Protein 2XEM (pdb70)

Organism: NCBI:txid47854

Radius of gyration: 23.27 Å; Cα contacts (8 Å, |Δi|>4): 1339; chains: 4; bounding box: 58×62×73 Å

B-factor: mean 34.6, std 17.69, range [13.62, 135.03]

Nearest PDB structures (foldseek):
  2xfl-assembly1_D  TM=9.957E-01  e=1.207E-22  Micromonospora chersina
  5vpj-assembly2_F  TM=9.793E-01  e=1.258E-16  Actinomadura verrucosospora
  5vpj-assembly1_A  TM=9.754E-01  e=2.676E-16  Actinomadura verrucosospora
  5vpj-assembly2_G  TM=9.801E-01  e=4.588E-16  Actinomadura verrucosospora
  5vpj-assembly2_E  TM=9.675E-01  e=4.347E-16  Actinomadura verrucosospora

Sequence (566 aa):
HHHMPDSYVHRHVVTFDETNLVGNVYFAHYLHWQGHCREHFLADHAPGVMAALADGLALVTVDCHADFYAEGSAFDEVEVRMMMLDRLDGHRIAMSFDYVRVAPGPPTLLAQGRQTVACMRRAGHGLEPVEEVPAELRRALSRYAVVDSYVHRHVVTFDETNLVGNVYFAHYLHWQGHCREHFLADHAPGVMAALADGLALVTVDCHADFYAEGSAFDEVEVRMMLDRLDGHRIAMSFDYVRVAPGPPTLLAQGRQTVACMRRAGHGLEPVEVPAELRRALSRDSYVHRHVVTFDETNLVGNVYFAHYLHWQGHCREHFLADHAPGVMAALADGLALVTVDCHADFYAEGSAFDEVEVRMMLDRLDGHHRIAMSFDYVRVAPGPPTLLAQGRQTVACMRRAGHGLEPVEVPAELRRALSRYAVHHHMPDSYVHRHVVTFDETNLVGNVYFAHYLHWQGHCREHFLADHAPGVMAALADGLALVTVDCHADFYAEEGSAFDEVEVRMMLDRLDGHRIAMSFDYVRVAPGPPTLLAQGRQTVACMRRAGHGLEPVEVPAELRRALSRYAVVA

InterPro domains:
  IPR029069 HotDog domain superfamily [SSF54637] (5-139)

Secondary structure (DSSP, 8-state):
--SS-SSEEEEEEPPGGGB-TTSSB-TTHHHHHHHHHHHHHHHHH-HHHHHHTTTTEEEEEEEEEEEE-S---TT-EEEEEEEEEEEETTEEEEEEEEEEEESSS-EEEEEEEEEEEEEEEETTEEEE-PPPHHHHHHHHHHS--/--EEEEEE--GGGB-TTSSB-TTHHHHHHHHHHHHHHHHH-HHHHHHHHHTEEEEEEEEEEEE-S---TT-EEEEEEEEEEEETTEEEEEEEEEEEESSS-EEEEEEEEEEEEEE--SSS-EE-PPPHHHHHHHH-/--EEEEEEPPGGGB-TTSSB-TTHHHHHHHHHHHHHHHHH-HHHHHHTTTTEEEEEEEEEEEE-S---TT-EEEEEEEEEEE-SSEEEEEEEEEEEESSS-EEEEEEEEEEEEEEE-SSSEEE-PPPHHHHHHHHHH--/--SSPP-EEEEEE--GGGB-TTSSB-TTHHHHHHHHHHHHHHHHH-HHHHHHTTTTEEEEEEEEEEEE-S---TT-EEEEEEEEEEEETTEEEEEEEEEEEESSS-EEEEEEEEEEEEEEE-SSSEEE-PPPHHHHHHHHTTB---

Structure (mmCIF, N/CA/C/O backbone):
data_2XEM
#
_entry.id   2XEM
#
_cell.length_a   58.471
_cell.length_b   65.387
_cell.length_c   94.411
_cell.angle_alpha   90.00
_cell.angle_beta   99.85
_cell.angle_gamma   90.00
#
_symmetry.space_group_name_H-M   'P 1 21 1'
#
loop_
_entity.id
_entity.type
_entity.pdbx_description
1 polymer DYNE7
2 non-polymer (3E,5E,7E,9E,11E,13E)-pentadeca-3,5,7,9,11,13-hexaen-2-one
3 water water
#
loop_
_atom_site.group_PDB
_atom_site.id
_atom_site.type_symbol
_atom_site.label_atom_id
_atom_site.label_alt_id
_atom_site.label_comp_id
_atom_site.label_asym_id
_atom_site.label_entity_id
_atom_site.label_seq_id
_atom_site.pdbx_PDB_ins_code
_atom_site.Cartn_x
_atom_site.Cartn_y
_atom_site.Cartn_z
_atom_site.occupancy
_atom_site.B_iso_or_equiv
_atom_site.auth_seq_id
_atom_site.auth_comp_id
_atom_site.auth_asym_id
_atom_site.auth_atom_id
_atom_site.pdbx_PDB_model_num
ATOM 1 N N . HIS A 1 4 ? 14.428 11.201 -0.037 1.00 61.73 4 HIS A N 1
ATOM 2 C CA . HIS A 1 4 ? 14.894 11.682 -1.346 1.00 63.47 4 HIS A CA 1
ATOM 3 C C . HIS A 1 4 ? 13.742 12.266 -2.167 1.00 65.26 4 HIS A C 1
ATOM 4 O O . HIS A 1 4 ? 13.669 13.487 -2.326 1.00 66.46 4 HIS A O 1
ATOM 11 N N . HIS A 1 5 ? 12.858 11.398 -2.697 1.00 58.62 5 HIS A N 1
ATOM 12 C CA . HIS A 1 5 ? 11.687 11.816 -3.462 1.00 58.41 5 HIS A CA 1
ATOM 13 C C . HIS A 1 5 ? 10.432 11.894 -2.613 1.00 59.98 5 HIS A C 1
ATOM 14 O O . HIS A 1 5 ? 10.207 11.040 -1.750 1.00 57.08 5 HIS A O 1
ATOM 21 N N . HIS A 1 6 ? 9.626 12.947 -2.861 1.00 56.92 6 HIS A N 1
ATOM 22 C CA . HIS A 1 6 ? 8.275 13.161 -2.328 1.00 55.75 6 HIS A CA 1
ATOM 23 C C . HIS A 1 6 ? 7.447 11.917 -2.649 1.00 54.40 6 HIS A C 1
ATOM 24 O O . HIS A 1 6 ? 6.921 11.275 -1.736 1.00 51.84 6 HIS A O 1
ATOM 31 N N . MET A 1 7 ? 7.424 11.546 -3.951 1.00 49.06 7 MET A N 1
ATOM 32 C CA . MET A 1 7 ? 6.683 10.425 -4.519 1.00 48.05 7 MET A CA 1
ATOM 33 C C . MET A 1 7 ? 7.374 9.068 -4.223 1.00 50.41 7 MET A C 1
ATOM 34 O O . MET A 1 7 ? 8.516 8.855 -4.613 1.00 51.80 7 MET A O 1
ATOM 39 N N . PRO A 1 8 ? 6.724 8.155 -3.497 1.00 43.51 8 PRO A N 1
ATOM 40 C CA . PRO A 1 8 ? 7.288 6.798 -3.351 1.00 42.17 8 PRO A CA 1
ATOM 41 C C . PRO A 1 8 ? 7.073 5.906 -4.589 1.00 47.25 8 PRO A C 1
ATOM 42 O O . PRO A 1 8 ? 6.214 6.201 -5.408 1.00 47.51 8 PRO A O 1
ATOM 46 N N . ASP A 1 9 ? 7.826 4.800 -4.716 1.00 43.98 9 ASP A N 1
ATOM 47 C CA . ASP A 1 9 ? 7.649 3.836 -5.815 1.00 43.85 9 ASP A CA 1
ATOM 48 C C . ASP A 1 9 ? 7.199 2.412 -5.355 1.00 43.02 9 ASP A C 1
ATOM 49 O O . ASP A 1 9 ? 7.000 1.515 -6.177 1.00 46.45 9 ASP A O 1
ATOM 54 N N . SER A 1 10 ? 6.914 2.302 -4.062 1.00 32.17 10 SER A N 1
ATOM 55 C CA . SER A 1 10 ? 6.831 1.196 -3.087 1.00 31.05 10 SER A CA 1
ATOM 56 C C . SER A 1 10 ? 5.432 1.366 -2.440 1.00 31.05 10 SER A C 1
ATOM 57 O O . SER A 1 10 ? 4.776 2.378 -2.683 1.00 28.70 10 SER A O 1
ATOM 60 N N . TYR A 1 11 ? 5.005 0.415 -1.606 1.00 27.02 11 TYR A N 1
ATOM 61 C CA . TYR A 1 11 ? 3.806 0.548 -0.787 1.00 25.06 11 TYR A CA 1
ATOM 62 C C . TYR A 1 11 ? 4.097 1.548 0.351 1.00 27.56 11 TYR A C 1
ATOM 63 O O . TYR A 1 11 ? 5.142 1.470 1.009 1.00 25.61 11 TYR A O 1
ATOM 72 N N . VAL A 1 12 ? 3.180 2.486 0.564 1.00 23.73 12 VAL A N 1
ATOM 73 C CA . VAL A 1 12 ? 3.351 3.543 1.567 1.00 23.07 12 VAL A CA 1
ATOM 74 C C . VAL A 1 12 ? 2.387 3.350 2.717 1.00 25.36 12 VAL A C 1
ATOM 75 O O . VAL A 1 12 ? 1.176 3.301 2.489 1.00 25.03 12 VAL A O 1
ATOM 79 N N . HIS A 1 13 ? 2.924 3.177 3.945 1.00 19.87 13 HIS A N 1
ATOM 80 C CA . HIS A 1 13 ? 2.123 3.304 5.166 1.00 19.07 13 HIS A CA 1
ATOM 81 C C . HIS A 1 13 ? 2.436 4.667 5.840 1.00 22.43 13 HIS A C 1
ATOM 82 O O . HIS A 1 13 ? 3.581 4.913 6.221 1.00 19.49 13 HIS A O 1
ATOM 8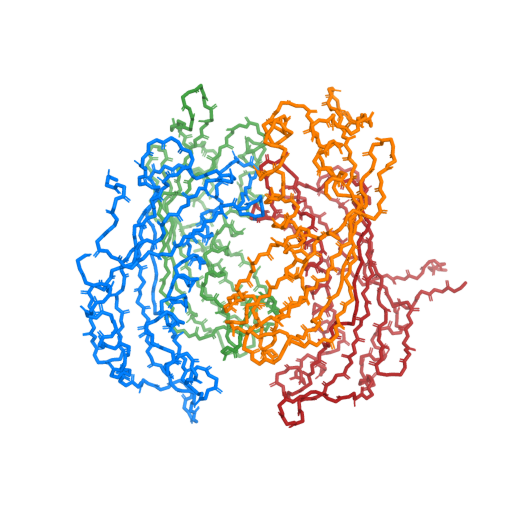9 N N . ARG A 1 14 ? 1.413 5.529 6.003 1.00 20.08 14 ARG A N 1
ATOM 90 C CA . ARG A 1 14 ? 1.599 6.875 6.576 1.00 21.27 14 ARG A CA 1
ATOM 91 C C . ARG A 1 14 ? 1.435 6.819 8.064 1.00 22.26 14 ARG A C 1
ATOM 92 O O . ARG A 1 14 ? 0.506 6.190 8.541 1.00 20.45 14 ARG A O 1
ATOM 100 N N . HIS A 1 15 ? 2.356 7.429 8.803 1.00 19.93 15 HIS A N 1
ATOM 101 C CA . HIS A 1 15 ? 2.276 7.417 10.268 1.00 19.80 15 HIS A CA 1
ATOM 102 C C . HIS A 1 15 ? 2.613 8.796 10.819 1.00 22.82 15 HIS A C 1
ATOM 103 O O . HIS A 1 15 ? 3.668 9.330 10.510 1.00 22.52 15 HIS A O 1
ATOM 110 N N . VAL A 1 16 ? 1.731 9.369 11.631 1.00 18.77 16 VAL A N 1
ATOM 111 C CA . VAL A 1 16 ? 2.010 10.594 12.362 1.00 18.93 16 VAL A CA 1
ATOM 112 C C . VAL A 1 16 ? 2.565 10.237 13.749 1.00 24.23 16 VAL A C 1
ATOM 113 O O . VAL A 1 16 ? 1.917 9.503 14.502 1.00 22.64 16 VAL A O 1
ATOM 117 N N . VAL A 1 17 ? 3.777 10.740 14.069 1.00 21.12 17 VAL A N 1
ATOM 118 C CA . VAL A 1 17 ? 4.457 10.426 15.333 1.00 19.10 17 VAL A CA 1
ATOM 119 C C . VAL A 1 17 ? 3.665 11.020 16.497 1.00 20.64 17 VAL A C 1
ATOM 120 O O . VAL A 1 17 ? 3.372 12.208 16.491 1.00 18.88 17 VAL A O 1
ATOM 124 N N . THR A 1 18 ? 3.310 10.183 17.492 1.00 16.15 18 THR A N 1
ATOM 125 C CA . THR A 1 18 ? 2.615 10.692 18.676 1.00 14.82 18 THR A CA 1
ATOM 126 C C . THR A 1 18 ? 3.584 10.869 19.841 1.00 15.31 18 THR A C 1
ATOM 127 O O . THR A 1 18 ? 4.686 10.322 19.830 1.00 14.52 18 THR A O 1
ATOM 131 N N . PHE A 1 19 ? 3.172 11.636 20.864 1.00 15.10 19 PHE A N 1
ATOM 132 C CA . PHE A 1 19 ? 4.016 11.897 22.033 1.00 16.11 19 PHE A CA 1
ATOM 133 C C . PHE A 1 19 ? 4.458 10.609 22.759 1.00 19.29 19 PHE A C 1
ATOM 134 O O . PHE A 1 19 ? 5.581 10.545 23.238 1.00 18.23 19 PHE A O 1
ATOM 142 N N . ASP A 1 20 ? 3.588 9.587 22.804 1.00 14.81 20 ASP A N 1
ATOM 143 C CA . ASP A 1 20 ? 3.934 8.296 23.452 1.00 13.62 20 ASP A CA 1
ATOM 144 C C . ASP A 1 20 ? 5.006 7.511 22.718 1.00 15.87 20 ASP A C 1
ATOM 145 O O . ASP A 1 20 ? 5.506 6.520 23.246 1.00 15.41 20 ASP A O 1
ATOM 150 N N . GLU A 1 21 ? 5.377 7.956 21.497 1.00 15.31 21 GLU A N 1
ATOM 151 C CA . GLU A 1 21 ? 6.477 7.316 20.757 1.00 15.14 21 GLU A CA 1
ATOM 152 C C . GLU A 1 21 ? 7.792 8.054 20.948 1.00 18.26 21 GLU A C 1
ATOM 153 O O . GLU A 1 21 ? 8.847 7.607 20.479 1.00 16.94 21 GLU A O 1
ATOM 159 N N . THR A 1 22 ? 7.728 9.190 21.624 1.00 16.86 22 THR A N 1
ATOM 160 C CA . THR A 1 22 ? 8.944 9.941 21.911 1.00 18.51 22 THR A CA 1
ATOM 161 C C . THR A 1 22 ? 9.516 9.452 23.247 1.00 24.38 22 THR A C 1
ATOM 162 O O . THR A 1 22 ? 9.010 8.480 23.830 1.00 23.43 22 THR A O 1
ATOM 166 N N . ASN A 1 23 ? 10.603 10.082 23.697 1.00 22.20 23 ASN A N 1
ATOM 167 C CA . ASN A 1 23 ? 11.212 9.799 24.994 1.00 20.60 23 ASN A CA 1
ATOM 168 C C . ASN A 1 23 ? 11.886 11.063 25.465 1.00 23.68 23 ASN A C 1
ATOM 169 O O . ASN A 1 23 ? 11.886 12.057 24.732 1.00 24.15 23 ASN A O 1
ATOM 174 N N . LEU A 1 24 ? 12.441 11.057 26.680 1.00 23.26 24 LEU A N 1
ATOM 175 C CA . LEU A 1 24 ? 13.028 12.271 27.266 1.00 26.21 24 LEU A CA 1
ATOM 176 C C . LEU A 1 24 ? 14.144 12.924 26.436 1.00 30.35 24 LEU A C 1
ATOM 177 O O . LEU A 1 24 ? 14.340 14.129 26.538 1.00 29.96 24 LEU A O 1
ATOM 182 N N . VAL A 1 25 ? 14.874 12.134 25.616 1.00 28.04 25 VAL A N 1
ATOM 183 C CA . VAL A 1 25 ? 15.888 12.675 24.681 1.00 28.21 25 VAL A CA 1
ATOM 184 C C . VAL A 1 25 ? 15.238 13.667 23.665 1.00 31.12 25 VAL A C 1
ATOM 185 O O . VAL A 1 25 ? 15.888 14.615 23.228 1.00 31.11 25 VAL A O 1
ATOM 189 N N . GLY A 1 26 ? 13.943 13.471 23.391 1.00 26.46 26 GLY A N 1
ATOM 190 C CA . GLY A 1 26 ? 13.138 14.349 22.549 1.00 26.61 26 GLY A CA 1
ATOM 191 C C . GLY A 1 26 ? 12.870 13.793 21.167 1.00 29.91 26 GLY A C 1
ATOM 192 O O . GLY A 1 26 ? 12.120 14.399 20.403 1.00 31.76 26 GLY A O 1
ATOM 193 N N . ASN A 1 27 ? 13.477 12.647 20.839 1.00 22.67 27 ASN A N 1
ATOM 194 C CA . ASN A 1 27 ? 13.282 11.930 19.578 1.00 21.25 27 ASN A CA 1
ATOM 195 C C . ASN A 1 27 ? 12.346 10.723 19.707 1.00 23.17 27 ASN A C 1
ATOM 196 O O . ASN A 1 27 ? 11.901 10.400 20.806 1.00 22.64 27 ASN A O 1
ATOM 201 N N . VAL A 1 28 ? 12.037 10.072 18.574 1.00 18.82 28 VAL A N 1
ATOM 202 C CA . VAL A 1 28 ? 11.291 8.818 18.568 1.00 18.27 28 VAL A CA 1
ATOM 203 C C . VAL A 1 28 ? 12.186 7.724 19.169 1.00 21.81 28 VAL A C 1
ATOM 204 O O . VAL A 1 28 ? 13.296 7.530 18.699 1.00 20.83 28 VAL A O 1
ATOM 208 N N . TYR A 1 29 ? 11.715 7.052 20.234 1.00 17.56 29 TYR A N 1
ATOM 209 C CA . TYR A 1 29 ? 12.414 5.920 20.810 1.00 16.69 29 TYR A CA 1
ATOM 210 C C . TYR A 1 29 ? 12.625 4.817 19.761 1.00 19.50 29 TYR A C 1
ATOM 211 O O . TYR A 1 29 ? 11.685 4.473 19.042 1.00 18.08 29 TYR A O 1
ATOM 220 N N . PHE A 1 30 ? 13.859 4.265 19.679 1.00 15.44 30 PHE A N 1
ATOM 221 C CA . PHE A 1 30 ? 14.264 3.436 18.516 1.00 15.88 30 PHE A CA 1
ATOM 222 C C . PHE A 1 30 ? 13.320 2.265 18.214 1.00 18.90 30 PHE A C 1
ATOM 223 O O . PHE A 1 30 ? 13.084 1.966 17.056 1.00 19.36 30 PHE A O 1
ATOM 231 N N . ALA A 1 31 ? 12.813 1.584 19.264 1.00 16.35 31 ALA A N 1
ATOM 232 C CA . ALA A 1 31 ? 11.993 0.385 19.124 1.00 15.85 31 ALA A CA 1
ATOM 233 C C . ALA A 1 31 ? 10.672 0.616 18.390 1.00 21.12 31 ALA A C 1
ATOM 234 O O . ALA A 1 31 ? 10.160 -0.335 17.793 1.00 22.57 31 ALA A O 1
ATOM 236 N N . HIS A 1 32 ? 10.118 1.848 18.418 1.00 16.46 32 HIS A N 1
ATOM 237 C CA . HIS A 1 32 ? 8.898 2.198 17.653 1.00 15.69 32 HIS A CA 1
ATOM 238 C C . HIS A 1 32 ? 8.996 1.986 16.156 1.00 19.94 32 HIS A C 1
ATOM 239 O O . HIS A 1 32 ? 8.012 1.598 15.543 1.00 18.15 32 HIS A O 1
ATOM 246 N N . TYR A 1 33 ? 10.182 2.198 15.579 1.00 17.71 33 TYR A N 1
ATOM 247 C CA . TYR A 1 33 ? 10.449 1.958 14.165 1.00 17.63 33 TYR A CA 1
ATOM 248 C C . TYR A 1 33 ? 10.185 0.499 13.773 1.00 20.56 33 TYR A C 1
ATOM 249 O O . TYR A 1 33 ? 9.773 0.230 12.643 1.00 19.64 33 TYR A O 1
ATOM 258 N N . LEU A 1 34 ? 10.431 -0.442 14.692 1.00 18.08 34 LEU A N 1
ATOM 259 C CA . LEU A 1 34 ? 10.125 -1.862 14.467 1.00 16.88 34 LEU A CA 1
ATOM 260 C C . LEU A 1 34 ? 8.655 -2.127 14.540 1.00 19.76 34 LEU A C 1
ATOM 261 O O . LEU A 1 34 ? 8.183 -2.894 13.731 1.00 21.63 34 LEU A O 1
ATOM 266 N N . HIS A 1 35 ? 7.912 -1.497 15.487 1.00 15.53 35 HIS A N 1
ATOM 267 C CA . HIS A 1 35 ? 6.450 -1.601 15.515 1.00 16.24 35 HIS A CA 1
ATOM 268 C C . HIS A 1 35 ? 5.865 -1.161 14.192 1.00 19.36 35 HIS A C 1
ATOM 269 O O . HIS A 1 35 ? 4.962 -1.821 13.678 1.00 20.10 35 HIS A O 1
ATOM 276 N N . TRP A 1 36 ? 6.396 -0.069 13.623 1.00 15.75 36 TRP A N 1
ATOM 277 C CA . TRP A 1 36 ? 5.884 0.511 12.377 1.00 15.68 36 TRP A CA 1
ATOM 278 C C . TRP A 1 36 ? 6.008 -0.431 11.181 1.00 18.61 36 TRP A C 1
ATOM 279 O O . TRP A 1 36 ? 5.202 -0.323 10.256 1.00 19.05 36 TRP A O 1
ATOM 290 N N . GLN A 1 37 ? 7.004 -1.346 11.196 1.00 14.74 37 GLN A N 1
ATOM 291 C CA . GLN A 1 37 ? 7.151 -2.421 10.187 1.00 15.12 37 GLN A CA 1
ATOM 292 C C . GLN A 1 37 ? 5.926 -3.334 10.217 1.00 20.18 37 GLN A C 1
ATOM 293 O O . GLN A 1 37 ? 5.384 -3.666 9.167 1.00 19.14 37 GLN A O 1
ATOM 299 N N . GLY A 1 38 ? 5.510 -3.697 11.433 1.00 19.75 38 GLY A N 1
ATOM 300 C CA . GLY A 1 38 ? 4.310 -4.483 11.682 1.00 20.00 38 GLY A CA 1
ATOM 301 C C . GLY A 1 38 ? 3.065 -3.749 11.237 1.00 21.52 38 GLY A C 1
ATOM 302 O O . GLY A 1 38 ? 2.240 -4.319 10.534 1.00 20.38 38 GLY A O 1
ATOM 303 N N . HIS A 1 39 ? 2.914 -2.479 11.641 1.00 18.07 39 HIS A N 1
ATOM 304 C CA . HIS A 1 39 ? 1.752 -1.646 11.217 1.00 18.02 39 HIS A CA 1
ATOM 305 C C . HIS A 1 39 ? 1.674 -1.564 9.709 1.00 21.27 39 HIS A C 1
ATOM 306 O O . HIS A 1 39 ? 0.590 -1.673 9.138 1.00 21.61 39 HIS A O 1
ATOM 313 N N . CYS A 1 40 ? 2.834 -1.333 9.074 1.00 16.37 40 CYS A N 1
ATOM 314 C CA . CYS A 1 40 ? 2.937 -1.260 7.631 1.00 17.34 40 CYS A CA 1
ATOM 315 C C . CYS A 1 40 ? 2.506 -2.560 6.957 1.00 19.33 40 CYS A C 1
ATOM 316 O O . CYS A 1 40 ? 1.661 -2.512 6.064 1.00 18.16 40 CYS A O 1
ATOM 319 N N . ARG A 1 41 ? 3.052 -3.711 7.381 1.00 18.90 41 ARG A N 1
ATOM 320 C CA . ARG A 1 41 ? 2.682 -5.006 6.755 1.00 20.40 41 ARG A CA 1
ATOM 321 C C . ARG A 1 41 ? 1.209 -5.386 6.946 1.00 22.33 41 ARG A C 1
ATOM 322 O O . ARG A 1 41 ? 0.623 -5.968 6.034 1.00 23.49 41 ARG A O 1
ATOM 330 N N . GLU A 1 42 ? 0.612 -5.016 8.094 1.00 16.35 42 GLU A N 1
ATOM 331 C CA . GLU A 1 42 ? -0.831 -5.222 8.344 1.00 17.42 42 GLU A CA 1
ATOM 332 C C . GLU A 1 42 ? -1.704 -4.319 7.471 1.00 21.28 42 GLU A C 1
ATOM 333 O O . GLU A 1 42 ? -2.720 -4.779 6.966 1.00 21.49 42 GLU A O 1
ATOM 339 N N . HIS A 1 43 ? -1.337 -3.023 7.344 1.00 20.20 43 HIS A N 1
ATOM 340 C CA . HIS A 1 43 ? -2.013 -2.070 6.471 1.00 21.83 43 HIS A CA 1
ATOM 341 C C . HIS A 1 43 ? -1.956 -2.579 5.003 1.00 24.04 43 HIS A C 1
ATOM 342 O O . HIS A 1 43 ? -2.963 -2.519 4.297 1.00 22.85 43 HIS A O 1
ATOM 349 N N . PHE A 1 44 ? -0.792 -3.122 4.581 1.00 19.41 44 PHE A N 1
ATOM 350 C CA . PHE A 1 44 ? -0.612 -3.722 3.266 1.00 17.37 44 PHE A CA 1
ATOM 351 C C . PHE A 1 44 ? -1.620 -4.836 3.012 1.00 22.69 44 PHE A C 1
ATOM 352 O O . PHE A 1 44 ? -2.256 -4.833 1.968 1.00 22.46 44 PHE A O 1
ATOM 360 N N . LEU A 1 45 ? -1.763 -5.785 3.953 1.00 20.93 45 LEU A N 1
ATOM 361 C CA . LEU A 1 45 ? -2.781 -6.843 3.918 1.00 22.90 45 LEU A CA 1
ATOM 362 C C . LEU A 1 45 ? -4.206 -6.320 3.799 1.00 25.81 45 LEU A C 1
ATOM 363 O O . LEU A 1 45 ? -4.965 -6.819 2.976 1.00 25.78 45 LEU A O 1
ATOM 368 N N . ALA A 1 46 ? -4.575 -5.312 4.593 1.00 23.08 46 ALA A N 1
ATOM 369 C CA . ALA A 1 46 ? -5.931 -4.733 4.526 1.00 22.96 46 ALA A CA 1
ATOM 370 C C . ALA A 1 46 ? -6.194 -4.048 3.174 1.00 26.58 46 ALA A C 1
ATOM 371 O O . ALA A 1 46 ? -7.291 -4.182 2.639 1.00 25.29 46 ALA A O 1
ATOM 373 N N . ASP A 1 47 ? -5.162 -3.362 2.599 1.00 24.33 47 ASP A N 1
ATOM 374 C CA . ASP A 1 47 ? -5.257 -2.692 1.307 1.00 24.24 47 ASP A CA 1
ATOM 375 C C . ASP A 1 47 ? -5.236 -3.645 0.109 1.00 29.27 47 ASP A C 1
ATOM 376 O O . ASP A 1 47 ? -5.967 -3.403 -0.844 1.00 29.34 47 ASP A O 1
ATOM 381 N N . HIS A 1 48 ? -4.396 -4.698 0.145 1.00 24.18 48 HIS A N 1
ATOM 382 C CA . HIS A 1 48 ? -4.017 -5.411 -1.085 1.00 24.69 48 HIS A CA 1
ATOM 383 C C . HIS A 1 48 ? -4.162 -6.920 -1.005 1.00 30.86 48 HIS A C 1
ATOM 384 O O . HIS A 1 48 ? -4.102 -7.596 -2.037 1.00 31.44 48 HIS A O 1
ATOM 391 N N . ALA A 1 49 ? -4.306 -7.475 0.223 1.00 27.03 49 ALA A N 1
ATOM 392 C CA . ALA A 1 49 ? -4.508 -8.915 0.373 1.00 26.45 49 ALA A CA 1
ATOM 393 C C . ALA A 1 49 ? -5.600 -9.192 1.427 1.00 32.29 49 ALA A C 1
ATOM 394 O O . ALA A 1 49 ? -5.334 -9.891 2.403 1.00 30.83 49 ALA A O 1
ATOM 396 N N . PRO A 1 50 ? -6.845 -8.665 1.251 1.00 31.05 50 PRO A N 1
ATOM 397 C CA . PRO A 1 50 ? -7.864 -8.821 2.312 1.00 31.00 50 PRO A CA 1
ATOM 398 C C . PRO A 1 50 ? -8.277 -10.264 2.627 1.00 35.00 50 PRO A C 1
ATOM 399 O O . PRO A 1 50 ? -8.689 -10.524 3.746 1.00 35.64 50 PRO A O 1
ATOM 403 N N . GLY A 1 51 ? -8.169 -11.173 1.656 1.00 32.10 51 GLY A N 1
ATOM 404 C CA . GLY A 1 51 ? -8.400 -12.604 1.862 1.00 32.35 51 GLY A CA 1
ATOM 405 C C . GLY A 1 51 ? -7.393 -13.224 2.820 1.00 35.87 51 GLY A C 1
ATOM 406 O O . GLY A 1 51 ? -7.768 -14.075 3.624 1.00 35.93 51 GLY A O 1
ATOM 407 N N . VAL A 1 52 ? -6.113 -12.782 2.769 1.00 30.53 52 VAL A N 1
ATOM 408 C CA . VAL A 1 52 ? -5.068 -13.171 3.719 1.00 30.89 52 VAL A CA 1
ATOM 409 C C . VAL A 1 52 ? -5.390 -12.620 5.122 1.00 36.25 52 VAL A C 1
ATOM 410 O O . VAL A 1 52 ? -5.241 -13.331 6.112 1.00 34.64 52 VAL A O 1
ATOM 414 N N . MET A 1 53 ? -5.808 -11.353 5.192 1.00 36.66 53 MET A N 1
ATOM 415 C CA . MET A 1 53 ? -6.252 -10.689 6.425 1.00 37.92 53 MET A CA 1
ATOM 416 C C . MET A 1 53 ? -7.301 -11.554 7.173 1.00 43.94 53 MET A C 1
ATOM 417 O O . MET A 1 53 ? -7.167 -11.785 8.379 1.00 44.85 53 MET A O 1
ATOM 422 N N . ALA A 1 54 ? -8.275 -12.096 6.434 1.00 41.70 54 ALA A N 1
ATOM 423 C CA . ALA A 1 54 ? -9.294 -13.007 6.965 1.00 41.61 54 ALA A CA 1
ATOM 424 C C . ALA A 1 54 ? -8.720 -14.375 7.427 1.00 44.60 54 ALA A C 1
ATOM 425 O O . ALA A 1 54 ? -9.162 -14.899 8.456 1.00 45.11 54 ALA A O 1
ATOM 427 N N . ALA A 1 55 ? -7.734 -14.942 6.682 1.00 37.26 55 ALA A N 1
ATOM 428 C CA . ALA A 1 55 ? -7.041 -16.188 7.037 1.00 36.08 55 ALA A CA 1
ATOM 429 C C . ALA A 1 55 ? -6.263 -16.082 8.351 1.00 39.17 55 ALA A C 1
ATOM 430 O O . ALA A 1 55 ? -6.084 -17.095 9.026 1.00 40.28 55 ALA A O 1
ATOM 432 N N . LEU A 1 56 ? -5.842 -14.861 8.733 1.00 35.18 56 LEU A N 1
ATOM 433 C CA . LEU A 1 56 ? -5.193 -14.570 10.022 1.00 36.08 56 LEU A CA 1
ATOM 434 C C . LEU A 1 56 ? -6.116 -14.714 11.256 1.00 45.58 56 LEU A C 1
ATOM 435 O O . LEU A 1 56 ? -5.635 -14.620 12.393 1.00 45.42 56 LEU A O 1
ATOM 440 N N . ALA A 1 57 ? -7.438 -14.894 11.028 1.00 45.38 57 ALA A N 1
ATOM 441 C CA . ALA A 1 57 ? -8.439 -15.204 12.060 1.00 46.71 57 ALA A CA 1
ATOM 442 C C . ALA A 1 57 ? -8.838 -16.690 11.937 1.00 52.90 57 ALA A C 1
ATOM 443 O O . ALA A 1 57 ? -9.624 -17.190 12.734 1.00 55.38 57 ALA A O 1
ATOM 445 N N . ASP A 1 58 ? -8.255 -17.394 10.951 1.00 48.30 58 ASP A N 1
ATOM 446 C CA . ASP A 1 58 ? -8.590 -18.757 10.574 1.00 48.60 58 ASP A CA 1
ATOM 447 C C . ASP A 1 58 ? -7.351 -19.683 10.566 1.00 50.71 58 ASP A C 1
ATOM 448 O O . ASP A 1 58 ? -7.307 -20.667 9.823 1.00 51.40 58 ASP A O 1
ATOM 453 N N . GLY A 1 59 ? -6.363 -19.378 11.397 1.00 44.56 59 GLY A N 1
ATOM 454 C CA . GLY A 1 59 ? -5.234 -20.281 11.606 1.00 43.62 59 GLY A CA 1
ATOM 455 C C . GLY A 1 59 ? -3.907 -19.853 11.018 1.00 43.11 59 GLY A C 1
ATOM 456 O O . GLY A 1 59 ? -2.865 -20.321 11.471 1.00 45.07 59 GLY A O 1
ATOM 457 N N . LEU A 1 60 ? -3.924 -18.999 9.991 1.00 33.94 60 LEU A N 1
ATOM 458 C CA . LEU A 1 60 ? -2.694 -18.449 9.419 1.00 29.78 60 LEU A CA 1
ATOM 459 C C . LEU A 1 60 ? -2.052 -17.451 10.386 1.00 32.58 60 LEU A C 1
ATOM 460 O O . LEU A 1 60 ? -2.753 -16.637 11.014 1.00 29.95 60 LEU A O 1
ATOM 465 N N . ALA A 1 61 ? -0.717 -17.548 10.528 1.00 29.37 61 ALA A N 1
ATOM 466 C CA . ALA A 1 61 ? 0.081 -16.599 11.321 1.00 29.24 61 ALA A CA 1
ATOM 467 C C . ALA A 1 61 ? 1.305 -16.143 10.554 1.00 31.84 61 ALA A C 1
ATOM 468 O O . ALA A 1 61 ? 1.951 -16.953 9.862 1.00 31.00 61 ALA A O 1
ATOM 470 N N . LEU A 1 62 ? 1.621 -14.849 10.670 1.00 26.86 62 LEU A N 1
ATOM 471 C CA . LEU A 1 62 ? 2.857 -14.309 10.120 1.00 27.45 62 LEU A CA 1
ATOM 472 C C . LEU A 1 62 ? 3.852 -14.220 11.272 1.00 31.15 62 LEU A C 1
ATOM 473 O O . LEU A 1 62 ? 3.666 -13.445 12.234 1.00 28.05 62 LEU A O 1
ATOM 478 N N . VAL A 1 63 ? 4.896 -15.043 11.191 1.00 28.64 63 VAL A N 1
ATOM 479 C CA . VAL A 1 63 ? 5.856 -15.159 12.286 1.00 26.87 63 VAL A CA 1
ATOM 480 C C . VAL A 1 63 ? 7.148 -14.444 11.877 1.00 29.44 63 VAL A C 1
ATOM 481 O O . VAL A 1 63 ? 7.719 -14.778 10.849 1.00 28.78 63 VAL A O 1
ATOM 485 N N . THR A 1 64 ? 7.602 -13.460 12.670 1.00 24.71 64 THR A N 1
ATOM 486 C CA . THR A 1 64 ? 8.859 -12.764 12.377 1.00 23.68 64 THR A CA 1
ATOM 487 C C . THR A 1 64 ? 10.061 -13.674 12.661 1.00 25.31 64 THR A C 1
ATOM 488 O O . THR A 1 64 ? 10.186 -14.208 13.764 1.00 24.92 64 THR A O 1
ATOM 492 N N . VAL A 1 65 ? 10.913 -13.862 11.652 1.00 21.64 65 VAL A N 1
ATOM 493 C CA . VAL A 1 65 ? 12.149 -14.679 11.707 1.00 22.20 65 VAL A CA 1
ATOM 494 C C . VAL A 1 65 ? 13.316 -13.783 12.158 1.00 23.44 65 VAL A C 1
ATOM 495 O O . VAL A 1 65 ? 14.148 -14.197 12.976 1.00 25.21 65 VAL A O 1
ATOM 499 N N . ASP A 1 66 ? 13.395 -12.589 11.592 1.00 17.09 66 ASP A N 1
ATOM 500 C CA . ASP A 1 66 ? 14.415 -11.594 11.926 1.00 17.99 66 ASP A CA 1
ATOM 501 C C . ASP A 1 66 ? 13.961 -10.199 11.541 1.00 22.19 66 ASP A C 1
ATOM 502 O O . ASP A 1 66 ? 13.024 -10.046 10.761 1.00 22.20 66 ASP A O 1
ATOM 507 N N . CYS A 1 67 ? 14.592 -9.190 12.116 1.00 19.15 67 CYS A N 1
ATOM 508 C CA . CYS A 1 67 ? 14.325 -7.803 11.756 1.00 19.20 67 CYS A CA 1
ATOM 509 C C . CYS A 1 67 ? 15.573 -6.965 12.027 1.00 21.93 67 CYS A C 1
ATOM 510 O O . CYS A 1 67 ? 16.449 -7.363 12.799 1.00 20.62 67 CYS A O 1
ATOM 513 N N . HIS A 1 68 ? 15.616 -5.792 11.428 1.00 20.68 68 HIS A N 1
ATOM 514 C CA . HIS A 1 68 ? 16.796 -4.926 11.404 1.00 21.59 68 HIS A CA 1
ATOM 515 C C . HIS A 1 68 ? 16.347 -3.482 11.175 1.00 22.13 68 HIS A C 1
ATOM 516 O O . HIS A 1 68 ? 15.361 -3.258 10.491 1.00 18.36 68 HIS A O 1
ATOM 523 N N . ALA A 1 69 ? 17.046 -2.519 11.793 1.00 18.45 69 ALA A N 1
ATOM 524 C CA . ALA A 1 69 ? 16.863 -1.107 11.502 1.00 17.41 69 ALA A CA 1
ATOM 525 C C . ALA A 1 69 ? 18.204 -0.390 11.565 1.00 20.06 69 ALA A C 1
ATOM 526 O O . ALA A 1 69 ? 19.040 -0.737 12.394 1.00 17.52 69 ALA A O 1
ATOM 528 N N . ASP A 1 70 ? 18.424 0.567 10.645 1.00 17.34 70 ASP A N 1
ATOM 529 C CA . ASP A 1 70 ? 19.545 1.502 10.661 1.00 17.54 70 ASP A CA 1
ATOM 530 C C . ASP A 1 70 ? 18.958 2.895 10.818 1.00 23.64 70 ASP A C 1
ATOM 531 O O . ASP A 1 70 ? 18.043 3.243 10.077 1.00 24.88 70 ASP A O 1
ATOM 536 N N . PHE A 1 71 ? 19.474 3.685 11.754 1.00 19.51 71 PHE A N 1
ATOM 537 C CA . PHE A 1 71 ? 18.909 4.998 12.094 1.00 20.09 71 PHE A CA 1
ATOM 538 C C . PHE A 1 71 ? 19.844 6.107 11.623 1.00 26.20 71 PHE A C 1
ATOM 539 O O . PHE A 1 71 ? 21.040 6.058 11.909 1.00 26.18 71 PHE A O 1
ATOM 547 N N . TYR A 1 72 ? 19.304 7.109 10.890 1.00 23.36 72 TYR A N 1
ATOM 548 C CA . TYR A 1 72 ? 20.140 8.123 10.234 1.00 23.57 72 TYR A CA 1
ATOM 549 C C . TYR A 1 72 ? 19.899 9.544 10.740 1.00 27.14 72 TYR A C 1
ATOM 550 O O . TYR A 1 72 ? 20.841 10.331 10.813 1.00 25.69 72 TYR A O 1
ATOM 559 N N . ALA A 1 73 ? 18.639 9.884 11.028 1.00 21.38 73 ALA A N 1
ATOM 560 C CA . ALA A 1 73 ? 18.268 11.212 11.481 1.00 20.46 73 ALA A CA 1
ATOM 561 C C . ALA A 1 73 ? 17.100 11.058 12.455 1.00 24.96 73 ALA A C 1
ATOM 562 O O . ALA A 1 73 ? 16.293 10.129 12.334 1.00 23.66 73 ALA A O 1
ATOM 564 N N . GLU A 1 74 ? 17.030 11.936 13.450 1.00 22.65 74 GLU A N 1
ATOM 565 C CA . GLU A 1 74 ? 15.972 11.802 14.449 1.00 22.95 74 GLU A CA 1
ATOM 566 C C . GLU A 1 74 ? 14.591 12.172 13.962 1.00 26.48 74 GLU A C 1
ATOM 567 O O . GLU A 1 74 ? 14.435 13.096 13.148 1.00 25.60 74 GLU A O 1
ATOM 573 N N . GLY A 1 75 ? 13.616 11.392 14.420 1.00 23.91 75 GLY A N 1
ATOM 574 C CA . GLY A 1 75 ? 12.204 11.697 14.249 1.00 23.04 75 GLY A CA 1
ATOM 575 C C . GLY A 1 75 ? 11.726 12.464 15.466 1.00 24.87 75 GLY A C 1
ATOM 576 O O . GLY A 1 75 ? 12.287 12.308 16.550 1.00 25.20 75 GLY A O 1
ATOM 577 N N . SER A 1 76 ? 10.672 13.256 15.313 1.00 19.40 76 SER A N 1
ATOM 578 C CA . SER A 1 76 ? 10.109 14.069 16.403 1.00 18.85 76 SER A CA 1
ATOM 579 C C . SER A 1 76 ? 8.589 13.890 16.426 1.00 22.40 76 SER A C 1
ATOM 580 O O . SER A 1 76 ? 8.013 13.452 15.418 1.00 23.16 76 SER A O 1
ATOM 583 N N . ALA A 1 77 ? 7.950 14.239 17.552 1.00 18.93 77 ALA A N 1
ATOM 584 C CA . ALA A 1 77 ? 6.477 14.279 17.695 1.00 17.67 77 ALA A CA 1
ATOM 585 C C . ALA A 1 77 ? 5.885 15.126 16.581 1.00 22.05 77 ALA A C 1
ATOM 586 O O . ALA A 1 77 ? 6.400 16.205 16.235 1.00 19.16 77 ALA A O 1
ATOM 588 N N . PHE A 1 78 ? 4.825 14.571 15.994 1.00 20.69 78 PHE A N 1
ATOM 589 C CA . PHE A 1 78 ? 4.001 15.159 14.933 1.00 21.92 78 PHE A CA 1
ATOM 590 C C . PHE A 1 78 ? 4.665 15.249 13.559 1.00 24.97 78 PHE A C 1
ATOM 591 O O . PHE A 1 78 ? 4.104 15.840 12.655 1.00 26.96 78 PHE A O 1
ATOM 599 N N . ASP A 1 79 ? 5.844 14.613 13.401 1.00 19.56 79 ASP A N 1
ATOM 600 C CA . ASP A 1 79 ? 6.384 14.266 12.088 1.00 20.51 79 ASP A CA 1
ATOM 601 C C . ASP A 1 79 ? 5.420 13.354 11.371 1.00 23.41 79 ASP A C 1
ATOM 602 O O . ASP A 1 79 ? 4.846 12.442 11.984 1.00 22.00 79 ASP A O 1
ATOM 607 N N . GLU A 1 80 ? 5.192 13.643 10.090 1.00 20.70 80 GLU A N 1
ATOM 608 C CA . GLU A 1 80 ? 4.509 12.698 9.233 1.00 20.88 80 GLU A CA 1
ATOM 609 C C . GLU A 1 80 ? 5.563 11.820 8.553 1.00 23.42 80 GLU A C 1
ATOM 610 O O . GLU A 1 80 ? 6.382 12.327 7.792 1.00 24.17 80 GLU A O 1
ATOM 616 N N . VAL A 1 81 ? 5.561 10.514 8.865 1.00 18.70 81 VAL A N 1
ATOM 617 C CA . VAL A 1 81 ? 6.515 9.555 8.353 1.00 18.71 81 VAL A CA 1
ATOM 618 C C . VAL A 1 81 ? 5.842 8.617 7.350 1.00 25.40 81 VAL A C 1
ATOM 619 O O . VAL A 1 81 ? 4.805 8.023 7.656 1.00 24.66 81 VAL A O 1
ATOM 623 N N . GLU A 1 82 ? 6.443 8.471 6.169 1.00 22.14 82 GLU A N 1
ATOM 624 C CA . GLU A 1 82 ? 6.064 7.404 5.245 1.00 22.21 82 GLU A CA 1
ATOM 625 C C . GLU A 1 82 ? 6.922 6.193 5.467 1.00 25.16 82 GLU A C 1
ATOM 626 O O . GLU A 1 82 ? 8.148 6.273 5.369 1.00 26.63 82 GLU A O 1
ATOM 632 N N . VAL A 1 83 ? 6.283 5.079 5.825 1.00 20.42 83 VAL A N 1
ATOM 633 C CA . VAL A 1 83 ? 6.948 3.794 5.989 1.00 19.62 83 VAL A CA 1
ATOM 634 C C . VAL A 1 83 ? 6.777 3.097 4.653 1.00 24.27 83 VAL A C 1
ATOM 635 O O . VAL A 1 83 ? 5.700 2.615 4.331 1.00 23.47 83 VAL A O 1
ATOM 639 N N . ARG A 1 84 ? 7.836 3.136 3.831 1.00 21.61 84 ARG A N 1
ATOM 640 C CA . ARG A 1 84 ? 7.791 2.665 2.455 1.00 22.28 84 ARG A CA 1
ATOM 641 C C . ARG A 1 84 ? 8.321 1.253 2.413 1.00 25.13 84 ARG A C 1
ATOM 642 O O . ARG A 1 84 ? 9.467 1.035 2.778 1.00 23.56 84 ARG A O 1
ATOM 650 N N . MET A 1 85 ? 7.460 0.303 1.999 1.00 23.44 85 MET A N 1
ATOM 651 C CA A MET A 1 85 ? 7.747 -1.127 2.027 0.50 23.95 85 MET A CA 1
ATOM 652 C CA B MET A 1 85 ? 7.754 -1.126 2.026 0.50 23.84 85 MET A CA 1
ATOM 653 C C . MET A 1 85 ? 8.023 -1.656 0.641 1.00 27.44 85 MET A C 1
ATOM 654 O O . MET A 1 85 ? 7.288 -1.345 -0.296 1.00 28.30 85 MET A O 1
ATOM 663 N N . MET A 1 86 ? 9.081 -2.469 0.524 1.00 25.67 86 MET A N 1
ATOM 664 C CA . MET A 1 86 ? 9.462 -3.128 -0.717 1.00 28.25 86 MET A CA 1
ATOM 665 C C . MET A 1 86 ? 9.721 -4.597 -0.465 1.00 29.82 86 MET A C 1
ATOM 666 O O . MET A 1 86 ? 10.284 -4.969 0.575 1.00 27.51 86 MET A O 1
ATOM 671 N N . LEU A 1 87 ? 9.315 -5.440 -1.417 1.00 25.52 87 LEU A N 1
ATOM 672 C CA . LEU A 1 87 ? 9.652 -6.861 -1.407 1.00 25.81 87 LEU A CA 1
ATOM 673 C C . LEU A 1 87 ? 11.118 -7.047 -1.806 1.00 29.42 87 LEU A C 1
ATOM 674 O O . LEU A 1 87 ? 11.524 -6.568 -2.857 1.00 28.98 87 LEU A O 1
ATOM 679 N N . ASP A 1 88 ? 11.918 -7.697 -0.947 1.00 27.37 88 ASP A N 1
ATOM 680 C CA . ASP A 1 88 ? 13.294 -8.079 -1.303 1.00 28.56 88 ASP A CA 1
ATOM 681 C C . ASP A 1 88 ? 13.330 -9.463 -1.940 1.00 34.63 88 ASP A C 1
ATOM 682 O O . ASP A 1 88 ? 13.977 -9.638 -2.971 1.00 36.10 88 ASP A O 1
ATOM 687 N N . ARG A 1 89 ? 12.650 -10.442 -1.316 1.00 31.13 89 ARG A N 1
ATOM 688 C CA . ARG A 1 89 ? 12.771 -11.861 -1.645 1.00 34.01 89 ARG A CA 1
ATOM 689 C C . ARG A 1 89 ? 11.573 -12.667 -1.146 1.00 36.34 89 ARG A C 1
ATOM 690 O O . ARG A 1 89 ? 11.124 -12.473 -0.021 1.00 33.34 89 ARG A O 1
ATOM 698 N N . LEU A 1 90 ? 11.076 -13.590 -1.988 1.00 34.88 90 LEU A N 1
ATOM 699 C CA . LEU A 1 90 ? 10.036 -14.535 -1.603 1.00 36.49 90 LEU A CA 1
ATOM 700 C C . LEU A 1 90 ? 10.550 -15.964 -1.778 1.00 44.65 90 LEU A C 1
ATOM 701 O O . LEU A 1 90 ? 11.006 -16.325 -2.865 1.00 47.63 90 LEU A O 1
ATOM 706 N N . ASP A 1 91 ? 10.490 -16.781 -0.720 1.00 41.07 91 ASP A N 1
ATOM 707 C CA . ASP A 1 91 ? 11.181 -18.072 -0.746 1.00 42.33 91 ASP A CA 1
ATOM 708 C C . ASP A 1 91 ? 10.369 -19.109 -0.021 1.00 44.14 91 ASP A C 1
ATOM 709 O O . ASP A 1 91 ? 10.467 -19.210 1.204 1.00 43.18 91 ASP A O 1
ATOM 714 N N . GLY A 1 92 ? 9.570 -19.856 -0.789 1.00 40.56 92 GLY A N 1
ATOM 715 C CA . GLY A 1 92 ? 8.670 -20.889 -0.296 1.00 40.47 92 GLY A CA 1
ATOM 716 C C . GLY A 1 92 ? 7.676 -20.342 0.703 1.00 42.71 92 GLY A C 1
ATOM 717 O O . GLY A 1 92 ? 6.586 -19.903 0.333 1.00 42.09 92 GLY A O 1
ATOM 718 N N . HIS A 1 93 ? 8.082 -20.311 1.972 1.00 38.30 93 HIS A N 1
ATOM 719 C CA . HIS A 1 93 ? 7.230 -19.802 3.031 1.00 36.40 93 HIS A CA 1
ATOM 720 C C . HIS A 1 93 ? 7.716 -18.482 3.630 1.00 35.51 93 HIS A C 1
ATOM 721 O O . HIS A 1 93 ? 7.007 -17.894 4.445 1.00 32.90 93 HIS A O 1
ATOM 728 N N . ARG A 1 94 ? 8.897 -18.015 3.236 1.00 31.46 94 ARG A N 1
ATOM 729 C CA . ARG A 1 94 ? 9.481 -16.776 3.765 1.00 28.98 94 ARG A CA 1
ATOM 730 C C . ARG A 1 94 ? 9.344 -15.575 2.856 1.00 30.55 94 ARG A C 1
ATOM 731 O O . ARG A 1 94 ? 9.386 -15.701 1.642 1.00 31.76 94 ARG A O 1
ATOM 739 N N . ILE A 1 95 ? 9.134 -14.408 3.462 1.00 25.44 95 ILE A N 1
ATOM 740 C CA . ILE A 1 95 ? 9.060 -13.117 2.796 1.00 24.35 95 ILE A CA 1
ATOM 741 C C . ILE A 1 95 ? 10.072 -12.201 3.451 1.00 28.91 95 ILE A C 1
ATOM 742 O O . ILE A 1 95 ? 9.990 -11.975 4.652 1.00 29.77 95 ILE A O 1
ATOM 747 N N . ALA A 1 96 ? 11.013 -11.682 2.671 1.00 25.84 96 ALA A N 1
ATOM 748 C CA . ALA A 1 96 ? 11.972 -10.676 3.106 1.00 26.07 96 ALA A CA 1
ATOM 749 C C . ALA A 1 96 ? 11.531 -9.332 2.505 1.00 28.98 96 ALA A C 1
ATOM 750 O O . ALA A 1 96 ? 11.324 -9.206 1.298 1.00 27.60 96 ALA A O 1
ATOM 752 N N . MET A 1 97 ? 11.320 -8.369 3.380 1.00 26.09 97 MET A N 1
ATOM 753 C CA . MET A 1 97 ? 10.828 -7.036 3.070 1.00 26.94 97 MET A CA 1
ATOM 754 C C . MET A 1 97 ? 11.820 -6.022 3.573 1.00 27.40 97 MET A C 1
ATOM 755 O O . MET A 1 97 ? 12.396 -6.217 4.650 1.00 26.18 97 MET A O 1
ATOM 760 N N . SER A 1 98 ? 11.969 -4.919 2.831 1.00 22.23 98 SER A N 1
ATOM 761 C CA . SER A 1 98 ? 12.762 -3.776 3.258 1.00 21.20 98 SER A CA 1
ATOM 762 C C . SER A 1 98 ? 11.883 -2.523 3.416 1.00 25.03 98 SER A C 1
ATOM 763 O O . SER A 1 98 ? 10.783 -2.445 2.849 1.00 23.74 98 SER A O 1
ATOM 766 N N . PHE A 1 99 ? 12.370 -1.555 4.229 1.00 19.94 99 PHE A N 1
ATOM 767 C CA . PHE A 1 99 ? 11.621 -0.372 4.607 1.00 18.77 99 PHE A CA 1
ATOM 768 C C . PHE A 1 99 ? 12.504 0.845 4.551 1.00 23.58 99 PHE A C 1
ATOM 769 O O . PHE A 1 99 ? 13.631 0.797 5.026 1.00 25.00 99 PHE A O 1
ATOM 777 N N . ASP A 1 100 ? 12.015 1.908 3.931 1.00 20.03 100 ASP A N 1
ATOM 778 C CA . ASP A 1 100 ? 12.560 3.269 4.058 1.00 20.53 100 ASP A CA 1
ATOM 779 C C . ASP A 1 100 ? 11.590 4.053 4.941 1.00 24.01 100 ASP A C 1
ATOM 780 O O . ASP A 1 100 ? 10.381 3.963 4.747 1.00 23.15 100 ASP A O 1
ATOM 785 N N . TYR A 1 101 ? 12.108 4.791 5.923 1.00 20.37 101 TYR A N 1
ATOM 786 C CA . TYR A 1 101 ? 11.261 5.630 6.783 1.00 18.52 101 TYR A CA 1
ATOM 787 C C . TYR A 1 101 ? 11.586 7.045 6.418 1.00 23.63 101 TYR A C 1
ATOM 788 O O . TYR A 1 101 ? 12.678 7.541 6.728 1.00 20.85 101 TYR A O 1
ATOM 797 N N . VAL A 1 102 ? 10.643 7.694 5.734 1.00 21.80 102 VAL A N 1
ATOM 798 C CA . VAL A 1 102 ? 10.878 9.013 5.153 1.00 20.67 102 VAL A CA 1
ATOM 799 C C . VAL A 1 102 ? 9.949 10.017 5.851 1.00 22.97 102 VAL A C 1
ATOM 800 O O . VAL A 1 102 ? 8.716 9.887 5.769 1.00 20.69 102 VAL A O 1
ATOM 804 N N . ARG A 1 103 ? 10.533 10.994 6.552 1.00 18.83 103 ARG A N 1
ATOM 805 C CA . ARG A 1 103 ? 9.750 12.146 6.999 1.00 18.42 103 ARG A CA 1
ATOM 806 C C . ARG A 1 103 ? 9.369 13.001 5.777 1.00 22.85 103 ARG A C 1
ATOM 807 O O . ARG A 1 103 ? 10.241 13.444 5.037 1.00 23.55 103 ARG A O 1
ATOM 815 N N . VAL A 1 104 ? 8.067 13.196 5.565 1.00 18.79 104 VAL A N 1
ATOM 816 C CA . VAL A 1 104 ? 7.534 14.013 4.457 1.00 19.73 104 VAL A CA 1
ATOM 817 C C . VAL A 1 104 ? 7.004 15.375 4.942 1.00 22.83 104 VAL A C 1
ATOM 818 O O . VAL A 1 104 ? 6.747 16.251 4.134 1.00 23.61 104 VAL A O 1
ATOM 822 N N . ALA A 1 105 ? 6.802 15.533 6.248 1.00 20.27 105 ALA A N 1
ATOM 823 C CA . ALA A 1 105 ? 6.426 16.831 6.850 1.00 22.03 105 ALA A CA 1
ATOM 824 C C . ALA A 1 105 ? 6.745 16.820 8.345 1.00 26.02 105 ALA A C 1
ATOM 825 O O . ALA A 1 105 ? 6.694 15.744 8.955 1.00 25.11 105 ALA A O 1
ATOM 827 N N . PRO A 1 106 ? 7.184 17.947 8.950 1.00 24.18 106 PRO A N 1
ATOM 828 C CA . PRO A 1 106 ? 7.532 19.245 8.328 1.00 26.19 106 PRO A CA 1
ATOM 829 C C . PRO A 1 106 ? 8.874 19.163 7.603 1.00 31.46 106 PRO A C 1
ATOM 830 O O . PRO A 1 106 ? 9.561 18.142 7.702 1.00 31.15 106 PRO A O 1
ATOM 834 N N . GLY A 1 107 ? 9.222 20.223 6.876 1.00 29.64 107 GLY A N 1
ATOM 835 C CA . GLY A 1 107 ? 10.537 20.385 6.262 1.00 29.93 107 GLY A CA 1
ATOM 836 C C . GLY A 1 107 ? 10.717 19.500 5.048 1.00 33.49 107 GLY A C 1
ATOM 837 O O . GLY A 1 107 ? 9.745 18.879 4.588 1.00 32.09 107 GLY A O 1
ATOM 838 N N . PRO A 1 108 ? 11.963 19.413 4.512 1.00 30.10 108 PRO A N 1
ATOM 839 C CA . PRO A 1 108 ? 12.177 18.632 3.271 1.00 29.91 108 PRO A CA 1
ATOM 840 C C . PRO A 1 108 ? 12.085 17.125 3.479 1.00 33.32 108 PRO A C 1
ATOM 841 O O . PRO A 1 108 ? 12.360 16.659 4.584 1.00 29.98 108 PRO A O 1
ATOM 845 N N . PRO A 1 109 ? 11.750 16.330 2.431 1.00 32.21 109 PRO A N 1
ATOM 846 C CA . PRO A 1 109 ? 11.726 14.860 2.615 1.00 29.81 109 PRO A CA 1
ATOM 847 C C . PRO A 1 109 ? 13.076 14.352 3.152 1.00 31.41 109 PRO A C 1
ATOM 848 O O . PRO A 1 109 ? 14.119 14.682 2.591 1.00 30.16 109 PRO A O 1
ATOM 852 N N . THR A 1 110 ? 13.049 13.607 4.269 1.00 24.33 110 THR A N 1
ATOM 853 C CA . THR A 1 110 ? 14.269 13.190 4.976 1.00 23.10 110 THR A CA 1
ATOM 854 C C . THR A 1 110 ? 14.188 11.723 5.296 1.00 25.11 110 THR A C 1
ATOM 855 O O . THR A 1 110 ? 13.221 11.275 5.929 1.00 22.88 110 THR A O 1
ATOM 859 N N . LEU A 1 111 ? 15.200 10.966 4.850 1.00 21.93 111 LEU A N 1
ATOM 860 C CA . LEU A 1 111 ? 15.331 9.562 5.243 1.00 21.13 111 LEU A CA 1
ATOM 861 C C . LEU A 1 111 ? 15.763 9.468 6.727 1.00 24.01 111 LEU A C 1
ATOM 862 O O . LEU A 1 111 ? 16.896 9.768 7.075 1.00 23.22 111 LEU A O 1
ATOM 867 N N . LEU A 1 112 ? 14.848 9.059 7.588 1.00 21.51 112 LEU A N 1
ATOM 868 C CA . LEU A 1 112 ? 15.109 8.926 9.017 1.00 20.62 112 LEU A CA 1
ATOM 869 C C . LEU A 1 112 ? 15.865 7.667 9.322 1.00 24.79 112 LEU A C 1
ATOM 870 O O . LEU A 1 112 ? 16.708 7.652 10.215 1.00 23.62 112 LEU A O 1
ATOM 875 N N . ALA A 1 113 ? 15.538 6.597 8.588 1.00 21.12 113 ALA A N 1
ATOM 876 C CA . ALA A 1 113 ? 15.917 5.245 8.944 1.00 20.92 113 ALA A CA 1
ATOM 877 C C . ALA A 1 113 ? 15.632 4.331 7.768 1.00 24.59 113 ALA A C 1
ATOM 878 O O . ALA A 1 113 ? 14.879 4.695 6.857 1.00 22.31 113 ALA A O 1
ATOM 880 N N . GLN A 1 114 ? 16.259 3.149 7.783 1.00 20.49 114 GLN A N 1
ATOM 881 C CA . GLN A 1 114 ? 15.876 2.047 6.913 1.00 20.23 114 GLN A CA 1
ATOM 882 C C . GLN A 1 114 ? 15.765 0.809 7.751 1.00 22.71 114 GLN A C 1
ATOM 883 O O . GLN A 1 114 ? 16.292 0.771 8.868 1.00 22.41 114 GLN A O 1
ATOM 889 N N . GLY A 1 115 ? 15.058 -0.175 7.233 1.00 17.99 115 GLY A N 1
ATOM 890 C CA . GLY A 1 115 ? 14.852 -1.410 7.968 1.00 18.31 115 GLY A CA 1
ATOM 891 C C . GLY A 1 115 ? 14.634 -2.596 7.072 1.00 22.47 115 GLY A C 1
ATOM 892 O O . GLY A 1 115 ? 14.491 -2.449 5.856 1.00 20.27 115 GLY A O 1
ATOM 893 N N . ARG A 1 116 ? 14.649 -3.788 7.683 1.00 22.06 116 ARG A N 1
ATOM 894 C CA . ARG A 1 116 ? 14.412 -5.061 6.971 1.00 23.09 116 ARG A CA 1
ATOM 895 C C . ARG A 1 116 ? 13.745 -5.996 7.938 1.00 25.40 116 ARG A C 1
ATOM 896 O O . ARG A 1 116 ? 13.954 -5.894 9.148 1.00 24.94 116 ARG A O 1
ATOM 904 N N . GLN A 1 117 ? 13.018 -6.958 7.409 1.00 21.03 117 GLN A N 1
ATOM 905 C CA . GLN A 1 117 ? 12.356 -7.972 8.210 1.00 21.49 117 GLN A CA 1
ATOM 906 C C . GLN A 1 117 ? 12.139 -9.209 7.349 1.00 24.08 117 GLN A C 1
ATOM 907 O O . GLN A 1 117 ? 11.796 -9.079 6.178 1.00 24.65 117 GLN A O 1
ATOM 913 N N . THR A 1 118 ? 12.338 -10.394 7.929 1.00 20.35 118 THR A N 1
ATOM 914 C CA . THR A 1 118 ? 11.893 -11.638 7.301 1.00 21.12 118 THR A CA 1
ATOM 915 C C . THR A 1 118 ? 10.730 -12.196 8.102 1.00 25.34 118 THR A C 1
ATOM 916 O O . THR A 1 118 ? 10.805 -12.276 9.328 1.00 22.01 118 THR A O 1
ATOM 920 N N . VAL A 1 119 ? 9.667 -12.582 7.403 1.00 25.54 119 VAL A N 1
ATOM 921 C CA . VAL A 1 119 ? 8.501 -13.186 8.024 1.00 27.50 119 VAL A CA 1
ATOM 922 C C . VAL A 1 119 ? 8.237 -14.568 7.431 1.00 30.85 119 VAL A C 1
ATOM 923 O O . VAL A 1 119 ? 8.500 -14.793 6.250 1.00 31.35 119 VAL A O 1
ATOM 927 N N . ALA A 1 120 ? 7.776 -15.499 8.248 1.00 26.21 120 ALA A N 1
ATOM 928 C CA . ALA A 1 120 ? 7.395 -16.822 7.754 1.00 27.64 120 ALA A CA 1
ATOM 929 C C . ALA A 1 120 ? 5.886 -16.972 7.862 1.00 29.79 120 ALA A C 1
ATOM 930 O O . ALA A 1 120 ? 5.303 -16.532 8.857 1.00 29.19 120 ALA A O 1
ATOM 932 N N . CYS A 1 121 ? 5.245 -17.526 6.819 1.00 27.47 121 CYS A N 1
ATOM 933 C CA . CYS A 1 121 ? 3.827 -17.894 6.867 1.00 28.76 121 CYS A CA 1
ATOM 934 C C . CYS A 1 121 ? 3.721 -19.243 7.546 1.00 34.63 121 CYS A C 1
ATOM 935 O O . CYS A 1 121 ? 4.362 -20.217 7.129 1.00 32.20 121 CYS A O 1
ATOM 938 N N . MET A 1 122 ? 2.962 -19.280 8.637 1.00 35.06 122 MET A N 1
ATOM 939 C CA . MET A 1 122 ? 2.838 -20.480 9.440 1.00 39.04 122 MET A CA 1
ATOM 940 C C . MET A 1 122 ? 1.384 -20.728 9.808 1.00 45.44 122 MET A C 1
ATOM 941 O O . MET A 1 122 ? 0.560 -19.816 9.734 1.00 42.91 122 MET A O 1
ATOM 946 N N . ARG A 1 123 ? 1.067 -21.977 10.159 1.00 45.33 123 ARG A N 1
ATOM 947 C CA . ARG A 1 123 ? -0.249 -22.403 10.628 1.00 46.41 123 ARG A CA 1
ATOM 948 C C . ARG A 1 123 ? -0.034 -23.089 11.967 1.00 52.43 123 ARG A C 1
ATOM 949 O O . ARG A 1 123 ? 0.905 -23.877 12.096 1.00 51.11 123 ARG A O 1
ATOM 957 N N . ARG A 1 124 ? -0.867 -22.769 12.977 1.00 52.83 124 ARG A N 1
ATOM 958 C CA . ARG A 1 124 ? -0.762 -23.429 14.286 1.00 55.28 124 ARG A CA 1
ATOM 959 C C . ARG A 1 124 ? -1.258 -24.873 14.166 1.00 63.70 124 ARG A C 1
ATOM 960 O O . ARG A 1 124 ? -2.387 -25.098 13.723 1.00 63.26 124 ARG A O 1
ATOM 968 N N . ALA A 1 125 ? -0.392 -25.839 14.514 1.00 64.63 125 ALA A N 1
ATOM 969 C CA . ALA A 1 125 ? -0.660 -27.272 14.363 1.00 68.50 125 ALA A CA 1
ATOM 970 C C . ALA A 1 125 ? -0.299 -28.073 15.630 1.00 77.43 125 ALA A C 1
ATOM 971 O O . ALA A 1 125 ? 0.152 -27.489 16.622 1.00 76.73 125 ALA A O 1
ATOM 973 N N . GLY A 1 126 ? -0.506 -29.396 15.578 1.00 78.23 126 GLY A N 1
ATOM 974 C CA . GLY A 1 126 ? -0.147 -30.335 16.640 1.00 80.14 126 GLY A CA 1
ATOM 975 C C . GLY A 1 126 ? 1.323 -30.712 16.651 1.00 85.81 126 GLY A C 1
ATOM 976 O O . GLY A 1 126 ? 1.677 -31.830 17.032 1.00 87.26 126 GLY A O 1
ATOM 977 N N . HIS A 1 127 ? 2.185 -29.774 16.221 1.00 81.98 127 HIS A N 1
ATOM 978 C CA . HIS A 1 127 ? 3.650 -29.867 16.207 1.00 81.79 127 HIS A CA 1
ATOM 979 C C . HIS A 1 127 ? 4.259 -28.510 16.624 1.00 78.97 127 HIS A C 1
ATOM 980 O O . HIS A 1 127 ? 5.482 -28.340 16.596 1.00 78.23 127 HIS A O 1
ATOM 987 N N . GLY A 1 128 ? 3.392 -27.589 17.052 1.00 70.29 128 GLY A N 1
ATOM 988 C CA . GLY A 1 128 ? 3.711 -26.176 17.216 1.00 65.60 128 GLY A CA 1
ATOM 989 C C . GLY A 1 128 ? 3.315 -25.415 15.969 1.00 62.12 128 GLY A C 1
ATOM 990 O O . GLY A 1 128 ? 2.154 -25.471 15.550 1.00 62.95 128 GLY A O 1
ATOM 991 N N . LEU A 1 129 ? 4.281 -24.722 15.351 1.00 51.47 129 LEU A N 1
ATOM 992 C CA . LEU A 1 129 ? 4.049 -23.940 14.128 1.00 46.71 129 LEU A CA 1
ATOM 993 C C . LEU A 1 129 ? 4.532 -24.732 12.937 1.00 46.89 129 LEU A C 1
ATOM 994 O O . LEU A 1 129 ? 5.596 -25.332 13.005 1.00 47.21 129 LEU A O 1
ATOM 999 N N . GLU A 1 130 ? 3.754 -24.786 11.864 1.00 42.28 130 GLU A N 1
ATOM 1000 C CA . GLU A 1 130 ? 4.270 -25.440 10.672 1.00 42.19 130 GLU A CA 1
ATOM 1001 C C . GLU A 1 130 ? 4.318 -24.516 9.465 1.00 44.45 130 GLU A C 1
ATOM 1002 O O . GLU A 1 130 ? 3.380 -23.731 9.279 1.00 43.31 130 GLU A O 1
ATOM 1008 N N . PRO A 1 131 ? 5.396 -24.577 8.634 1.00 42.15 131 PRO A N 1
ATOM 1009 C CA . PRO A 1 131 ? 5.478 -23.688 7.463 1.00 40.90 131 PRO A CA 1
ATOM 1010 C C . PRO A 1 131 ? 4.368 -23.961 6.461 1.00 43.67 131 PRO A C 1
ATOM 1011 O O . PRO A 1 131 ? 4.029 -25.121 6.202 1.00 45.85 131 PRO A O 1
ATOM 1015 N N . VAL A 1 132 ? 3.790 -22.886 5.925 1.00 37.21 132 VAL A N 1
ATOM 1016 C CA . VAL A 1 132 ? 2.812 -22.953 4.837 1.00 37.41 132 VAL A CA 1
ATOM 1017 C C . VAL A 1 132 ? 3.318 -22.060 3.712 1.00 37.97 132 VAL A C 1
ATOM 1018 O O . VAL A 1 132 ? 3.957 -21.042 3.997 1.00 35.99 132 VAL A O 1
ATOM 1022 N N . GLU A 1 133 ? 3.091 -22.455 2.442 1.00 33.37 133 GLU A N 1
ATOM 1023 C CA A GLU A 1 133 ? 3.520 -21.631 1.306 0.50 32.41 133 GLU A CA 1
ATOM 1024 C CA B GLU A 1 133 ? 3.508 -21.648 1.293 0.50 32.18 133 GLU A CA 1
ATOM 1025 C C . GLU A 1 133 ? 2.829 -20.273 1.387 1.00 34.43 133 GLU A C 1
ATOM 1026 O O . GLU A 1 133 ? 1.685 -20.192 1.850 1.00 34.10 133 GLU A O 1
ATOM 1037 N N . VAL A 1 134 ? 3.542 -19.205 0.980 1.00 27.58 134 VAL A N 1
ATOM 1038 C CA . VAL A 1 134 ? 2.978 -17.857 0.941 1.00 26.18 134 VAL A CA 1
ATOM 1039 C C . VAL A 1 134 ? 1.652 -17.903 0.132 1.00 31.01 134 VAL A C 1
ATOM 1040 O O . VAL A 1 134 ? 1.636 -18.451 -0.986 1.00 28.47 134 VAL A O 1
ATOM 1044 N N . PRO A 1 135 ? 0.515 -17.440 0.707 1.00 27.68 135 PRO A N 1
ATOM 1045 C CA . PRO A 1 135 ? -0.749 -17.458 -0.069 1.00 27.49 135 PRO A CA 1
ATOM 1046 C C . PRO A 1 135 ? -0.607 -16.720 -1.390 1.00 30.33 135 PRO A C 1
ATOM 1047 O O . PRO A 1 135 ? 0.094 -15.716 -1.430 1.00 29.55 135 PRO A O 1
ATOM 1051 N N . ALA A 1 136 ? -1.212 -17.251 -2.470 1.00 27.25 136 ALA A N 1
ATOM 1052 C CA . ALA A 1 136 ? -1.132 -16.697 -3.833 1.00 26.76 136 ALA A CA 1
ATOM 1053 C C . ALA A 1 136 ? -1.520 -15.223 -3.863 1.00 30.55 136 ALA A C 1
ATOM 1054 O O . ALA A 1 136 ? -0.833 -14.431 -4.508 1.00 32.28 136 ALA A O 1
ATOM 1056 N N . GLU A 1 137 ? -2.577 -14.852 -3.125 1.00 24.26 137 GLU A N 1
ATOM 1057 C CA . GLU A 1 137 ? -3.058 -13.481 -3.029 1.00 23.44 137 GLU A CA 1
ATOM 1058 C C . GLU A 1 137 ? -1.972 -12.524 -2.505 1.00 26.80 137 GLU A C 1
ATOM 1059 O O . GLU A 1 137 ? -1.818 -11.422 -3.041 1.00 24.60 137 GLU A O 1
ATOM 1065 N N . LEU A 1 138 ? -1.233 -12.952 -1.469 1.00 21.38 138 LEU A N 1
ATOM 1066 C CA . LEU A 1 138 ? -0.150 -12.168 -0.889 1.00 21.43 138 LEU A CA 1
ATOM 1067 C C . LEU A 1 138 ? 1.054 -12.103 -1.834 1.00 26.96 138 LEU A C 1
ATOM 1068 O O . LEU A 1 138 ? 1.622 -11.033 -2.044 1.00 26.49 138 LEU A O 1
ATOM 1073 N N . ARG A 1 139 ? 1.409 -13.230 -2.434 1.00 24.88 139 ARG A N 1
ATOM 1074 C CA . ARG A 1 139 ? 2.501 -13.256 -3.401 1.00 26.05 139 ARG A CA 1
ATOM 1075 C C . ARG A 1 139 ? 2.205 -12.287 -4.580 1.00 30.55 139 ARG A C 1
ATOM 1076 O O . ARG A 1 139 ? 3.053 -11.481 -4.959 1.00 30.66 139 ARG A O 1
ATOM 1084 N N . ARG A 1 140 ? 0.987 -12.314 -5.081 1.00 27.31 140 ARG A N 1
ATOM 1085 C CA . ARG A 1 140 ? 0.562 -11.453 -6.183 1.00 29.06 140 ARG A CA 1
ATOM 1086 C C . ARG A 1 140 ? 0.509 -9.970 -5.776 1.00 32.08 140 ARG A C 1
ATOM 1087 O O . ARG A 1 140 ? 0.986 -9.113 -6.526 1.00 32.21 140 ARG A O 1
ATOM 1095 N N . ALA A 1 141 ? -0.009 -9.690 -4.574 1.00 27.08 141 ALA A N 1
ATOM 1096 C CA . ALA A 1 141 ? -0.077 -8.336 -4.014 1.00 26.55 141 ALA A CA 1
ATOM 1097 C C . ALA A 1 141 ? 1.304 -7.705 -3.842 1.00 29.52 141 ALA A C 1
ATOM 1098 O O . ALA A 1 141 ? 1.495 -6.567 -4.256 1.00 30.36 141 ALA A O 1
ATOM 1100 N N . LEU A 1 142 ? 2.267 -8.456 -3.326 1.00 25.54 142 LEU A N 1
ATOM 1101 C CA . LEU A 1 142 ? 3.639 -7.996 -3.112 1.00 25.95 142 LEU A CA 1
ATOM 1102 C C . LEU A 1 142 ? 4.391 -7.724 -4.398 1.00 34.79 142 LEU A C 1
ATOM 1103 O O . LEU A 1 142 ? 5.173 -6.766 -4.461 1.00 34.40 142 LEU A O 1
ATOM 1108 N N . SER A 1 143 ? 4.172 -8.563 -5.427 1.00 32.96 143 SER A N 1
ATOM 1109 C CA . SER A 1 143 ? 4.793 -8.387 -6.746 1.00 34.38 143 SER A CA 1
ATOM 1110 C C . SER A 1 143 ? 4.261 -7.148 -7.485 1.00 38.16 143 SER A C 1
ATOM 1111 O O . SER A 1 143 ? 5.004 -6.505 -8.224 1.00 38.13 143 SER A O 1
ATOM 1114 N N . ARG A 1 144 ? 2.974 -6.817 -7.265 1.00 34.78 144 ARG A N 1
ATOM 1115 C CA . ARG A 1 144 ? 2.260 -5.722 -7.907 1.00 35.34 144 ARG A CA 1
ATOM 1116 C C . ARG A 1 144 ? 2.398 -4.404 -7.142 1.00 38.34 144 ARG A C 1
ATOM 1117 O O . ARG A 1 144 ? 2.511 -3.369 -7.771 1.00 38.16 144 ARG A O 1
ATOM 1125 N N . TYR A 1 145 ? 2.435 -4.437 -5.803 1.00 34.93 145 TYR A N 1
ATOM 1126 C CA . TYR A 1 145 ? 2.381 -3.215 -4.988 1.00 33.54 145 TYR A CA 1
ATOM 1127 C C . TYR A 1 145 ? 3.622 -2.856 -4.193 1.00 36.96 145 TYR A C 1
ATOM 1128 O O . TYR A 1 145 ? 3.772 -1.696 -3.771 1.00 34.72 145 TYR A O 1
ATOM 1137 N N . ALA A 1 146 ? 4.520 -3.827 -4.011 1.00 33.94 146 ALA A N 1
ATOM 1138 C CA . ALA A 1 146 ? 5.733 -3.627 -3.218 1.00 33.95 146 ALA A CA 1
ATOM 1139 C C . ALA A 1 146 ? 7.017 -3.870 -4.016 1.00 38.03 146 ALA A C 1
ATOM 1140 O O . ALA A 1 146 ? 8.103 -3.938 -3.446 1.00 36.54 146 ALA A O 1
ATOM 1142 N N . VAL A 1 147 ? 6.904 -3.999 -5.324 1.00 36.93 147 VAL A N 1
ATOM 1143 C CA . VAL A 1 147 ? 8.104 -4.092 -6.158 1.00 39.68 147 VAL A CA 1
ATOM 1144 C C . VAL A 1 147 ? 8.397 -2.698 -6.796 1.00 48.81 147 VAL A C 1
ATOM 1145 O O . VAL A 1 147 ? 7.462 -2.020 -7.241 1.00 49.17 147 VAL A O 1
ATOM 1149 N N . VAL A 1 148 ? 9.694 -2.278 -6.806 1.00 47.25 148 VAL A N 1
ATOM 1150 C CA . VAL A 1 148 ? 10.182 -0.939 -7.205 1.00 84.42 148 VAL A CA 1
ATOM 1151 C C . VAL A 1 148 ? 9.917 0.057 -6.078 1.00 106.35 148 VAL A C 1
ATOM 1152 O O . VAL A 1 148 ? 10.307 -0.201 -4.940 1.00 62.93 148 VAL A O 1
ATOM 1156 N N . ASP B 1 9 ? -21.435 17.938 18.168 1.00 56.69 9 ASP B N 1
ATOM 1157 C CA . ASP B 1 9 ? -20.247 18.268 17.372 1.00 55.55 9 ASP B CA 1
ATOM 1158 C C . ASP B 1 9 ? -19.009 17.542 17.945 1.00 53.18 9 ASP B C 1
ATOM 1159 O O . ASP B 1 9 ? -18.498 17.955 18.992 1.00 53.33 9 ASP B O 1
ATOM 1164 N N . SER B 1 10 ? -18.562 16.437 17.308 1.00 44.13 10 SER B N 1
ATOM 1165 C CA . SER B 1 10 ? -17.360 15.802 17.813 1.00 40.41 10 SER B CA 1
ATOM 1166 C C . SER B 1 10 ? -16.175 15.833 16.898 1.00 39.39 10 SER B C 1
ATOM 1167 O O . SER B 1 10 ? -16.309 15.829 15.672 1.00 37.88 10 SER B O 1
ATOM 1170 N N . TYR B 1 11 ? -15.004 15.943 17.518 1.00 32.12 11 TYR B N 1
ATOM 1171 C CA . TYR B 1 11 ? -13.738 15.747 16.834 1.00 29.62 11 TYR B CA 1
ATOM 1172 C C . TYR B 1 11 ? -13.480 14.250 16.676 1.00 28.89 11 TYR B C 1
ATOM 1173 O O . TYR B 1 11 ? -13.568 13.513 17.642 1.00 29.56 11 TYR B O 1
ATOM 1182 N N . VAL B 1 12 ? -13.161 13.811 15.465 1.00 24.38 12 VAL B N 1
ATOM 1183 C CA . VAL B 1 12 ? -12.996 12.386 15.180 1.00 22.57 12 VAL B CA 1
ATOM 1184 C C . VAL B 1 12 ? -11.513 12.113 14.931 1.00 24.54 12 VAL B C 1
ATOM 1185 O O . VAL B 1 12 ? -10.924 12.731 14.052 1.00 23.51 12 VAL B O 1
ATOM 1189 N N . HIS B 1 13 ? -10.919 11.225 15.748 1.00 19.62 13 HIS B N 1
ATOM 1190 C CA . HIS B 1 13 ? -9.615 10.636 15.464 1.00 18.26 13 HIS B CA 1
ATOM 1191 C C . HIS B 1 13 ? -9.821 9.182 15.013 1.00 21.99 13 HIS B C 1
ATOM 1192 O O . HIS B 1 13 ? -10.333 8.369 15.767 1.00 21.28 13 HIS B O 1
ATOM 1199 N N . ARG B 1 14 ? -9.406 8.856 13.804 1.00 21.40 14 ARG B N 1
ATOM 1200 C CA . ARG B 1 14 ? -9.542 7.519 13.244 1.00 22.65 14 ARG B CA 1
ATOM 1201 C C . ARG B 1 14 ? -8.319 6.676 13.594 1.00 26.00 14 ARG B C 1
ATOM 1202 O O . ARG B 1 14 ? -7.189 7.124 13.424 1.00 27.84 14 ARG B O 1
ATOM 1210 N N . HIS B 1 15 ? -8.549 5.476 14.139 1.00 20.35 15 HIS B N 1
ATOM 1211 C CA . HIS B 1 15 ? -7.455 4.564 14.530 1.00 19.40 15 HIS B CA 1
ATOM 1212 C C . HIS B 1 15 ? -7.715 3.146 14.022 1.00 20.92 15 HIS B C 1
ATOM 1213 O O . HIS B 1 15 ? -8.763 2.580 14.305 1.00 22.60 15 HIS B O 1
ATOM 1220 N N . VAL B 1 16 ? -6.773 2.574 13.298 1.00 15.74 16 VAL B N 1
ATOM 1221 C CA . VAL B 1 16 ? -6.863 1.177 12.878 1.00 14.06 16 VAL B CA 1
ATOM 1222 C C . VAL B 1 16 ? -6.080 0.320 13.913 1.00 18.25 16 VAL B C 1
ATOM 1223 O O . VAL B 1 16 ? -4.896 0.567 14.148 1.00 17.87 16 VAL B O 1
ATOM 1227 N N . VAL B 1 17 ? -6.764 -0.651 14.544 1.00 15.02 17 VAL B N 1
ATOM 1228 C CA . VAL B 1 17 ? -6.150 -1.542 15.531 1.00 15.28 17 VAL B CA 1
ATOM 1229 C C . VAL B 1 17 ? -5.043 -2.395 14.884 1.00 19.14 17 VAL B C 1
ATOM 1230 O O . VAL B 1 17 ? -5.278 -3.049 13.875 1.00 18.93 17 VAL B O 1
ATOM 1234 N N . THR B 1 18 ? -3.855 -2.409 15.504 1.00 17.82 18 THR B N 1
ATOM 1235 C CA . THR B 1 18 ? -2.744 -3.235 15.022 1.00 17.22 18 THR B CA 1
ATOM 1236 C C . THR B 1 18 ? -2.546 -4.443 15.921 1.00 19.06 18 THR B C 1
ATOM 1237 O O . THR B 1 18 ? -3.005 -4.432 17.063 1.00 17.96 18 THR B O 1
ATOM 1241 N N . PHE B 1 19 ? -1.855 -5.470 15.434 1.00 16.59 19 PHE B N 1
ATOM 1242 C CA . PHE B 1 19 ? -1.572 -6.675 16.200 1.00 17.48 19 PHE B CA 1
ATOM 1243 C C . PHE B 1 19 ? -0.900 -6.424 17.533 1.00 20.29 19 PHE B C 1
ATOM 1244 O O . PHE B 1 19 ? -1.220 -7.119 18.498 1.00 18.95 19 PHE B O 1
ATOM 1252 N N . ASP B 1 20 ? 0.016 -5.443 17.597 1.00 15.96 20 ASP B N 1
ATOM 1253 C CA . ASP B 1 20 ? 0.746 -5.140 18.825 1.00 16.49 20 ASP B CA 1
ATOM 1254 C C . ASP B 1 20 ? -0.159 -4.532 19.906 1.00 21.01 20 ASP B C 1
ATOM 1255 O O . ASP B 1 20 ? 0.279 -4.399 21.044 1.00 21.89 20 ASP B O 1
ATOM 1260 N N . GLU B 1 21 ? -1.417 -4.178 19.553 1.00 16.76 21 GLU B N 1
ATOM 1261 C CA . GLU B 1 21 ? -2.378 -3.677 20.522 1.00 15.40 21 GLU B CA 1
ATOM 1262 C C . GLU B 1 21 ? -3.295 -4.780 21.019 1.00 18.42 21 GLU B C 1
ATOM 1263 O O . GLU B 1 21 ? -4.094 -4.561 21.927 1.00 18.62 21 GLU B O 1
ATOM 1269 N N . THR B 1 22 ? -3.186 -5.961 20.422 1.00 16.33 22 THR B N 1
ATOM 1270 C CA . THR B 1 22 ? -3.969 -7.105 20.872 1.00 17.10 22 THR B CA 1
ATOM 1271 C C . THR B 1 22 ? -3.189 -7.840 21.976 1.00 24.62 22 THR B C 1
ATOM 1272 O O . THR B 1 22 ? -2.118 -7.392 22.388 1.00 26.44 22 THR B O 1
ATOM 1276 N N . ASN B 1 23 ? -3.746 -8.919 22.489 1.00 22.33 23 ASN B N 1
ATOM 1277 C CA . ASN B 1 23 ? -3.099 -9.759 23.477 1.00 22.32 23 ASN B CA 1
ATOM 1278 C C . ASN B 1 23 ? -3.587 -11.180 23.262 1.00 28.97 23 ASN B C 1
ATOM 1279 O O . ASN B 1 23 ? -4.436 -11.413 22.379 1.00 27.96 23 ASN B O 1
ATOM 1284 N N . LEU B 1 24 ? -3.046 -12.136 24.035 1.00 27.54 24 LEU B N 1
ATOM 1285 C CA . LEU B 1 24 ? -3.361 -13.552 23.830 1.00 29.17 24 LEU B CA 1
ATOM 1286 C C . LEU B 1 24 ? -4.843 -13.904 23.944 1.00 30.83 24 LEU B C 1
ATOM 1287 O O . LEU B 1 24 ? -5.264 -14.847 23.297 1.00 29.91 24 LEU B O 1
ATOM 1292 N N . VAL B 1 25 ? -5.633 -13.129 24.729 1.00 28.87 25 VAL B N 1
ATOM 1293 C CA . VAL B 1 25 ? -7.100 -13.263 24.804 1.00 28.57 25 VAL B CA 1
ATOM 1294 C C . VAL B 1 25 ? -7.757 -13.065 23.421 1.00 34.30 25 VAL B C 1
ATOM 1295 O O . VAL B 1 25 ? -8.797 -13.669 23.152 1.00 37.41 25 VAL B O 1
ATOM 1299 N N . GLY B 1 26 ? -7.123 -12.274 22.555 1.00 27.62 26 GLY B N 1
ATOM 1300 C CA . GLY B 1 26 ? -7.578 -12.050 21.186 1.00 27.15 26 GLY B CA 1
ATOM 1301 C C . GLY B 1 26 ? -8.170 -10.673 20.946 1.00 30.62 26 GLY B C 1
ATOM 1302 O O . GLY B 1 26 ? -8.449 -10.313 19.799 1.00 33.12 26 GLY B O 1
ATOM 1303 N N . ASN B 1 27 ? -8.378 -9.895 22.023 1.00 22.30 27 ASN B N 1
ATOM 1304 C CA . ASN B 1 27 ? -8.951 -8.544 21.954 1.00 19.65 27 ASN B CA 1
ATOM 1305 C C . ASN B 1 27 ? -7.876 -7.463 22.130 1.00 21.17 27 ASN B C 1
ATOM 1306 O O . ASN B 1 27 ? -6.701 -7.788 22.333 1.00 17.06 27 ASN B O 1
ATOM 1311 N N . VAL B 1 28 ? -8.281 -6.177 22.022 1.00 17.68 28 VAL B N 1
ATOM 1312 C CA . VAL B 1 28 ? -7.395 -5.046 22.293 1.00 16.33 28 VAL B CA 1
ATOM 1313 C C . VAL B 1 28 ? -7.129 -4.994 23.804 1.00 19.83 28 VAL B C 1
ATOM 1314 O O . VAL B 1 28 ? -8.074 -4.937 24.595 1.00 19.23 28 VAL B O 1
ATOM 1318 N N . TYR B 1 29 ? -5.850 -5.049 24.194 1.00 14.93 29 TYR B N 1
ATOM 1319 C CA . TYR B 1 29 ? -5.466 -4.895 25.597 1.00 13.89 29 TYR B CA 1
ATOM 1320 C C . TYR B 1 29 ? -5.951 -3.525 26.142 1.00 18.12 29 TYR B C 1
ATOM 1321 O O . TYR B 1 29 ? -5.778 -2.511 25.474 1.00 16.52 29 TYR B O 1
ATOM 1330 N N . PHE B 1 30 ? -6.556 -3.510 27.351 1.00 17.11 30 PHE B N 1
ATOM 1331 C CA . PHE B 1 30 ? -7.314 -2.350 27.854 1.00 16.61 30 PHE B CA 1
ATOM 1332 C C . PHE B 1 30 ? -6.528 -1.046 27.850 1.00 19.14 30 PHE B C 1
ATOM 1333 O O . PHE B 1 30 ? -7.100 -0.002 27.547 1.00 18.48 30 PHE B O 1
ATOM 1341 N N . ALA B 1 31 ? -5.219 -1.092 28.196 1.00 16.52 31 ALA B N 1
ATOM 1342 C CA . ALA B 1 31 ? -4.407 0.129 28.359 1.00 14.86 31 ALA B CA 1
ATOM 1343 C C . ALA B 1 31 ? -4.238 0.926 27.048 1.00 19.32 31 ALA B C 1
ATOM 1344 O O . ALA B 1 31 ? -4.043 2.131 27.103 1.00 19.87 31 ALA B O 1
ATOM 1346 N N . HIS B 1 32 ? -4.344 0.256 25.870 1.00 15.59 32 HIS B N 1
ATOM 1347 C CA . HIS B 1 32 ? -4.271 0.943 24.563 1.00 15.37 32 HIS B CA 1
ATOM 1348 C C . HIS B 1 32 ? -5.342 1.987 24.338 1.00 20.68 32 HIS B C 1
ATOM 1349 O O . HIS B 1 32 ? -5.067 2.985 23.688 1.00 21.39 32 HIS B O 1
ATOM 1356 N N . TYR B 1 33 ? -6.548 1.783 24.900 1.00 18.94 33 TYR B N 1
ATOM 1357 C CA . TYR B 1 33 ? -7.636 2.763 24.835 1.00 17.54 33 TYR B CA 1
ATOM 1358 C C . TYR B 1 33 ? -7.236 4.110 25.439 1.00 19.13 33 TYR B C 1
ATOM 1359 O O . TYR B 1 33 ? -7.681 5.153 24.970 1.00 18.39 33 TYR B O 1
ATOM 1368 N N . LEU B 1 34 ? -6.405 4.081 26.482 1.00 17.21 34 LEU B N 1
ATOM 1369 C CA . LEU B 1 34 ? -5.859 5.299 27.093 1.00 18.23 34 LEU B CA 1
ATOM 1370 C C . LEU B 1 34 ? -4.848 5.973 26.231 1.00 20.91 34 LEU B C 1
ATOM 1371 O O . LEU B 1 34 ? -4.898 7.190 26.156 1.00 22.00 34 LEU B O 1
ATOM 1376 N N . HIS B 1 35 ? -3.955 5.207 25.538 1.00 17.13 35 HIS B N 1
ATOM 1377 C CA . HIS B 1 35 ? -3.021 5.801 24.564 1.00 15.68 35 HIS B CA 1
ATOM 1378 C C . HIS B 1 35 ? -3.812 6.540 23.498 1.00 19.03 35 HIS B C 1
ATOM 1379 O O . HIS B 1 35 ? -3.430 7.629 23.113 1.00 22.46 35 HIS B O 1
ATOM 1386 N N . TRP B 1 36 ? -4.914 5.959 23.024 1.00 14.84 36 TRP B N 1
ATOM 1387 C CA . TRP B 1 36 ? -5.734 6.540 21.944 1.00 15.95 36 TRP B CA 1
ATOM 1388 C C . TRP B 1 36 ? -6.354 7.892 22.309 1.00 20.98 36 TRP B C 1
ATOM 1389 O O . TRP B 1 36 ? -6.565 8.736 21.425 1.00 20.51 36 TRP B O 1
ATOM 1400 N N . GLN B 1 37 ? -6.707 8.063 23.612 1.00 17.85 37 GLN B N 1
ATOM 1401 C CA . GLN B 1 37 ? -7.095 9.365 24.186 1.00 19.51 37 GLN B CA 1
ATOM 1402 C C . GLN B 1 37 ? -6.032 10.410 23.932 1.00 22.99 37 GLN B C 1
ATOM 1403 O O . GLN B 1 37 ? -6.360 11.510 23.521 1.00 22.43 37 GLN B O 1
ATOM 1409 N N . GLY B 1 38 ? -4.783 10.047 24.230 1.00 19.98 38 GLY B N 1
ATOM 1410 C CA . GLY B 1 38 ? -3.590 10.826 23.956 1.00 18.87 38 GLY B CA 1
ATOM 1411 C C . GLY B 1 38 ? -3.427 11.143 22.486 1.00 22.30 38 GLY B C 1
ATOM 1412 O O . GLY B 1 38 ? -3.293 12.302 22.143 1.00 23.87 38 GLY B O 1
ATOM 1413 N N . HIS B 1 39 ? -3.454 10.131 21.604 1.00 18.48 39 HIS B N 1
ATOM 1414 C CA . HIS B 1 39 ? -3.328 10.336 20.151 1.00 17.86 39 HIS B CA 1
ATOM 1415 C C . HIS B 1 39 ? -4.392 11.326 19.672 1.00 21.25 39 HIS B C 1
ATOM 1416 O O . HIS B 1 39 ? -4.077 12.250 18.949 1.00 20.45 39 HIS B O 1
ATOM 1423 N N . CYS B 1 40 ? -5.618 11.175 20.170 1.00 18.68 40 CYS B N 1
ATOM 1424 C CA . CYS B 1 40 ? -6.728 12.034 19.847 1.00 17.51 40 CYS B CA 1
ATOM 1425 C C . CYS B 1 40 ? -6.521 13.456 20.310 1.00 21.65 40 CYS B C 1
ATOM 1426 O O . CYS B 1 40 ? -6.653 14.349 19.487 1.00 20.50 40 CYS B O 1
ATOM 1429 N N . ARG B 1 41 ? -6.158 13.687 21.597 1.00 21.79 41 ARG B N 1
ATOM 1430 C CA . ARG B 1 41 ? -5.974 15.078 22.087 1.00 23.66 41 ARG B CA 1
ATOM 1431 C C . ARG B 1 41 ? -4.801 15.783 21.380 1.00 26.04 41 ARG B C 1
ATOM 1432 O O . ARG B 1 41 ? -4.862 16.980 21.103 1.00 24.64 41 ARG B O 1
ATOM 1440 N N . GLU B 1 42 ? -3.763 15.009 21.030 1.00 23.31 42 GLU B N 1
ATOM 1441 C CA . GLU B 1 42 ? -2.541 15.523 20.392 1.00 24.36 42 GLU B CA 1
ATOM 1442 C C . GLU B 1 42 ? -2.781 15.869 18.948 1.00 25.80 42 GLU B C 1
ATOM 1443 O O . GLU B 1 42 ? -2.404 16.962 18.526 1.00 22.88 42 GLU B O 1
ATOM 1449 N N . HIS B 1 43 ? -3.467 14.966 18.195 1.00 23.62 43 HIS B N 1
ATOM 1450 C CA . HIS B 1 43 ? -3.986 15.264 16.853 1.00 23.93 43 HIS B CA 1
ATOM 1451 C C . HIS B 1 43 ? -4.930 16.480 16.801 1.00 28.01 43 HIS B C 1
ATOM 1452 O O . HIS B 1 43 ? -4.866 17.254 15.847 1.00 28.40 43 HIS B O 1
ATOM 1459 N N . PHE B 1 44 ? -5.790 16.653 17.817 1.00 22.53 44 PHE B N 1
ATOM 1460 C CA . PHE B 1 44 ? -6.603 17.860 17.937 1.00 22.42 44 PHE B CA 1
ATOM 1461 C C . PHE B 1 44 ? -5.726 19.123 18.045 1.00 27.57 44 PHE B C 1
ATOM 1462 O O . PHE B 1 44 ? -6.047 20.125 17.405 1.00 24.88 44 PHE B O 1
ATOM 1470 N N . LEU B 1 45 ? -4.673 19.085 18.897 1.00 27.74 45 LEU B N 1
ATOM 1471 C CA . LEU B 1 45 ? -3.773 20.213 19.097 1.00 31.55 45 LEU B CA 1
ATOM 1472 C C . LEU B 1 45 ? -3.110 20.572 17.793 1.00 36.77 45 LEU B C 1
ATOM 1473 O O . LEU B 1 45 ? -3.110 21.733 17.418 1.00 36.83 45 LEU B O 1
ATOM 1478 N N . ALA B 1 46 ? -2.600 19.572 17.066 1.00 34.48 46 ALA B N 1
ATOM 1479 C CA . ALA B 1 46 ? -1.944 19.765 15.772 1.00 34.23 46 ALA B CA 1
ATOM 1480 C C . ALA B 1 46 ? -2.901 20.308 14.704 1.00 39.74 46 ALA B C 1
ATOM 1481 O O . ALA B 1 46 ? -2.495 21.153 13.902 1.00 42.49 46 ALA B O 1
ATOM 1483 N N . ASP B 1 47 ? -4.163 19.837 14.700 1.00 33.94 47 ASP B N 1
ATOM 1484 C CA . ASP B 1 47 ? -5.186 20.241 13.724 1.00 33.50 47 ASP B CA 1
ATOM 1485 C C . ASP B 1 47 ? -5.815 21.593 13.978 1.00 38.10 47 ASP B C 1
ATOM 1486 O O . ASP B 1 47 ? -6.219 22.246 13.017 1.00 38.16 47 ASP B O 1
ATOM 1491 N N . HIS B 1 48 ? -5.964 22.000 15.256 1.00 33.77 48 HIS B N 1
ATOM 1492 C CA . HIS B 1 48 ? -6.767 23.181 15.551 1.00 33.65 48 HIS B CA 1
ATOM 1493 C C . HIS B 1 48 ? -6.133 24.149 16.559 1.00 37.76 48 HIS B C 1
ATOM 1494 O O . HIS B 1 48 ? -6.698 25.208 16.805 1.00 39.03 48 HIS B O 1
ATOM 1501 N N . ALA B 1 49 ? -4.987 23.803 17.151 1.00 33.06 49 ALA B N 1
ATOM 1502 C CA . ALA B 1 49 ? -4.251 24.747 18.001 1.00 34.58 49 ALA B CA 1
ATOM 1503 C C . ALA B 1 49 ? -2.705 24.550 17.882 1.00 38.12 49 ALA B C 1
ATOM 1504 O O . ALA B 1 49 ? -2.020 24.331 18.896 1.00 35.00 49 ALA B O 1
ATOM 1506 N N . PRO B 1 50 ? -2.141 24.601 16.636 1.00 38.53 50 PRO B N 1
ATOM 1507 C CA . PRO B 1 50 ? -0.677 24.420 16.467 1.00 39.64 50 PRO B CA 1
ATOM 1508 C C . PRO B 1 50 ? 0.233 25.322 17.305 1.00 47.54 50 PRO B C 1
ATOM 1509 O O . PRO B 1 50 ? 1.325 24.882 17.675 1.00 48.25 50 PRO B O 1
ATOM 1513 N N . GLY B 1 51 ? -0.200 26.561 17.560 1.00 45.50 51 GLY B N 1
ATOM 1514 C CA . GLY B 1 51 ? 0.524 27.514 18.399 1.00 47.04 51 GLY B CA 1
ATOM 1515 C C . GLY B 1 51 ? 0.705 27.039 19.834 1.00 50.44 51 GLY B C 1
ATOM 1516 O O . GLY B 1 51 ? 1.730 27.322 20.453 1.00 51.22 51 GLY B O 1
ATOM 1517 N N . VAL B 1 52 ? -0.289 26.307 20.365 1.00 45.12 52 VAL B N 1
ATOM 1518 C CA . VAL B 1 52 ? -0.261 25.707 21.703 1.00 44.63 52 VAL B CA 1
ATOM 1519 C C . VAL B 1 52 ? 0.713 24.506 21.660 1.00 49.08 52 VAL B C 1
ATOM 1520 O O . VAL B 1 52 ? 1.497 24.317 22.593 1.00 47.09 52 VAL B O 1
ATOM 1524 N N . MET B 1 53 ? 0.658 23.715 20.562 1.00 47.22 53 MET B N 1
ATOM 1525 C CA . MET B 1 53 ? 1.569 22.611 20.270 1.00 47.58 53 MET B CA 1
ATOM 1526 C C . MET B 1 53 ? 3.037 23.067 20.335 1.00 50.94 53 MET B C 1
ATOM 1527 O O . MET B 1 53 ? 3.844 22.428 21.017 1.00 50.15 53 MET B O 1
ATOM 1532 N N . ALA B 1 54 ? 3.361 24.170 19.622 1.00 47.55 54 ALA B N 1
ATOM 1533 C CA . ALA B 1 54 ? 4.669 24.835 19.590 1.00 48.93 54 ALA B CA 1
ATOM 1534 C C . ALA B 1 54 ? 5.064 25.354 20.981 1.00 55.14 54 ALA B C 1
ATOM 1535 O O . ALA B 1 54 ? 6.202 25.131 21.410 1.00 56.20 54 ALA B O 1
ATOM 1537 N N . ALA B 1 55 ? 4.111 26.017 21.695 1.00 51.18 55 ALA B N 1
ATOM 1538 C CA . ALA B 1 55 ? 4.287 26.535 23.061 1.00 51.81 55 ALA B CA 1
ATOM 1539 C C . ALA B 1 55 ? 4.703 25.454 24.075 1.00 56.40 55 ALA B C 1
ATOM 1540 O O . ALA B 1 55 ? 5.220 25.798 25.137 1.00 57.14 55 ALA B O 1
ATOM 1542 N N . LEU B 1 56 ? 4.491 24.157 23.752 1.00 52.80 56 LEU B N 1
ATOM 1543 C CA . LEU B 1 56 ? 4.859 23.050 24.646 1.00 53.24 56 LEU B CA 1
ATOM 1544 C C . LEU B 1 56 ? 6.372 22.930 24.822 1.00 62.92 56 LEU B C 1
ATOM 1545 O O . LEU B 1 56 ? 6.831 22.487 25.875 1.00 62.69 56 LEU B O 1
ATOM 1550 N N . ALA B 1 57 ? 7.138 23.338 23.785 1.00 63.53 57 ALA B N 1
ATOM 1551 C CA . ALA B 1 57 ? 8.597 23.454 23.822 1.00 66.20 57 ALA B CA 1
ATOM 1552 C C . ALA B 1 57 ? 9.031 24.596 24.726 1.00 73.93 57 ALA B C 1
ATOM 1553 O O . ALA B 1 57 ? 10.057 24.472 25.397 1.00 75.74 57 ALA B O 1
ATOM 1555 N N . ASP B 1 58 ? 8.261 25.702 24.740 1.00 71.14 58 ASP B N 1
ATOM 1556 C CA . ASP B 1 58 ? 8.644 26.931 25.423 1.00 73.66 58 ASP B CA 1
ATOM 1557 C C . ASP B 1 58 ? 8.556 26.859 26.955 1.00 76.63 58 ASP B C 1
ATOM 1558 O O . ASP B 1 58 ? 9.595 26.783 27.619 1.00 79.75 58 ASP B O 1
ATOM 1563 N N . GLY B 1 59 ? 7.340 26.893 27.491 1.00 67.51 59 GLY B N 1
ATOM 1564 C CA . GLY B 1 59 ? 7.108 26.914 28.929 1.00 66.11 59 GLY B CA 1
ATOM 1565 C C . GLY B 1 59 ? 5.689 26.570 29.329 1.00 64.32 59 GLY B C 1
ATOM 1566 O O . GLY B 1 59 ? 5.324 26.697 30.502 1.00 64.22 59 GLY B O 1
ATOM 1567 N N . LEU B 1 60 ? 4.873 26.162 28.351 1.00 56.13 60 LEU B N 1
ATOM 1568 C CA . LEU B 1 60 ? 3.550 25.625 28.607 1.00 52.57 60 LEU B CA 1
ATOM 1569 C C . LEU B 1 60 ? 3.608 24.115 28.802 1.00 52.38 60 LEU B C 1
ATOM 1570 O O . LEU B 1 60 ? 4.206 23.389 27.995 1.00 50.49 60 LEU B O 1
ATOM 1575 N N . ALA B 1 61 ? 2.975 23.659 29.882 1.00 46.60 61 ALA B N 1
ATOM 1576 C CA . ALA B 1 61 ? 2.731 22.251 30.145 1.00 43.78 61 ALA B CA 1
ATOM 1577 C C . ALA B 1 61 ? 1.216 21.989 30.070 1.00 44.03 61 ALA B C 1
ATOM 1578 O O . ALA B 1 61 ? 0.437 22.775 30.630 1.00 44.48 61 ALA B O 1
ATOM 1580 N N . LEU B 1 62 ? 0.802 20.972 29.283 1.00 36.78 62 LEU B N 1
ATOM 1581 C CA . LEU B 1 62 ? -0.541 20.378 29.382 1.00 35.82 62 LEU B CA 1
ATOM 1582 C C . LEU B 1 62 ? -0.429 19.035 30.101 1.00 34.35 62 LEU B C 1
ATOM 1583 O O . LEU B 1 62 ? 0.022 18.051 29.550 1.00 35.04 62 LEU B O 1
ATOM 1588 N N . VAL B 1 63 ? -0.783 19.033 31.362 1.00 26.47 63 VAL B N 1
ATOM 1589 C CA . VAL B 1 63 ? -0.492 17.944 32.291 1.00 24.42 63 VAL B CA 1
ATOM 1590 C C . VAL B 1 63 ? -1.789 17.130 32.447 1.00 23.43 63 VAL B C 1
ATOM 1591 O O . VAL B 1 63 ? -2.830 17.727 32.690 1.00 22.43 63 VAL B O 1
ATOM 1595 N N . THR B 1 64 ? -1.741 15.797 32.314 1.00 17.53 64 THR B N 1
ATOM 1596 C CA . THR B 1 64 ? -2.940 14.983 32.591 1.00 17.91 64 THR B CA 1
ATOM 1597 C C . THR B 1 64 ? -3.195 14.916 34.096 1.00 23.40 64 THR B C 1
ATOM 1598 O O . THR B 1 64 ? -2.314 14.503 34.852 1.00 24.15 64 THR B O 1
ATOM 1602 N N . VAL B 1 65 ? -4.392 15.344 34.524 1.00 21.02 65 VAL B N 1
ATOM 1603 C CA . VAL B 1 65 ? -4.840 15.341 35.933 1.00 20.59 65 VAL B CA 1
ATOM 1604 C C . VAL B 1 65 ? -5.483 14.002 36.267 1.00 21.41 65 VAL B C 1
ATOM 1605 O O . VAL B 1 65 ? -5.253 13.444 37.352 1.00 22.51 65 VAL B O 1
ATOM 1609 N N . ASP B 1 66 ? -6.312 13.497 35.350 1.00 18.04 66 ASP B N 1
ATOM 1610 C CA . ASP B 1 66 ? -6.956 12.194 35.506 1.00 18.34 66 ASP B CA 1
ATOM 1611 C C . ASP B 1 66 ? -7.378 11.639 34.164 1.00 22.73 66 ASP B C 1
ATOM 1612 O O . ASP B 1 66 ? -7.447 12.383 33.175 1.00 21.62 66 ASP B O 1
ATOM 1617 N N . CYS B 1 67 ? -7.665 10.320 34.132 1.00 17.64 67 CYS B N 1
ATOM 1618 C CA . CYS B 1 67 ? -8.292 9.695 32.976 1.00 17.55 67 CYS B CA 1
ATOM 1619 C C . CYS B 1 67 ? -9.149 8.520 33.437 1.00 22.00 67 CYS B C 1
ATOM 1620 O O . CYS B 1 67 ? -8.953 7.976 34.533 1.00 20.97 67 CYS B O 1
ATOM 1623 N N . HIS B 1 68 ? -10.097 8.125 32.591 1.00 19.31 68 HIS B N 1
ATOM 1624 C CA . HIS B 1 68 ? -11.073 7.086 32.889 1.00 19.34 68 HIS B CA 1
ATOM 1625 C C . HIS B 1 68 ? -11.449 6.387 31.583 1.00 19.97 68 HIS B C 1
ATOM 1626 O O . HIS B 1 68 ? -11.448 7.021 30.521 1.00 17.11 68 HIS B O 1
ATOM 1633 N N . ALA B 1 69 ? -11.731 5.087 31.649 1.00 16.20 69 ALA B N 1
ATOM 1634 C CA . ALA B 1 69 ? -12.317 4.346 30.523 1.00 16.10 69 ALA B CA 1
ATOM 1635 C C . ALA B 1 69 ? -13.347 3.327 31.050 1.00 19.76 69 ALA B C 1
ATOM 1636 O O . ALA B 1 69 ? -13.148 2.761 32.115 1.00 17.73 69 ALA B O 1
ATOM 1638 N N . ASP B 1 70 ? -14.458 3.160 30.328 1.00 17.55 70 ASP B N 1
ATOM 1639 C CA . ASP B 1 70 ? -15.451 2.087 30.526 1.00 19.23 70 ASP B CA 1
ATOM 1640 C C . ASP B 1 70 ? -15.401 1.212 29.276 1.00 23.19 70 ASP B C 1
ATOM 1641 O O . ASP B 1 70 ? -15.430 1.745 28.164 1.00 21.56 70 ASP B O 1
ATOM 1646 N N . PHE B 1 71 ? -15.289 -0.111 29.445 1.00 19.20 71 PHE B N 1
ATOM 1647 C CA . PHE B 1 71 ? -15.143 -1.044 28.316 1.00 18.19 71 PHE B CA 1
ATOM 1648 C C . PHE B 1 71 ? -16.406 -1.859 28.104 1.00 21.73 71 PHE B C 1
ATOM 1649 O O . PHE B 1 71 ? -16.859 -2.492 29.044 1.00 21.57 71 PHE B O 1
ATOM 1657 N N . TYR B 1 72 ? -16.950 -1.880 26.870 1.00 19.12 72 TYR B N 1
ATOM 1658 C CA . TYR B 1 72 ? -18.243 -2.491 26.596 1.00 20.45 72 TYR B CA 1
ATOM 1659 C C . TYR B 1 72 ? -18.200 -3.701 25.684 1.00 26.02 72 TYR B C 1
ATOM 1660 O O . TYR B 1 72 ? -18.961 -4.644 25.895 1.00 26.84 72 TYR B O 1
ATOM 1669 N N . ALA B 1 73 ? -17.380 -3.643 24.642 1.00 21.73 73 ALA B N 1
ATOM 1670 C CA . ALA B 1 73 ? -17.321 -4.709 23.644 1.00 22.31 73 ALA B CA 1
ATOM 1671 C C . ALA B 1 73 ? -15.890 -4.805 23.173 1.00 24.35 73 ALA B C 1
ATOM 1672 O O . ALA B 1 73 ? -15.153 -3.806 23.188 1.00 22.39 73 ALA B O 1
ATOM 1674 N N . GLU B 1 74 ? -15.487 -5.998 22.774 1.00 21.02 74 GLU B N 1
ATOM 1675 C CA . GLU B 1 74 ? -14.115 -6.204 22.406 1.00 21.64 74 GLU B CA 1
ATOM 1676 C C . GLU B 1 74 ? -13.760 -5.656 21.019 1.00 22.60 74 GLU B C 1
ATOM 1677 O O . GLU B 1 74 ? -14.581 -5.719 20.098 1.00 21.24 74 GLU B O 1
ATOM 1683 N N . GLY B 1 75 ? -12.610 -4.996 20.938 1.00 19.08 75 GLY B N 1
ATOM 1684 C CA . GLY B 1 75 ? -11.980 -4.613 19.684 1.00 19.33 75 GLY B CA 1
ATOM 1685 C C . GLY B 1 75 ? -11.088 -5.746 19.222 1.00 23.39 75 GLY B C 1
ATOM 1686 O O . GLY B 1 75 ? -10.627 -6.552 20.034 1.00 23.53 75 GLY B O 1
ATOM 1687 N N . SER B 1 76 ? -10.799 -5.795 17.938 1.00 19.70 76 SER B N 1
ATOM 1688 C CA . SER B 1 76 ? -9.948 -6.827 17.328 1.00 19.84 76 SER B CA 1
ATOM 1689 C C . SER B 1 76 ? -8.971 -6.163 16.355 1.00 22.31 76 SER B C 1
ATOM 1690 O O . SER B 1 76 ? -9.231 -5.043 15.892 1.00 20.91 76 SER B O 1
ATOM 1693 N N . ALA B 1 77 ? -7.877 -6.865 16.011 1.00 19.51 77 ALA B N 1
ATOM 1694 C CA . ALA B 1 77 ? -6.931 -6.434 14.985 1.00 20.90 77 ALA B CA 1
ATOM 1695 C C . ALA B 1 77 ? -7.631 -6.094 13.675 1.00 23.68 77 ALA B C 1
ATOM 1696 O O . ALA B 1 77 ? -8.534 -6.831 13.256 1.00 23.34 77 ALA B O 1
ATOM 1698 N N . PHE B 1 78 ? -7.231 -4.960 13.049 1.00 19.91 78 PHE B N 1
ATOM 1699 C CA . PHE B 1 78 ? -7.759 -4.427 11.772 1.00 19.22 78 PHE B CA 1
ATOM 1700 C C . PHE B 1 78 ? -9.073 -3.654 11.920 1.00 24.42 78 PHE B C 1
ATOM 1701 O O . PHE B 1 78 ? -9.530 -3.090 10.927 1.00 24.72 78 PHE B O 1
ATOM 1709 N N . ASP B 1 79 ? -9.705 -3.653 13.119 1.00 20.51 79 ASP B N 1
ATOM 1710 C CA . ASP B 1 79 ? -10.878 -2.794 13.361 1.00 20.55 79 ASP B CA 1
ATOM 1711 C C . ASP B 1 79 ? -10.545 -1.340 13.112 1.00 22.20 79 ASP B C 1
ATOM 1712 O O . ASP B 1 79 ? -9.476 -0.877 13.497 1.00 20.46 79 ASP B O 1
ATOM 1717 N N . GLU B 1 80 ? -11.424 -0.648 12.403 1.00 19.34 80 GLU B N 1
ATOM 1718 C CA . GLU B 1 80 ? -11.324 0.797 12.268 1.00 20.05 80 GLU B CA 1
ATOM 1719 C C . GLU B 1 80 ? -12.167 1.436 13.365 1.00 24.02 80 GLU B C 1
ATOM 1720 O O . GLU B 1 80 ? -13.384 1.250 13.418 1.00 22.45 80 GLU B O 1
ATOM 1726 N N . VAL B 1 81 ? -11.499 2.134 14.282 1.00 22.48 81 VAL B N 1
ATOM 1727 C CA . VAL B 1 81 ? -12.136 2.730 15.469 1.00 21.91 81 VAL B CA 1
ATOM 1728 C C . VAL B 1 81 ? -12.133 4.249 15.335 1.00 25.15 81 VAL B C 1
ATOM 1729 O O . VAL B 1 81 ? -11.084 4.842 15.082 1.00 24.70 81 VAL B O 1
ATOM 1733 N N . GLU B 1 82 ? -13.309 4.870 15.489 1.00 20.15 82 GLU B N 1
ATOM 1734 C CA . GLU B 1 82 ? -13.378 6.315 15.622 1.00 19.13 82 GLU B CA 1
ATOM 1735 C C . GLU B 1 82 ? -13.305 6.688 17.088 1.00 21.23 82 GLU B C 1
ATOM 1736 O O . GLU B 1 82 ? -14.150 6.265 17.872 1.00 18.98 82 GLU B O 1
ATOM 1742 N N . VAL B 1 83 ? -12.274 7.461 17.457 1.00 19.18 83 VAL B N 1
ATOM 1743 C CA . VAL B 1 83 ? -12.117 8.000 18.789 1.00 18.03 83 VAL B CA 1
ATOM 1744 C C . VAL B 1 83 ? -12.748 9.391 18.702 1.00 24.18 83 VAL B C 1
ATOM 1745 O O . VAL B 1 83 ? -12.148 10.315 18.168 1.00 23.91 83 VAL B O 1
ATOM 1749 N N . ARG B 1 84 ? -13.999 9.508 19.180 1.00 21.82 84 ARG B N 1
ATOM 1750 C CA . ARG B 1 84 ? -14.792 10.722 19.065 1.00 22.26 84 ARG B CA 1
ATOM 1751 C C . ARG B 1 84 ? -14.677 11.529 20.323 1.00 25.16 84 ARG B C 1
ATOM 1752 O O . ARG B 1 84 ? -15.104 11.068 21.375 1.00 24.06 84 ARG B O 1
ATOM 1760 N N . MET B 1 85 ? -14.083 12.720 20.225 1.00 22.51 85 MET B N 1
ATOM 1761 C CA . MET B 1 85 ? -13.779 13.555 21.383 1.00 21.77 85 MET B CA 1
ATOM 1762 C C . MET B 1 85 ? -14.717 14.734 21.481 1.00 25.72 85 MET B C 1
ATOM 1763 O O . MET B 1 85 ? -14.993 15.384 20.486 1.00 22.20 85 MET B O 1
ATOM 1768 N N . MET B 1 86 ? -15.177 15.022 22.697 1.00 26.13 86 MET B N 1
ATOM 1769 C CA . MET B 1 86 ? -16.025 16.182 22.976 1.00 28.16 86 MET B CA 1
ATOM 1770 C C . MET B 1 86 ? -15.483 16.923 24.173 1.00 27.34 86 MET B C 1
ATOM 1771 O O . MET B 1 86 ? -14.966 16.312 25.102 1.00 24.83 86 MET B O 1
ATOM 1776 N N . LEU B 1 87 ? -15.634 18.246 24.155 1.00 26.00 87 LEU B N 1
ATOM 1777 C CA . LEU B 1 87 ? -15.428 19.090 25.332 1.00 26.59 87 LEU B CA 1
ATOM 1778 C C . LEU B 1 87 ? -16.543 18.865 26.344 1.00 32.35 87 LEU B C 1
ATOM 1779 O O . LEU B 1 87 ? -17.713 19.072 26.052 1.00 31.22 87 LEU B O 1
ATOM 1784 N N . ASP B 1 88 ? -16.167 18.355 27.500 1.00 30.47 88 ASP B N 1
ATOM 1785 C CA . ASP B 1 88 ? -17.100 18.173 28.591 1.00 32.32 88 ASP B CA 1
ATOM 1786 C C . ASP B 1 88 ? -17.202 19.522 29.350 1.00 38.03 88 ASP B C 1
ATOM 1787 O O . ASP B 1 88 ? -18.317 20.022 29.551 1.00 40.12 88 ASP B O 1
ATOM 1792 N N . ARG B 1 89 ? -16.045 20.178 29.649 1.00 33.36 89 ARG B N 1
ATOM 1793 C CA . ARG B 1 89 ? -16.000 21.417 30.449 1.00 34.37 89 ARG B CA 1
ATOM 1794 C C . ARG B 1 89 ? -14.629 22.092 30.376 1.00 35.83 89 ARG B C 1
ATOM 1795 O O . ARG B 1 89 ? -13.600 21.423 30.422 1.00 34.18 89 ARG B O 1
ATOM 1803 N N . LEU B 1 90 ? -14.620 23.427 30.274 1.00 33.96 90 LEU B N 1
ATOM 1804 C CA . LEU B 1 90 ? -13.405 24.227 30.392 1.00 33.20 90 LEU B CA 1
ATOM 1805 C C . LEU B 1 90 ? -13.620 25.192 31.553 1.00 37.72 90 LEU B C 1
ATOM 1806 O O . LEU B 1 90 ? -14.653 25.868 31.622 1.00 36.48 90 LEU B O 1
ATOM 1811 N N . ASP B 1 91 ? -12.643 25.234 32.469 1.00 35.41 91 ASP B N 1
ATOM 1812 C CA . ASP B 1 91 ? -12.729 26.012 33.701 1.00 38.55 91 ASP B CA 1
ATOM 1813 C C . ASP B 1 91 ? -11.360 26.524 34.111 1.00 39.21 91 ASP B C 1
ATOM 1814 O O . ASP B 1 91 ? -10.531 25.738 34.563 1.00 37.14 91 ASP B O 1
ATOM 1819 N N . GLY B 1 92 ? -11.150 27.832 33.964 1.00 35.34 92 GLY B N 1
ATOM 1820 C CA . GLY B 1 92 ? -9.885 28.478 34.279 1.00 35.79 92 GLY B CA 1
ATOM 1821 C C . GLY B 1 92 ? -8.736 27.787 33.572 1.00 39.63 92 GLY B C 1
ATOM 1822 O O . GLY B 1 92 ? -8.455 28.094 32.407 1.00 40.06 92 GLY B O 1
ATOM 1823 N N . HIS B 1 93 ? -8.086 26.819 34.257 1.00 34.46 93 HIS B N 1
ATOM 1824 C CA . HIS B 1 93 ? -6.914 26.188 33.655 1.00 32.79 93 HIS B CA 1
ATOM 1825 C C . HIS B 1 93 ? -7.134 24.737 33.218 1.00 32.71 93 HIS B C 1
ATOM 1826 O O . HIS B 1 93 ? -6.244 24.139 32.595 1.00 31.28 93 HIS B O 1
ATOM 1833 N N . ARG B 1 94 ? -8.303 24.171 33.560 1.00 28.00 94 ARG B N 1
ATOM 1834 C CA . ARG B 1 94 ? -8.591 22.761 33.283 1.00 27.52 94 ARG B CA 1
ATOM 1835 C C . ARG B 1 94 ? -9.499 22.572 32.097 1.00 31.98 94 ARG B C 1
ATOM 1836 O O . ARG B 1 94 ? -10.395 23.392 31.861 1.00 31.72 94 ARG B O 1
ATOM 1844 N N . ILE B 1 95 ? -9.245 21.491 31.347 1.00 28.12 95 ILE B N 1
ATOM 1845 C CA . ILE B 1 95 ? -10.056 21.037 30.232 1.00 27.06 95 ILE B CA 1
ATOM 1846 C C . ILE B 1 95 ? -10.427 19.569 30.505 1.00 28.49 95 ILE B C 1
ATOM 1847 O O . ILE B 1 95 ? -9.536 18.727 30.626 1.00 27.81 95 ILE B O 1
ATOM 1852 N N . ALA B 1 96 ? -11.728 19.291 30.589 1.00 24.66 96 ALA B N 1
ATOM 1853 C CA . ALA B 1 96 ? -12.261 17.937 30.669 1.00 24.21 96 ALA B CA 1
ATOM 1854 C C . ALA B 1 96 ? -12.857 17.595 29.321 1.00 27.95 96 ALA B C 1
ATOM 1855 O O . ALA B 1 96 ? -13.680 18.340 28.781 1.00 28.49 96 ALA B O 1
ATOM 1857 N N . MET B 1 97 ? -12.382 16.497 28.761 1.00 24.27 97 MET B N 1
ATOM 1858 C CA . MET B 1 97 ? -12.806 15.924 27.487 1.00 25.62 97 MET B CA 1
ATOM 1859 C C . MET B 1 97 ? -13.454 14.571 27.732 1.00 25.70 97 MET B C 1
ATOM 1860 O O . MET B 1 97 ? -13.060 13.864 28.658 1.00 23.85 97 MET B O 1
ATOM 1865 N N . SER B 1 98 ? -14.439 14.212 26.889 1.00 20.30 98 SER B N 1
ATOM 1866 C CA . SER B 1 98 ? -15.003 12.858 26.873 1.00 19.19 98 SER B CA 1
ATOM 1867 C C . SER B 1 98 ? -14.790 12.195 25.511 1.00 22.25 98 SER B C 1
ATOM 1868 O O . SER B 1 98 ? -14.549 12.885 24.523 1.00 23.79 98 SER B O 1
ATOM 1871 N N . PHE B 1 99 ? -14.821 10.854 25.483 1.00 18.30 99 PHE B N 1
ATOM 1872 C CA . PHE B 1 99 ? -14.475 10.051 24.302 1.00 16.75 99 PHE B CA 1
ATOM 1873 C C . PHE B 1 99 ? -15.437 8.908 24.150 1.00 20.58 99 PHE B C 1
ATOM 1874 O O . PHE B 1 99 ? -15.692 8.198 25.124 1.00 20.88 99 PHE B O 1
ATOM 1882 N N . ASP B 1 100 ? -15.977 8.742 22.941 1.00 16.47 100 ASP B N 1
ATOM 1883 C CA . ASP B 1 100 ? -16.638 7.515 22.524 1.00 18.91 100 ASP B CA 1
ATOM 1884 C C . ASP B 1 100 ? -15.692 6.769 21.600 1.00 21.49 100 ASP B C 1
ATOM 1885 O O . ASP B 1 100 ? -15.096 7.400 20.728 1.00 21.69 100 ASP B O 1
ATOM 1890 N N . TYR B 1 101 ? -15.553 5.443 21.773 1.00 16.84 101 TYR B N 1
ATOM 1891 C CA . TYR B 1 101 ? -14.701 4.647 20.874 1.00 17.03 101 TYR B CA 1
ATOM 1892 C C . TYR B 1 101 ? -15.631 3.760 20.111 1.00 19.66 101 TYR B C 1
ATOM 1893 O O . TYR B 1 101 ? -16.175 2.800 20.663 1.00 18.53 101 TYR B O 1
ATOM 1902 N N . VAL B 1 102 ? -15.853 4.109 18.844 1.00 16.37 102 VAL B N 1
ATOM 1903 C CA . VAL B 1 102 ? -16.830 3.430 18.011 1.00 15.90 102 VAL B CA 1
ATOM 1904 C C . VAL B 1 102 ? -16.125 2.669 16.884 1.00 20.16 102 VAL B C 1
ATOM 1905 O O . VAL B 1 102 ? -15.445 3.293 16.060 1.00 19.53 102 VAL B O 1
ATOM 1909 N N . ARG B 1 103 ? -16.278 1.336 16.853 1.00 17.22 103 ARG B N 1
ATOM 1910 C CA . ARG B 1 103 ? -15.856 0.557 15.682 1.00 17.56 103 ARG B CA 1
ATOM 1911 C C . ARG B 1 103 ? -16.835 0.864 14.533 1.00 22.88 103 ARG B C 1
ATOM 1912 O O . ARG B 1 103 ? -18.042 0.645 14.671 1.00 22.14 103 ARG B O 1
ATOM 1920 N N . VAL B 1 104 ? -16.309 1.397 13.423 1.00 19.26 104 VAL B N 1
ATOM 1921 C CA . VAL B 1 104 ? -17.091 1.698 12.218 1.00 19.73 104 VAL B CA 1
ATOM 1922 C C . VAL B 1 104 ? -16.883 0.680 11.097 1.00 25.62 104 VAL B C 1
ATOM 1923 O O . VAL B 1 104 ? -17.616 0.691 10.115 1.00 26.23 104 VAL B O 1
ATOM 1927 N N . ALA B 1 105 ? -15.849 -0.172 11.214 1.00 23.68 105 ALA B N 1
ATOM 1928 C CA . ALA B 1 105 ? -15.615 -1.254 10.253 1.00 23.19 105 ALA B CA 1
ATOM 1929 C C . ALA B 1 105 ? -14.704 -2.315 10.899 1.00 26.06 105 ALA B C 1
ATOM 1930 O O . ALA B 1 105 ? -13.863 -1.963 11.718 1.00 24.06 105 ALA B O 1
ATOM 1932 N N . PRO B 1 106 ? -14.895 -3.622 10.618 1.00 24.74 106 PRO B N 1
ATOM 1933 C CA . PRO B 1 106 ? -15.991 -4.243 9.853 1.00 27.66 106 PRO B CA 1
ATOM 1934 C C . PRO B 1 106 ? -17.297 -4.252 10.642 1.00 32.48 106 PRO B C 1
ATOM 1935 O O . PRO B 1 106 ? -17.311 -3.885 11.807 1.00 32.81 106 PRO B O 1
ATOM 1939 N N . GLY B 1 107 ? -18.376 -4.670 10.003 1.00 31.05 107 GLY B N 1
ATOM 1940 C CA . GLY B 1 107 ? -19.665 -4.867 10.653 1.00 30.25 107 GLY B CA 1
ATOM 1941 C C . GLY B 1 107 ? -20.379 -3.571 10.973 1.00 32.47 107 GLY B C 1
ATOM 1942 O O . GLY B 1 107 ? -19.960 -2.490 10.516 1.00 28.61 107 GLY B O 1
ATOM 1943 N N . PRO B 1 108 ? -21.457 -3.658 11.790 1.00 30.58 108 PRO B N 1
ATOM 1944 C CA . PRO B 1 108 ? -22.222 -2.435 12.125 1.00 30.55 108 PRO B CA 1
ATOM 1945 C C . PRO B 1 108 ? -21.511 -1.546 13.152 1.00 31.17 108 PRO B C 1
ATOM 1946 O O . PRO B 1 108 ? -20.703 -2.048 13.929 1.00 28.54 108 PRO B O 1
ATOM 1950 N N . PRO B 1 109 ? -21.807 -0.223 13.194 1.00 29.25 109 PRO B N 1
ATOM 1951 C CA . PRO B 1 109 ? -21.184 0.636 14.214 1.00 26.90 109 PRO B CA 1
ATOM 1952 C C . PRO B 1 109 ? -21.383 0.080 15.630 1.00 29.49 109 PRO B C 1
ATOM 1953 O O . PRO B 1 109 ? -22.498 -0.236 16.026 1.00 27.39 109 PRO B O 1
ATOM 1957 N N . THR B 1 110 ? -20.279 -0.088 16.363 1.00 27.03 110 THR B N 1
ATOM 1958 C CA . THR B 1 110 ? -20.287 -0.708 17.696 1.00 26.64 110 THR B CA 1
ATOM 1959 C C . THR B 1 110 ? -19.501 0.126 18.679 1.00 24.74 110 THR B C 1
ATOM 1960 O O . THR B 1 110 ? -18.323 0.403 18.455 1.00 22.83 110 THR B O 1
ATOM 1964 N N . LEU B 1 111 ? -20.165 0.550 19.756 1.00 21.16 111 LEU B N 1
ATOM 1965 C CA . LEU B 1 111 ? -19.499 1.265 20.846 1.00 19.67 111 LEU B CA 1
ATOM 1966 C C . LEU B 1 111 ? -18.634 0.291 21.615 1.00 23.56 111 LEU B C 1
ATOM 1967 O O . LEU B 1 111 ? -19.153 -0.577 22.293 1.00 23.16 111 LEU B O 1
ATOM 1972 N N . LEU B 1 112 ? -17.307 0.404 21.470 1.00 21.99 112 LEU B N 1
ATOM 1973 C CA . LEU B 1 112 ? -16.363 -0.483 22.150 1.00 21.27 112 LEU B CA 1
ATOM 1974 C C . LEU B 1 112 ? -16.144 -0.064 23.595 1.00 22.08 112 LEU B C 1
ATOM 1975 O O . LEU B 1 112 ? -15.961 -0.910 24.473 1.00 19.37 112 LEU B O 1
ATOM 1980 N N . ALA B 1 113 ? -16.162 1.247 23.829 1.00 17.63 113 ALA B N 1
ATOM 1981 C CA . ALA B 1 113 ? -15.721 1.834 25.076 1.00 17.15 113 ALA B CA 1
ATOM 1982 C C . ALA B 1 113 ? -16.108 3.294 25.106 1.00 21.86 113 ALA B C 1
ATOM 1983 O O . ALA B 1 113 ? -16.418 3.875 24.068 1.00 18.81 113 ALA B O 1
ATOM 1985 N N . GLN B 1 114 ? -16.025 3.893 26.303 1.00 19.40 114 GLN B N 1
ATOM 1986 C CA . GLN B 1 114 ? -16.085 5.337 26.465 1.00 18.90 114 GLN B CA 1
ATOM 1987 C C . GLN B 1 114 ? -15.009 5.745 27.427 1.00 22.15 114 GLN B C 1
ATOM 1988 O O . GLN B 1 114 ? -14.519 4.902 28.169 1.00 21.34 114 GLN B O 1
ATOM 1994 N N . GLY B 1 115 ? -14.627 7.008 27.385 1.00 17.53 115 GLY B N 1
ATOM 1995 C CA . GLY B 1 115 ? -13.582 7.516 28.257 1.00 18.32 115 GLY B CA 1
ATOM 1996 C C . GLY B 1 115 ? -13.727 8.989 28.584 1.00 22.15 115 GLY B C 1
ATOM 1997 O O . GLY B 1 115 ? -14.586 9.683 28.012 1.00 18.89 115 GLY B O 1
ATOM 1998 N N . ARG B 1 116 ? -12.838 9.477 29.471 1.00 17.51 116 ARG B N 1
ATOM 1999 C CA . ARG B 1 116 ? -12.808 10.833 30.002 1.00 19.35 116 ARG B CA 1
ATOM 2000 C C . ARG B 1 116 ? -11.373 11.129 30.390 1.00 23.28 116 ARG B C 1
ATOM 2001 O O . ARG B 1 116 ? -10.646 10.246 30.874 1.00 22.04 116 ARG B O 1
ATOM 2009 N N . GLN B 1 117 ? -10.985 12.383 30.250 1.00 18.46 117 GLN B N 1
ATOM 2010 C CA . GLN B 1 117 ? -9.657 12.811 30.677 1.00 18.30 117 GLN B CA 1
ATOM 2011 C C . GLN B 1 117 ? -9.736 14.280 31.054 1.00 21.23 117 GLN B C 1
ATOM 2012 O O . GLN B 1 117 ? -10.441 15.047 30.389 1.00 20.21 117 GLN B O 1
ATOM 2018 N N . THR B 1 118 ? -9.006 14.668 32.107 1.00 16.74 118 THR B N 1
ATOM 2019 C CA . THR B 1 118 ? -8.831 16.081 32.452 1.00 17.93 118 THR B CA 1
ATOM 2020 C C . THR B 1 118 ? -7.393 16.436 32.258 1.00 22.77 118 THR B C 1
ATOM 2021 O O . THR B 1 118 ? -6.514 15.698 32.693 1.00 21.80 118 THR B O 1
ATOM 2025 N N . VAL B 1 119 ? -7.155 17.583 31.598 1.00 22.56 119 VAL B N 1
ATOM 2026 C CA . VAL B 1 119 ? -5.810 18.148 31.455 1.00 24.52 119 VAL B CA 1
ATOM 2027 C C . VAL B 1 119 ? -5.710 19.550 32.132 1.00 29.07 119 VAL B C 1
ATOM 2028 O O . VAL B 1 119 ? -6.684 20.299 32.118 1.00 29.55 119 VAL B O 1
ATOM 2032 N N . ALA B 1 120 ? -4.576 19.862 32.802 1.00 25.59 120 ALA B N 1
ATOM 2033 C CA . ALA B 1 120 ? -4.343 21.199 33.373 1.00 26.57 120 ALA B CA 1
ATOM 2034 C C . ALA B 1 120 ? -3.262 21.943 32.600 1.00 32.13 120 ALA B C 1
ATOM 2035 O O . ALA B 1 120 ? -2.224 21.349 32.273 1.00 32.40 120 ALA B O 1
ATOM 2037 N N . CYS B 1 121 ? -3.511 23.226 32.288 1.00 31.49 121 CYS B N 1
ATOM 2038 C CA . CYS B 1 121 ? -2.535 24.131 31.653 1.00 33.77 121 CYS B CA 1
ATOM 2039 C C . CYS B 1 121 ? -1.658 24.761 32.712 1.00 38.73 121 CYS B C 1
ATOM 2040 O O . CYS B 1 121 ? -2.177 25.454 33.583 1.00 39.01 121 CYS B O 1
ATOM 2043 N N . MET B 1 122 ? -0.339 24.536 32.637 1.00 38.22 122 MET B N 1
ATOM 2044 C CA . MET B 1 122 ? 0.642 25.011 33.640 1.00 41.37 122 MET B CA 1
ATOM 2045 C C . MET B 1 122 ? 1.806 25.786 32.993 1.00 52.03 122 MET B C 1
ATOM 2046 O O . MET B 1 122 ? 2.163 25.519 31.844 1.00 50.59 122 MET B O 1
ATOM 2051 N N . ARG B 1 123 ? 2.410 26.719 33.750 1.00 56.03 123 ARG B N 1
ATOM 2052 C CA . ARG B 1 123 ? 3.687 27.367 33.409 1.00 60.35 123 ARG B CA 1
ATOM 2053 C C . ARG B 1 123 ? 4.701 27.060 34.512 1.00 71.09 123 ARG B C 1
ATOM 2054 O O . ARG B 1 123 ? 4.330 27.054 35.684 1.00 69.68 123 ARG B O 1
ATOM 2062 N N . ARG B 1 124 ? 5.982 26.849 34.141 1.00 74.79 124 ARG B N 1
ATOM 2063 C CA . ARG B 1 124 ? 6.949 26.143 34.996 1.00 78.10 124 ARG B CA 1
ATOM 2064 C C . ARG B 1 124 ? 8.359 26.745 35.110 1.00 88.77 124 ARG B C 1
ATOM 2065 O O . ARG B 1 124 ? 9.345 26.071 34.787 1.00 88.93 124 ARG B O 1
ATOM 2073 N N . ALA B 1 125 ? 8.467 27.986 35.604 1.00 90.48 125 ALA B N 1
ATOM 2074 C CA . ALA B 1 125 ? 9.787 28.584 35.852 1.00 94.42 125 ALA B CA 1
ATOM 2075 C C . ALA B 1 125 ? 10.294 28.282 37.266 1.00 101.69 125 ALA B C 1
ATOM 2076 O O . ALA B 1 125 ? 9.532 28.392 38.230 1.00 101.36 125 ALA B O 1
ATOM 2078 N N . GLY B 1 126 ? 11.562 27.879 37.360 1.00 100.97 126 GLY B N 1
ATOM 2079 C CA . GLY B 1 126 ? 12.261 27.677 38.626 1.00 103.08 126 GLY B CA 1
ATOM 2080 C C . GLY B 1 126 ? 12.440 26.232 39.057 1.00 106.38 126 GLY B C 1
ATOM 2081 O O . GLY B 1 126 ? 13.468 25.614 38.759 1.00 106.87 126 GLY B O 1
ATOM 2082 N N . HIS B 1 127 ? 11.437 25.692 39.777 1.00 100.97 127 HIS B N 1
ATOM 2083 C CA . HIS B 1 127 ? 11.481 24.367 40.408 1.00 99.34 127 HIS B CA 1
ATOM 2084 C C . HIS B 1 127 ? 10.114 23.664 40.303 1.00 95.99 127 HIS B C 1
ATOM 2085 O O . HIS B 1 127 ? 10.054 22.484 39.946 1.00 94.11 127 HIS B O 1
ATOM 2092 N N . GLY B 1 128 ? 9.045 24.401 40.604 1.00 88.11 128 GLY B N 1
ATOM 2093 C CA . GLY B 1 128 ? 7.671 23.931 40.468 1.00 83.33 128 GLY B CA 1
ATOM 2094 C C . GLY B 1 128 ? 6.985 24.444 39.217 1.00 80.53 128 GLY B C 1
ATOM 2095 O O . GLY B 1 128 ? 7.625 25.059 38.352 1.00 81.24 128 GLY B O 1
ATOM 2096 N N . LEU B 1 129 ? 5.665 24.195 39.123 1.00 69.86 129 LEU B N 1
ATOM 2097 C CA . LEU B 1 129 ? 4.818 24.608 38.000 1.00 65.55 129 LEU B CA 1
ATOM 2098 C C . LEU B 1 129 ? 3.455 25.117 38.462 1.00 63.82 129 LEU B C 1
ATOM 2099 O O . LEU B 1 129 ? 2.867 24.557 39.386 1.00 64.14 129 LEU B O 1
ATOM 2104 N N . GLU B 1 130 ? 2.969 26.194 37.833 1.00 56.12 130 GLU B N 1
ATOM 2105 C CA . GLU B 1 130 ? 1.815 26.960 38.300 1.00 54.34 130 GLU B CA 1
ATOM 2106 C C . GLU B 1 130 ? 0.660 27.000 37.275 1.00 52.57 130 GLU B C 1
ATOM 2107 O O . GLU B 1 130 ? 0.923 27.081 36.073 1.00 49.81 130 GLU B O 1
ATOM 2113 N N . PRO B 1 131 ? -0.620 26.967 37.730 1.00 47.22 131 PRO B N 1
ATOM 2114 C CA . PRO B 1 131 ? -1.745 27.044 36.787 1.00 45.19 131 PRO B CA 1
ATOM 2115 C C . PRO B 1 131 ? -1.794 28.345 36.011 1.00 48.67 131 PRO B C 1
ATOM 2116 O O . PRO B 1 131 ? -1.601 29.420 36.577 1.00 49.06 131 PRO B O 1
ATOM 2120 N N . VAL B 1 132 ? -2.028 28.225 34.706 1.00 43.54 132 VAL B N 1
ATOM 2121 C CA . VAL B 1 132 ? -2.203 29.340 33.776 1.00 44.11 132 VAL B CA 1
ATOM 2122 C C . VAL B 1 132 ? -3.508 29.141 33.033 1.00 46.34 132 VAL B C 1
ATOM 2123 O O . VAL B 1 132 ? -3.931 28.006 32.838 1.00 42.87 132 VAL B O 1
ATOM 2127 N N . GLU B 1 133 ? -4.150 30.242 32.620 1.00 45.17 133 GLU B N 1
ATOM 2128 C CA . GLU B 1 133 ? -5.367 30.245 31.810 1.00 44.03 133 GLU B CA 1
ATOM 2129 C C . GLU B 1 133 ? -5.167 29.371 30.576 1.00 42.84 133 GLU B C 1
ATOM 2130 O O . GLU B 1 133 ? -4.067 29.368 29.996 1.00 43.04 133 GLU B O 1
ATOM 2136 N N . VAL B 1 134 ? -6.213 28.624 30.176 1.00 34.39 134 VAL B N 1
ATOM 2137 C CA . VAL B 1 134 ? -6.206 27.935 28.883 1.00 32.84 134 VAL B CA 1
ATOM 2138 C C . VAL B 1 134 ? -5.888 28.955 27.767 1.00 39.14 134 VAL B C 1
ATOM 2139 O O . VAL B 1 134 ? -6.561 29.982 27.695 1.00 37.53 134 VAL B O 1
ATOM 2143 N N . PRO B 1 135 ? -4.828 28.729 26.941 1.00 38.82 135 PRO B N 1
ATOM 2144 C CA . PRO B 1 135 ? -4.516 29.690 25.869 1.00 39.39 135 PRO B CA 1
ATOM 2145 C C . PRO B 1 135 ? -5.706 29.938 24.952 1.00 44.51 135 PRO B C 1
ATOM 2146 O O . PRO B 1 135 ? -6.474 29.008 24.676 1.00 42.62 135 PRO B O 1
ATOM 2150 N N . ALA B 1 136 ? -5.836 31.203 24.472 1.00 42.71 136 ALA B N 1
ATOM 2151 C CA . ALA B 1 136 ? -6.940 31.736 23.648 1.00 42.76 136 ALA B CA 1
ATOM 2152 C C . ALA B 1 136 ? -7.256 30.908 22.390 1.00 43.10 136 ALA B C 1
ATOM 2153 O O . ALA B 1 136 ? -8.411 30.493 22.201 1.00 41.04 136 ALA B O 1
ATOM 2155 N N . GLU B 1 137 ? -6.224 30.649 21.565 1.00 38.54 137 GLU B N 1
ATOM 2156 C CA . GLU B 1 137 ? -6.250 29.754 20.399 1.00 37.67 137 GLU B CA 1
ATOM 2157 C C . GLU B 1 137 ? -6.842 28.376 20.743 1.00 44.06 137 GLU B C 1
ATOM 2158 O O . GLU B 1 137 ? -7.652 27.847 19.970 1.00 44.90 137 GLU B O 1
ATOM 2164 N N . LEU B 1 138 ? -6.425 27.791 21.892 1.00 39.72 138 LEU B N 1
ATOM 2165 C CA . LEU B 1 138 ? -6.990 26.531 22.364 1.00 37.50 138 LEU B CA 1
ATOM 2166 C C . LEU B 1 138 ? -8.438 26.729 22.822 1.00 41.39 138 LEU B C 1
ATOM 2167 O O . LEU B 1 138 ? -9.323 25.999 22.371 1.00 37.98 138 LEU B O 1
ATOM 2172 N N . ARG B 1 139 ? -8.689 27.727 23.683 1.00 41.38 139 ARG B N 1
ATOM 2173 C CA . ARG B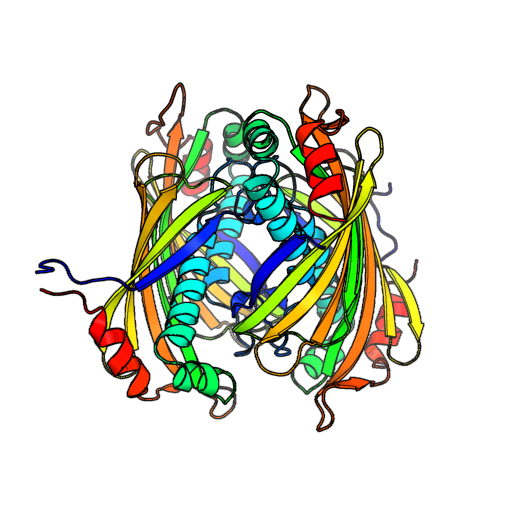 1 139 ? -10.060 28.046 24.088 1.00 43.00 139 ARG B CA 1
ATOM 2174 C C . ARG B 1 139 ? -10.986 28.227 22.830 1.00 50.90 139 ARG B C 1
ATOM 2175 O O . ARG B 1 139 ? -12.031 27.576 22.765 1.00 50.33 139 ARG B O 1
ATOM 2183 N N . ARG B 1 140 ? -10.540 29.010 21.807 1.00 49.82 140 ARG B N 1
ATOM 2184 C CA . ARG B 1 140 ? -11.260 29.185 20.530 1.00 51.40 140 ARG B CA 1
ATOM 2185 C C . ARG B 1 140 ? -11.537 27.871 19.788 1.00 57.54 140 ARG B C 1
ATOM 2186 O O . ARG B 1 140 ? -12.683 27.632 19.389 1.00 58.44 140 ARG B O 1
ATOM 2188 N N . ALA B 1 141 ? -10.500 27.016 19.613 1.00 52.98 141 ALA B N 1
ATOM 2189 C CA . ALA B 1 141 ? -10.626 25.737 18.911 1.00 51.30 141 ALA B CA 1
ATOM 2190 C C . ALA B 1 141 ? -11.624 24.823 19.614 1.00 55.75 141 ALA B C 1
ATOM 2191 O O . ALA B 1 141 ? -12.422 24.177 18.942 1.00 53.76 141 ALA B O 1
ATOM 2193 N N . LEU B 1 142 ? -11.593 24.809 20.967 1.00 55.72 142 LEU B N 1
ATOM 2194 C CA . LEU B 1 142 ? -12.406 23.972 21.853 1.00 56.71 142 LEU B CA 1
ATOM 2195 C C . LEU B 1 142 ? -13.911 24.196 21.689 1.00 62.18 142 LEU B C 1
ATOM 2196 O O . LEU B 1 142 ? -14.665 23.218 21.690 1.00 62.22 142 LEU B O 1
ATOM 2201 N N . SER B 1 143 ? -14.343 25.464 21.561 1.00 59.15 143 SER B N 1
ATOM 2202 C CA . SER B 1 143 ? -15.752 25.828 21.396 1.00 61.15 143 SER B CA 1
ATOM 2203 C C . SER B 1 143 ? -16.413 25.234 20.123 1.00 67.61 143 SER B C 1
ATOM 2204 O O . SER B 1 143 ? -17.550 24.755 20.213 1.00 68.20 143 SER B O 1
ATOM 2207 N N . ARG B 1 144 ? -15.706 25.277 18.956 1.00 63.90 144 ARG B N 1
ATOM 2208 C CA . ARG B 1 144 ? -16.112 24.664 17.678 1.00 78.28 144 ARG B CA 1
ATOM 2209 C C . ARG B 1 144 ? -16.387 23.164 17.824 1.00 106.80 144 ARG B C 1
ATOM 2210 O O . ARG B 1 144 ? -17.530 22.753 18.023 1.00 66.43 144 ARG B O 1
ATOM 2218 N N . ASP C 1 9 ? 30.842 -14.221 31.257 1.00 55.28 9 ASP C N 1
ATOM 2219 C CA . ASP C 1 9 ? 30.115 -13.495 32.300 1.00 53.75 9 ASP C CA 1
ATOM 2220 C C . ASP C 1 9 ? 29.326 -12.346 31.674 1.00 52.26 9 ASP C C 1
ATOM 2221 O O . ASP C 1 9 ? 29.729 -11.173 31.724 1.00 52.57 9 ASP C O 1
ATOM 2226 N N . SER C 1 10 ? 28.194 -12.690 31.058 1.00 42.19 10 SER C N 1
ATOM 2227 C CA . SER C 1 10 ? 27.346 -11.671 30.499 1.00 37.32 10 SER C CA 1
ATOM 2228 C C . SER C 1 10 ? 26.595 -10.951 31.590 1.00 34.85 10 SER C C 1
ATOM 2229 O O . SER C 1 10 ? 26.455 -11.455 32.704 1.00 34.55 10 SER C O 1
ATOM 2232 N N . TYR C 1 11 ? 26.186 -9.728 31.289 1.00 27.52 11 TYR C N 1
ATOM 2233 C CA . TYR C 1 11 ? 25.283 -8.962 32.133 1.00 25.26 11 TYR C CA 1
ATOM 2234 C C . TYR C 1 11 ? 23.858 -9.501 31.931 1.00 29.34 11 TYR C C 1
ATOM 2235 O O . TYR C 1 11 ? 23.405 -9.644 30.801 1.00 28.90 11 TYR C O 1
ATOM 2244 N N . VAL C 1 12 ? 23.161 -9.793 33.026 1.00 26.23 12 VAL C N 1
ATOM 2245 C CA . VAL C 1 12 ? 21.817 -10.382 32.955 1.00 25.23 12 VAL C CA 1
ATOM 2246 C C . VAL C 1 12 ? 20.775 -9.364 33.364 1.00 27.55 12 VAL C C 1
ATOM 2247 O O . VAL C 1 12 ? 20.846 -8.840 34.471 1.00 27.54 12 VAL C O 1
ATOM 2251 N N . HIS C 1 13 ? 19.837 -9.051 32.448 1.00 21.35 13 HIS C N 1
ATOM 2252 C CA . HIS C 1 13 ? 18.626 -8.315 32.766 1.00 19.32 13 HIS C CA 1
ATOM 2253 C C . HIS C 1 13 ? 17.437 -9.301 32.774 1.00 25.53 13 HIS C C 1
ATOM 2254 O O . HIS C 1 13 ? 17.128 -9.910 31.747 1.00 25.49 13 HIS C O 1
ATOM 2261 N N . ARG C 1 14 ? 16.790 -9.463 33.927 1.00 23.62 14 ARG C N 1
ATOM 2262 C CA . ARG C 1 14 ? 15.663 -10.391 34.063 1.00 23.65 14 ARG C CA 1
ATOM 2263 C C . ARG C 1 14 ? 14.355 -9.685 33.677 1.00 25.41 14 ARG C C 1
ATOM 2264 O O . ARG C 1 14 ? 14.102 -8.565 34.129 1.00 24.09 14 ARG C O 1
ATOM 2272 N N . HIS C 1 15 ? 13.546 -10.318 32.817 1.00 21.47 15 HIS C N 1
ATOM 2273 C CA . HIS C 1 15 ? 12.263 -9.736 32.385 1.00 20.01 15 HIS C CA 1
ATOM 2274 C C . HIS C 1 15 ? 11.163 -10.767 32.426 1.00 22.41 15 HIS C C 1
ATOM 2275 O O . HIS C 1 15 ? 11.292 -11.813 31.812 1.00 24.27 15 HIS C O 1
ATOM 2282 N N . VAL C 1 16 ? 10.057 -10.460 33.108 1.00 19.42 16 VAL C N 1
ATOM 2283 C CA . VAL C 1 16 ? 8.887 -11.324 33.109 1.00 18.38 16 VAL C CA 1
ATOM 2284 C C . VAL C 1 16 ? 7.932 -10.790 32.043 1.00 23.26 16 VAL C C 1
ATOM 2285 O O . VAL C 1 16 ? 7.544 -9.621 32.095 1.00 23.35 16 VAL C O 1
ATOM 2289 N N . VAL C 1 17 ? 7.559 -11.650 31.066 1.00 19.88 17 VAL C N 1
ATOM 2290 C CA . VAL C 1 17 ? 6.643 -11.292 29.982 1.00 16.66 17 VAL C CA 1
ATOM 2291 C C . VAL C 1 17 ? 5.251 -10.959 30.541 1.00 22.09 17 VAL C C 1
ATOM 2292 O O . VAL C 1 17 ? 4.681 -11.736 31.311 1.00 21.34 17 VAL C O 1
ATOM 2296 N N . THR C 1 18 ? 4.719 -9.789 30.157 1.00 18.50 18 THR C N 1
ATOM 2297 C CA . THR C 1 18 ? 3.384 -9.382 30.576 1.00 17.22 18 THR C CA 1
ATOM 2298 C C . THR C 1 18 ? 2.400 -9.564 29.443 1.00 18.17 18 THR C C 1
ATOM 2299 O O . THR C 1 18 ? 2.826 -9.649 28.291 1.00 15.18 18 THR C O 1
ATOM 2303 N N . PHE C 1 19 ? 1.090 -9.620 29.753 1.00 16.95 19 PHE C N 1
ATOM 2304 C CA . PHE C 1 19 ? 0.055 -9.781 28.728 1.00 19.07 19 PHE C CA 1
ATOM 2305 C C . PHE C 1 19 ? 0.082 -8.731 27.647 1.00 21.03 19 PHE C C 1
ATOM 2306 O O . PHE C 1 19 ? -0.188 -9.053 26.497 1.00 20.13 19 PHE C O 1
ATOM 2314 N N . ASP C 1 20 ? 0.425 -7.476 27.998 1.00 18.87 20 ASP C N 1
ATOM 2315 C CA . ASP C 1 20 ? 0.481 -6.383 27.020 1.00 17.60 20 ASP C CA 1
ATOM 2316 C C . ASP C 1 20 ? 1.626 -6.547 26.016 1.00 21.48 20 ASP C C 1
ATOM 2317 O O . ASP C 1 20 ? 1.672 -5.803 25.033 1.00 21.11 20 ASP C O 1
ATOM 2322 N N . GLU C 1 21 ? 2.526 -7.531 26.242 1.00 16.03 21 GLU C N 1
ATOM 2323 C CA . GLU C 1 21 ? 3.593 -7.831 25.293 1.00 15.37 21 GLU C CA 1
ATOM 2324 C C . GLU C 1 21 ? 3.223 -8.992 24.383 1.00 20.47 21 GLU C C 1
ATOM 2325 O O . GLU C 1 21 ? 3.963 -9.314 23.461 1.00 20.56 21 GLU C O 1
ATOM 2331 N N . THR C 1 22 ? 2.063 -9.617 24.645 1.00 17.66 22 THR C N 1
ATOM 2332 C CA . THR C 1 22 ? 1.606 -10.703 23.803 1.00 17.97 22 THR C CA 1
ATOM 2333 C C . THR C 1 22 ? 0.736 -10.124 22.684 1.00 23.32 22 THR C C 1
ATOM 2334 O O . THR C 1 22 ? 0.601 -8.901 22.576 1.00 21.87 22 THR C O 1
ATOM 2338 N N . ASN C 1 23 ? 0.191 -11.007 21.826 1.00 19.91 23 ASN C N 1
ATOM 2339 C CA . ASN C 1 23 ? -0.709 -10.615 20.765 1.00 19.73 23 ASN C CA 1
ATOM 2340 C C . ASN C 1 23 ? -1.628 -11.788 20.461 1.00 23.49 23 ASN C C 1
ATOM 2341 O O . ASN C 1 23 ? -1.496 -12.860 21.057 1.00 22.07 23 ASN C O 1
ATOM 2346 N N . LEU C 1 24 ? -2.582 -11.582 19.567 1.00 24.00 24 LEU C N 1
ATOM 2347 C CA . LEU C 1 24 ? -3.598 -12.596 19.253 1.00 26.82 24 LEU C CA 1
ATOM 2348 C C . LEU C 1 24 ? -3.026 -13.950 18.747 1.00 30.72 24 LEU C C 1
ATOM 2349 O O . LEU C 1 24 ? -3.675 -14.968 18.916 1.00 31.25 24 LEU C O 1
ATOM 2354 N N . VAL C 1 25 ? -1.836 -13.953 18.128 1.00 28.18 25 VAL C N 1
ATOM 2355 C CA . VAL C 1 25 ? -1.144 -15.190 17.739 1.00 29.55 25 VAL C CA 1
ATOM 2356 C C . VAL C 1 25 ? -0.836 -16.071 18.984 1.00 34.86 25 VAL C C 1
ATOM 2357 O O . VAL C 1 25 ? -0.821 -17.295 18.870 1.00 36.45 25 VAL C O 1
ATOM 2361 N N . GLY C 1 26 ? -0.669 -15.435 20.149 1.00 30.59 26 GLY C N 1
ATOM 2362 C CA . GLY C 1 26 ? -0.463 -16.107 21.428 1.00 30.37 26 GLY C CA 1
ATOM 2363 C C . GLY C 1 26 ? 0.950 -15.993 21.961 1.00 32.81 26 GLY C C 1
ATOM 2364 O O . GLY C 1 26 ? 1.220 -16.397 23.097 1.00 36.20 26 GLY C O 1
ATOM 2365 N N . ASN C 1 27 ? 1.852 -15.434 21.164 1.00 25.59 27 ASN C N 1
ATOM 2366 C CA . ASN C 1 27 ? 3.262 -15.269 21.520 1.00 24.51 27 ASN C CA 1
ATOM 2367 C C . ASN C 1 27 ? 3.596 -13.792 21.870 1.00 23.55 27 ASN C C 1
ATOM 2368 O O . ASN C 1 27 ? 2.734 -12.926 21.771 1.00 21.63 27 ASN C O 1
ATOM 2373 N N . VAL C 1 28 ? 4.849 -13.533 22.261 1.00 20.83 28 VAL C N 1
ATOM 2374 C CA . VAL C 1 28 ? 5.386 -12.181 22.452 1.00 20.33 28 VAL C CA 1
ATOM 2375 C C . VAL C 1 28 ? 5.500 -11.533 21.091 1.00 21.17 28 VAL C C 1
ATOM 2376 O O . VAL C 1 28 ? 6.175 -12.082 20.218 1.00 19.47 28 VAL C O 1
ATOM 2380 N N . TYR C 1 29 ? 4.826 -10.386 20.899 1.00 18.41 29 TYR C N 1
ATOM 2381 C CA . TYR C 1 29 ? 4.959 -9.618 19.653 1.00 17.66 29 TYR C CA 1
ATOM 2382 C C . TYR C 1 29 ? 6.454 -9.241 19.420 1.00 21.64 29 TYR C C 1
ATOM 2383 O O . TYR C 1 29 ? 7.128 -8.780 20.353 1.00 18.31 29 TYR C O 1
ATOM 2392 N N . PHE C 1 30 ? 6.953 -9.439 18.194 1.00 18.79 30 PHE C N 1
ATOM 2393 C CA . PHE C 1 30 ? 8.402 -9.398 17.911 1.00 19.19 30 PHE C CA 1
ATOM 2394 C C . PHE C 1 30 ? 9.092 -8.089 18.375 1.00 21.35 30 PHE C C 1
ATOM 2395 O O . PHE C 1 30 ? 10.228 -8.140 18.834 1.00 20.45 30 PHE C O 1
ATOM 2403 N N . ALA C 1 31 ? 8.412 -6.936 18.234 1.00 18.58 31 ALA C N 1
ATOM 2404 C CA . ALA C 1 31 ? 9.004 -5.620 18.505 1.00 16.35 31 ALA C CA 1
ATOM 2405 C C . ALA C 1 31 ? 9.387 -5.412 19.985 1.00 19.46 31 ALA C C 1
ATOM 2406 O O . ALA C 1 31 ? 10.279 -4.630 20.260 1.00 18.02 31 ALA C O 1
ATOM 2408 N N . HIS C 1 32 ? 8.714 -6.103 20.920 1.00 16.69 32 HIS C N 1
ATOM 2409 C CA . HIS C 1 32 ? 9.052 -6.079 22.349 1.00 16.84 32 HIS C CA 1
ATOM 2410 C C . HIS C 1 32 ? 10.452 -6.527 22.680 1.00 21.42 32 HIS C C 1
ATOM 2411 O O . HIS C 1 32 ? 11.051 -5.972 23.598 1.00 22.55 32 HIS C O 1
ATOM 2418 N N . TYR C 1 33 ? 11.003 -7.484 21.914 1.00 19.05 33 TYR C N 1
ATOM 2419 C CA . TYR C 1 33 ? 12.393 -7.933 22.058 1.00 18.98 33 TYR C CA 1
ATOM 2420 C C . TYR C 1 33 ? 13.384 -6.773 21.898 1.00 21.47 33 TYR C C 1
ATOM 2421 O O . TYR C 1 33 ? 14.434 -6.768 22.536 1.00 21.71 33 TYR C O 1
ATOM 2430 N N . LEU C 1 34 ? 13.056 -5.806 21.036 1.00 17.46 34 LEU C N 1
ATOM 2431 C CA . LEU C 1 34 ? 13.884 -4.600 20.860 1.00 17.06 34 LEU C CA 1
ATOM 2432 C C . LEU C 1 34 ? 13.774 -3.657 22.030 1.00 18.00 34 LEU C C 1
ATOM 2433 O O . LEU C 1 34 ? 14.785 -3.132 22.437 1.00 16.74 34 LEU C O 1
ATOM 2438 N N . HIS C 1 35 ? 12.561 -3.467 22.610 1.00 15.52 35 HIS C N 1
ATOM 2439 C CA . HIS C 1 35 ? 12.409 -2.665 23.831 1.00 14.66 35 HIS C CA 1
ATOM 2440 C C . HIS C 1 35 ? 13.269 -3.239 24.939 1.00 18.31 35 HIS C C 1
ATOM 2441 O O . HIS C 1 35 ? 13.896 -2.479 25.669 1.00 18.26 35 HIS C O 1
ATOM 2448 N N . TRP C 1 36 ? 13.332 -4.567 25.046 1.00 16.20 36 TRP C N 1
ATOM 2449 C CA . TRP C 1 36 ? 14.082 -5.254 26.116 1.00 17.23 36 TRP C CA 1
ATOM 2450 C C . TRP C 1 36 ? 15.588 -4.984 26.065 1.00 21.87 36 TRP C C 1
ATOM 2451 O O . TRP C 1 36 ? 16.244 -5.038 27.102 1.00 21.56 36 TRP C O 1
ATOM 2462 N N . GLN C 1 37 ? 16.129 -4.704 24.868 1.00 17.65 37 GLN C N 1
ATOM 2463 C CA . GLN C 1 37 ? 17.517 -4.270 24.680 1.00 16.88 37 GLN C CA 1
ATOM 2464 C C . GLN C 1 37 ? 17.750 -2.936 25.386 1.00 18.74 37 GLN C C 1
ATOM 2465 O O . GLN C 1 37 ? 18.763 -2.763 26.069 1.00 17.96 37 GLN C O 1
ATOM 2471 N N . GLY C 1 38 ? 16.803 -2.021 25.216 1.00 17.43 38 GLY C N 1
ATOM 2472 C CA . GLY C 1 38 ? 16.788 -0.740 25.889 1.00 16.92 38 GLY C CA 1
ATOM 2473 C C . GLY C 1 38 ? 16.688 -0.883 27.385 1.00 21.59 38 GLY C C 1
ATOM 2474 O O . GLY C 1 38 ? 17.474 -0.266 28.111 1.00 23.13 38 GLY C O 1
ATOM 2475 N N . HIS C 1 39 ? 15.729 -1.704 27.867 1.00 17.36 39 HIS C N 1
ATOM 2476 C CA . HIS C 1 39 ? 15.572 -1.946 29.310 1.00 17.76 39 HIS C CA 1
ATOM 2477 C C . HIS C 1 39 ? 16.863 -2.498 29.900 1.00 21.52 39 HIS C C 1
ATOM 2478 O O . HIS C 1 39 ? 17.301 -2.077 30.981 1.00 21.90 39 HIS C O 1
ATOM 2485 N N . CYS C 1 40 ? 17.449 -3.461 29.191 1.00 18.01 40 CYS C N 1
ATOM 2486 C CA . CYS C 1 40 ? 18.687 -4.105 29.601 1.00 18.28 40 CYS C CA 1
ATOM 2487 C C . CYS C 1 40 ? 19.856 -3.084 29.685 1.00 22.62 40 CYS C C 1
ATOM 2488 O O . CYS C 1 40 ? 20.530 -3.035 30.706 1.00 22.40 40 CYS C O 1
ATOM 2491 N N . ARG C 1 41 ? 20.079 -2.266 28.636 1.00 19.75 41 ARG C N 1
ATOM 2492 C CA . ARG C 1 41 ? 21.173 -1.279 28.685 1.00 20.42 41 ARG C CA 1
ATOM 2493 C C . ARG C 1 41 ? 21.002 -0.208 29.780 1.00 24.52 41 ARG C C 1
ATOM 2494 O O . ARG C 1 41 ? 21.995 0.205 30.384 1.00 24.91 41 ARG C O 1
ATOM 2502 N N . GLU C 1 42 ? 19.748 0.217 30.053 1.00 20.29 42 GLU C N 1
ATOM 2503 C CA . GLU C 1 42 ? 19.442 1.126 31.159 1.00 20.12 42 GLU C CA 1
ATOM 2504 C C . GLU C 1 42 ? 19.709 0.518 32.542 1.00 23.45 42 GLU C C 1
ATOM 2505 O O . GLU C 1 42 ? 20.271 1.192 33.409 1.00 24.36 42 GLU C O 1
ATOM 2511 N N . HIS C 1 43 ? 19.281 -0.745 32.751 1.00 22.30 43 HIS C N 1
ATOM 2512 C CA . HIS C 1 43 ? 19.533 -1.512 33.992 1.00 22.45 43 HIS C CA 1
ATOM 2513 C C . HIS C 1 43 ? 21.071 -1.641 34.187 1.00 25.37 43 HIS C C 1
ATOM 2514 O O . HIS C 1 43 ? 21.570 -1.424 35.294 1.00 25.45 43 HIS C O 1
ATOM 2521 N N . PHE C 1 44 ? 21.807 -1.916 33.093 1.00 21.85 44 PHE C N 1
ATOM 2522 C CA . PHE C 1 44 ? 23.273 -1.990 33.111 1.00 21.94 44 PHE C CA 1
ATOM 2523 C C . PHE C 1 44 ? 23.911 -0.713 33.654 1.00 24.00 44 PHE C C 1
ATOM 2524 O O . PHE C 1 44 ? 24.751 -0.798 34.537 1.00 24.03 44 PHE C O 1
ATOM 2532 N N . LEU C 1 45 ? 23.498 0.454 33.142 1.00 21.05 45 LEU C N 1
ATOM 2533 C CA . LEU C 1 45 ? 23.934 1.773 33.630 1.00 22.54 45 LEU C CA 1
ATOM 2534 C C . LEU C 1 45 ? 23.637 1.989 35.109 1.00 27.19 45 LEU C C 1
ATOM 2535 O O . LEU C 1 45 ? 24.514 2.453 35.829 1.00 27.74 45 LEU C O 1
ATOM 2540 N N . ALA C 1 46 ? 22.404 1.652 35.573 1.00 22.27 46 ALA C N 1
ATOM 2541 C CA . ALA C 1 46 ? 22.067 1.807 36.994 1.00 20.70 46 ALA C CA 1
ATOM 2542 C C . ALA C 1 46 ? 22.949 0.906 37.890 1.00 26.97 46 ALA C C 1
ATOM 2543 O O . ALA C 1 46 ? 23.367 1.329 38.969 1.00 26.85 46 ALA C O 1
ATOM 2545 N N . ASP C 1 47 ? 23.241 -0.330 37.426 1.00 25.85 47 ASP C N 1
ATOM 2546 C CA . ASP C 1 47 ? 24.059 -1.294 38.173 1.00 26.29 47 ASP C CA 1
ATOM 2547 C C . ASP C 1 47 ? 25.552 -0.957 38.177 1.00 30.65 47 ASP C C 1
ATOM 2548 O O . ASP C 1 47 ? 26.195 -1.151 39.204 1.00 30.52 47 ASP C O 1
ATOM 2553 N N . HIS C 1 48 ? 26.100 -0.485 37.036 1.00 26.36 48 HIS C N 1
ATOM 2554 C CA . HIS C 1 48 ? 27.546 -0.526 36.816 1.00 25.76 48 HIS C CA 1
ATOM 2555 C C . HIS C 1 48 ? 28.149 0.799 36.339 1.00 28.91 48 HIS C C 1
ATOM 2556 O O . HIS C 1 48 ? 29.363 0.955 36.342 1.00 27.86 48 HIS C O 1
ATOM 2563 N N . ALA C 1 49 ? 27.309 1.752 35.906 1.00 27.21 49 ALA C N 1
ATOM 2564 C CA . ALA C 1 49 ? 27.805 3.054 35.451 1.00 26.58 49 ALA C CA 1
ATOM 2565 C C . ALA C 1 49 ? 26.900 4.183 35.966 1.00 30.18 49 ALA C C 1
ATOM 2566 O O . ALA C 1 49 ? 26.419 4.982 35.176 1.00 27.04 49 ALA C O 1
ATOM 2568 N N . PRO C 1 50 ? 26.660 4.287 37.300 1.00 32.19 50 PRO C N 1
ATOM 2569 C CA . PRO C 1 50 ? 25.658 5.270 37.794 1.00 31.92 50 PRO C CA 1
ATOM 2570 C C . PRO C 1 50 ? 25.982 6.746 37.512 1.00 35.20 50 PRO C C 1
ATOM 2571 O O . PRO C 1 50 ? 25.060 7.551 37.427 1.00 33.98 50 PRO C O 1
ATOM 2575 N N . GLY C 1 51 ? 27.270 7.093 37.368 1.00 33.16 51 GLY C N 1
ATOM 2576 C CA . GLY C 1 51 ? 27.696 8.428 36.942 1.00 32.61 51 GLY C CA 1
ATOM 2577 C C . GLY C 1 51 ? 27.215 8.789 35.539 1.00 36.70 51 GLY C C 1
ATOM 2578 O O . GLY C 1 51 ? 26.848 9.938 35.280 1.00 39.66 51 GLY C O 1
ATOM 2579 N N . VAL C 1 52 ? 27.193 7.798 34.626 1.00 30.09 52 VAL C N 1
ATOM 2580 C CA . VAL C 1 52 ? 26.665 7.950 33.266 1.00 29.31 52 VAL C CA 1
ATOM 2581 C C . VAL C 1 52 ? 25.143 8.133 33.317 1.00 36.87 52 VAL C C 1
ATOM 2582 O O . VAL C 1 52 ? 24.606 9.010 32.632 1.00 34.43 52 VAL C O 1
ATOM 2586 N N . MET C 1 53 ? 24.457 7.289 34.130 1.00 36.59 53 MET C N 1
ATOM 2587 C CA . MET C 1 53 ? 23.023 7.380 34.400 1.00 38.48 53 MET C CA 1
ATOM 2588 C C . MET C 1 53 ? 22.612 8.833 34.766 1.00 44.43 53 MET C C 1
ATOM 2589 O O . MET C 1 53 ? 21.639 9.346 34.211 1.00 44.07 53 MET C O 1
ATOM 2594 N N . ALA C 1 54 ? 23.387 9.495 35.636 1.00 42.20 54 ALA C N 1
ATOM 2595 C CA . ALA C 1 54 ? 23.175 10.891 36.029 1.00 43.49 54 ALA C CA 1
ATOM 2596 C C . ALA C 1 54 ? 23.367 11.882 34.863 1.00 49.01 54 ALA C C 1
ATOM 2597 O O . ALA C 1 54 ? 22.568 12.817 34.723 1.00 49.52 54 ALA C O 1
ATOM 2599 N N . ALA C 1 55 ? 24.417 11.671 34.020 1.00 43.93 55 ALA C N 1
ATOM 2600 C CA . ALA C 1 55 ? 24.695 12.505 32.846 1.00 41.79 55 ALA C CA 1
ATOM 2601 C C . ALA C 1 55 ? 23.556 12.466 31.810 1.00 42.62 55 ALA C C 1
ATOM 2602 O O . ALA C 1 55 ? 23.359 13.438 31.077 1.00 43.70 55 ALA C O 1
ATOM 2604 N N . LEU C 1 56 ? 22.792 11.367 31.768 1.00 37.59 56 LEU C N 1
ATOM 2605 C CA . LEU C 1 56 ? 21.599 11.208 30.922 1.00 37.69 56 LEU C CA 1
ATOM 2606 C C . LEU C 1 56 ? 20.385 12.095 31.310 1.00 47.92 56 LEU C C 1
ATOM 2607 O O . LEU C 1 56 ? 19.375 12.114 30.583 1.00 48.22 56 LEU C O 1
ATOM 2612 N N . ALA C 1 57 ? 20.472 12.790 32.464 1.00 47.63 57 ALA C N 1
ATOM 2613 C CA . ALA C 1 57 ? 19.503 13.804 32.906 1.00 49.18 57 ALA C CA 1
ATOM 2614 C C . ALA C 1 57 ? 20.122 15.185 32.724 1.00 55.03 57 ALA C C 1
ATOM 2615 O O . ALA C 1 57 ? 19.462 16.194 32.962 1.00 57.06 57 ALA C O 1
ATOM 2617 N N . ASP C 1 58 ? 21.386 15.222 32.277 1.00 50.50 58 ASP C N 1
ATOM 2618 C CA . ASP C 1 58 ? 22.215 16.420 32.171 1.00 50.16 58 ASP C CA 1
ATOM 2619 C C . ASP C 1 58 ? 22.747 16.623 30.733 1.00 49.15 58 ASP C C 1
ATOM 2620 O O . ASP C 1 58 ? 23.819 17.187 30.540 1.00 48.58 58 ASP C O 1
ATOM 2625 N N . GLY C 1 59 ? 21.984 16.167 29.739 1.00 42.97 59 GLY C N 1
ATOM 2626 C CA . GLY C 1 59 ? 22.281 16.440 28.335 1.00 41.49 59 GLY C CA 1
ATOM 2627 C C . GLY C 1 59 ? 22.930 15.331 27.527 1.00 40.89 59 GLY C C 1
ATOM 2628 O O . GLY C 1 59 ? 22.887 15.385 26.298 1.00 40.74 59 GLY C O 1
ATOM 2629 N N . LEU C 1 60 ? 23.567 14.339 28.187 1.00 34.51 60 LEU C N 1
ATOM 2630 C CA . LEU C 1 60 ? 24.066 13.143 27.487 1.00 32.12 60 LEU C CA 1
ATOM 2631 C C . LEU C 1 60 ? 22.893 12.280 27.014 1.00 33.46 60 LEU C C 1
ATOM 2632 O O . LEU C 1 60 ? 21.898 12.129 27.734 1.00 34.28 60 LEU C O 1
ATOM 2637 N N . ALA C 1 61 ? 22.993 11.754 25.789 1.00 28.81 61 ALA C N 1
ATOM 2638 C CA . ALA C 1 61 ? 21.981 10.862 25.219 1.00 27.46 61 ALA C CA 1
ATOM 2639 C C . ALA C 1 61 ? 22.631 9.663 24.588 1.00 32.49 61 ALA C C 1
ATOM 2640 O O . ALA C 1 61 ? 23.668 9.796 23.927 1.00 31.40 61 ALA C O 1
ATOM 2642 N N . LEU C 1 62 ? 22.012 8.495 24.760 1.00 31.02 62 LEU C N 1
ATOM 2643 C CA . LEU C 1 62 ? 22.431 7.297 24.031 1.00 31.94 62 LEU C CA 1
ATOM 2644 C C . LEU C 1 62 ? 21.512 7.143 22.819 1.00 35.38 62 LEU C C 1
ATOM 2645 O O . LEU C 1 62 ? 20.291 6.925 22.962 1.00 36.04 62 LEU C O 1
ATOM 2650 N N . VAL C 1 63 ? 22.092 7.295 21.632 1.00 26.86 63 VAL C N 1
ATOM 2651 C CA . VAL C 1 63 ? 21.314 7.292 20.400 1.00 25.66 63 VAL C CA 1
ATOM 2652 C C . VAL C 1 63 ? 21.535 5.983 19.661 1.00 25.25 63 VAL C C 1
ATOM 2653 O O . VAL C 1 63 ? 22.675 5.635 19.399 1.00 25.60 63 VAL C O 1
ATOM 2657 N N . THR C 1 64 ? 20.466 5.254 19.333 1.00 21.27 64 THR C N 1
ATOM 2658 C CA . THR C 1 64 ? 20.595 3.990 18.587 1.00 21.01 64 THR C CA 1
ATOM 2659 C C . THR C 1 64 ? 20.993 4.233 17.135 1.00 20.86 64 THR C C 1
ATOM 2660 O O . THR C 1 64 ? 20.335 4.993 16.441 1.00 19.56 64 THR C O 1
ATOM 2664 N N . VAL C 1 65 ? 22.084 3.595 16.692 1.00 18.19 65 VAL C N 1
ATOM 2665 C CA . VAL C 1 65 ? 22.592 3.649 15.309 1.00 17.86 65 VAL C CA 1
ATOM 2666 C C . VAL C 1 65 ? 21.978 2.527 14.465 1.00 19.92 65 VAL C C 1
ATOM 2667 O O . VAL C 1 65 ? 21.594 2.726 13.308 1.00 19.34 65 VAL C O 1
ATOM 2671 N N . ASP C 1 66 ? 21.921 1.331 15.039 1.00 15.53 66 ASP C N 1
ATOM 2672 C CA . ASP C 1 66 ? 21.291 0.172 14.408 1.00 16.30 66 ASP C CA 1
ATOM 2673 C C . ASP C 1 66 ? 20.894 -0.850 15.462 1.00 20.78 66 ASP C C 1
ATOM 2674 O O . ASP C 1 66 ? 21.360 -0.779 16.602 1.00 17.35 66 ASP C O 1
ATOM 2679 N N . CYS C 1 67 ? 20.013 -1.763 15.092 1.00 20.52 67 CYS C N 1
ATOM 2680 C CA . CYS C 1 67 ? 19.598 -2.871 15.943 1.00 19.85 67 CYS C CA 1
ATOM 2681 C C . CYS C 1 67 ? 19.152 -4.031 15.060 1.00 21.24 67 CYS C C 1
ATOM 2682 O O . CYS C 1 67 ? 18.859 -3.838 13.880 1.00 19.60 67 CYS C O 1
ATOM 2685 N N . HIS C 1 68 ? 19.092 -5.230 15.654 1.00 17.56 68 HIS C N 1
ATOM 2686 C CA . HIS C 1 68 ? 18.861 -6.486 14.964 1.00 17.88 68 HIS C CA 1
ATOM 2687 C C . HIS C 1 68 ? 18.307 -7.490 15.974 1.00 20.28 68 HIS C C 1
ATOM 2688 O O . HIS C 1 68 ? 18.648 -7.448 17.153 1.00 17.24 68 HIS C O 1
ATOM 2695 N N . ALA C 1 69 ? 17.419 -8.371 15.510 1.00 18.12 69 ALA C N 1
ATOM 2696 C CA . ALA C 1 69 ? 16.956 -9.522 16.282 1.00 17.82 69 ALA C CA 1
ATOM 2697 C C . ALA C 1 69 ? 16.752 -10.716 15.358 1.00 22.33 69 ALA C C 1
ATOM 2698 O O . ALA C 1 69 ? 16.319 -10.538 14.222 1.00 22.15 69 ALA C O 1
ATOM 2700 N N . ASP C 1 70 ? 17.131 -11.919 15.830 1.00 19.36 70 ASP C N 1
ATOM 2701 C CA . ASP C 1 70 ? 16.816 -13.203 15.201 1.00 19.71 70 ASP C CA 1
ATOM 2702 C C . ASP C 1 70 ? 15.940 -13.979 16.153 1.00 24.12 70 ASP C C 1
ATOM 2703 O O . ASP C 1 70 ? 16.290 -14.093 17.323 1.00 24.43 70 ASP C O 1
ATOM 2708 N N . PHE C 1 71 ? 14.812 -14.508 15.668 1.00 19.32 71 PHE C N 1
ATOM 2709 C CA . PHE C 1 71 ? 13.813 -15.172 16.527 1.00 20.14 71 PHE C CA 1
ATOM 2710 C C . PHE C 1 71 ? 13.811 -16.662 16.288 1.00 25.45 71 PHE C C 1
ATOM 2711 O O . PHE C 1 71 ? 13.726 -17.087 15.130 1.00 26.95 71 PHE C O 1
ATOM 2719 N N . TYR C 1 72 ? 13.921 -17.472 17.373 1.00 21.92 72 TYR C N 1
ATOM 2720 C CA . TYR C 1 72 ? 14.098 -18.919 17.244 1.00 22.87 72 TYR C CA 1
ATOM 2721 C C . TYR C 1 72 ? 12.927 -19.711 17.793 1.00 28.37 72 TYR C C 1
ATOM 2722 O O . TYR C 1 72 ? 12.527 -20.704 17.194 1.00 30.41 72 TYR C O 1
ATOM 2731 N N . ALA C 1 73 ? 12.397 -19.301 18.944 1.00 24.35 73 ALA C N 1
ATOM 2732 C CA . ALA C 1 73 ? 11.287 -19.999 19.597 1.00 23.35 73 ALA C CA 1
ATOM 2733 C C . ALA C 1 73 ? 10.379 -18.970 20.223 1.00 25.82 73 ALA C C 1
ATOM 2734 O O . ALA C 1 73 ? 10.843 -17.897 20.620 1.00 24.16 73 ALA C O 1
ATOM 2736 N N . GLU C 1 74 ? 9.071 -19.264 20.280 1.00 24.41 74 GLU C N 1
ATOM 2737 C CA . GLU C 1 74 ? 8.089 -18.299 20.793 1.00 23.91 74 GLU C CA 1
ATOM 2738 C C . GLU C 1 74 ? 8.206 -18.085 22.312 1.00 28.50 74 GLU C C 1
ATOM 2739 O O . GLU C 1 74 ? 8.415 -19.044 23.070 1.00 30.33 74 GLU C O 1
ATOM 2745 N N . GLY C 1 75 ? 8.082 -16.824 22.726 1.00 24.03 75 GLY C N 1
ATOM 2746 C CA . GLY C 1 75 ? 7.881 -16.458 24.128 1.00 23.65 75 GLY C CA 1
ATOM 2747 C C . GLY C 1 75 ? 6.397 -16.390 24.451 1.00 27.55 75 GLY C C 1
ATOM 2748 O O . GLY C 1 75 ? 5.576 -16.163 23.556 1.00 29.18 75 GLY C O 1
ATOM 2749 N N . SER C 1 76 ? 6.037 -16.570 25.715 1.00 22.19 76 SER C N 1
ATOM 2750 C CA . SER C 1 76 ? 4.644 -16.559 26.162 1.00 22.61 76 SER C CA 1
ATOM 2751 C C . SER C 1 76 ? 4.514 -15.667 27.405 1.00 24.26 76 SER C C 1
ATOM 2752 O O . SER C 1 76 ? 5.525 -15.421 28.084 1.00 20.23 76 SER C O 1
ATOM 2755 N N . ALA C 1 77 ? 3.272 -15.237 27.729 1.00 20.30 77 ALA C N 1
ATOM 2756 C CA . ALA C 1 77 ? 2.972 -14.488 28.950 1.00 21.31 77 ALA C CA 1
ATOM 2757 C C . ALA C 1 77 ? 3.459 -15.270 30.162 1.00 25.69 77 ALA C C 1
ATOM 2758 O O . ALA C 1 77 ? 3.285 -16.507 30.224 1.00 24.64 77 ALA C O 1
ATOM 2760 N N . PHE C 1 78 ? 4.081 -14.542 31.117 1.00 22.96 78 PHE C N 1
ATOM 2761 C CA . PHE C 1 78 ? 4.603 -15.056 32.393 1.00 25.33 78 PHE C CA 1
ATOM 2762 C C . PHE C 1 78 ? 5.956 -15.762 32.268 1.00 25.63 78 PHE C C 1
ATOM 2763 O O . PHE C 1 78 ? 6.494 -16.156 33.290 1.00 28.21 78 PHE C O 1
ATOM 2771 N N . ASP C 1 79 ? 6.477 -15.980 31.048 1.00 20.16 79 ASP C N 1
ATOM 2772 C CA . ASP C 1 79 ? 7.855 -16.452 30.846 1.00 19.79 79 ASP C CA 1
ATOM 2773 C C . ASP C 1 79 ? 8.820 -15.536 31.550 1.00 24.36 79 ASP C C 1
ATOM 2774 O O . ASP C 1 79 ? 8.681 -14.311 31.486 1.00 23.42 79 ASP C O 1
ATOM 2779 N N . GLU C 1 80 ? 9.753 -16.133 32.283 1.00 24.03 80 GLU C N 1
ATOM 2780 C CA . GLU C 1 80 ? 10.865 -15.388 32.842 1.00 23.77 80 GLU C CA 1
ATOM 2781 C C . GLU C 1 80 ? 12.015 -15.475 31.830 1.00 25.26 80 GLU C C 1
ATOM 2782 O O . GLU C 1 80 ? 12.521 -16.566 31.550 1.00 24.88 80 GLU C O 1
ATOM 2788 N N . VAL C 1 81 ? 12.385 -14.324 31.256 1.00 20.85 81 VAL C N 1
ATOM 2789 C CA . VAL C 1 81 ? 13.391 -14.237 30.203 1.00 19.90 81 VAL C CA 1
ATOM 2790 C C . VAL C 1 81 ? 14.604 -13.527 30.753 1.00 25.49 81 VAL C C 1
ATOM 2791 O O . VAL C 1 81 ? 14.480 -12.447 31.333 1.00 25.10 81 VAL C O 1
ATOM 2795 N N . GLU C 1 82 ? 15.783 -14.145 30.600 1.00 23.07 82 GLU C N 1
ATOM 2796 C CA . GLU C 1 82 ? 17.035 -13.451 30.852 1.00 21.31 82 GLU C CA 1
ATOM 2797 C C . GLU C 1 82 ? 17.526 -12.808 29.566 1.00 21.90 82 GLU C C 1
ATOM 2798 O O . GLU C 1 82 ? 17.745 -13.502 28.574 1.00 20.14 82 GLU C O 1
ATOM 2804 N N . VAL C 1 83 ? 17.653 -11.483 29.584 1.00 18.27 83 VAL C N 1
ATOM 2805 C CA . VAL C 1 83 ? 18.213 -10.728 28.469 1.00 18.34 83 VAL C CA 1
ATOM 2806 C C . VAL C 1 83 ? 19.685 -10.579 28.817 1.00 23.57 83 VAL C C 1
ATOM 2807 O O . VAL C 1 83 ? 20.050 -9.796 29.696 1.00 24.98 83 VAL C O 1
ATOM 2811 N N . ARG C 1 84 ? 20.523 -11.409 28.185 1.00 21.32 84 ARG C N 1
ATOM 2812 C CA . ARG C 1 84 ? 21.934 -11.502 28.508 1.00 21.37 84 ARG C CA 1
ATOM 2813 C C . ARG C 1 84 ? 22.716 -10.642 27.540 1.00 24.42 84 ARG C C 1
ATOM 2814 O O . ARG C 1 84 ? 22.706 -10.909 26.352 1.00 22.76 84 ARG C O 1
ATOM 2822 N N . MET C 1 85 ? 23.364 -9.598 28.045 1.00 23.42 85 MET C N 1
ATOM 2823 C CA . MET C 1 85 ? 24.070 -8.625 27.234 1.00 23.13 85 MET C CA 1
ATOM 2824 C C . MET C 1 85 ? 25.584 -8.828 27.266 1.00 27.16 85 MET C C 1
ATOM 2825 O O . MET C 1 85 ? 26.167 -9.016 28.328 1.00 25.66 85 MET C O 1
ATOM 2830 N N . MET C 1 86 ? 26.204 -8.737 26.093 1.00 24.51 86 MET C N 1
ATOM 2831 C CA . MET C 1 86 ? 27.649 -8.830 25.940 1.00 25.49 86 MET C CA 1
ATOM 2832 C C . MET C 1 86 ? 28.133 -7.669 25.114 1.00 26.05 86 MET C C 1
ATOM 2833 O O . MET C 1 86 ? 27.468 -7.274 24.151 1.00 22.84 86 MET C O 1
ATOM 2838 N N . LEU C 1 87 ? 29.299 -7.135 25.472 1.00 23.98 87 LEU C N 1
ATOM 2839 C CA . LEU C 1 87 ? 29.988 -6.141 24.673 1.00 23.75 87 LEU C CA 1
ATOM 2840 C C . LEU C 1 87 ? 30.618 -6.787 23.451 1.00 27.64 87 LEU C C 1
ATOM 2841 O O . LEU C 1 87 ? 31.435 -7.695 23.592 1.00 28.91 87 LEU C O 1
ATOM 2846 N N . ASP C 1 88 ? 30.259 -6.309 22.253 1.00 24.62 88 ASP C N 1
ATOM 2847 C CA . ASP C 1 88 ? 30.918 -6.755 21.016 1.00 25.87 88 ASP C CA 1
ATOM 2848 C C . ASP C 1 88 ? 32.134 -5.932 20.678 1.00 29.90 88 ASP C C 1
ATOM 2849 O O . ASP C 1 88 ? 33.150 -6.502 20.284 1.00 32.28 88 ASP C O 1
ATOM 2854 N N . ARG C 1 89 ? 32.027 -4.595 20.781 1.00 24.15 89 ARG C N 1
ATOM 2855 C CA . ARG C 1 89 ? 32.998 -3.645 20.233 1.00 23.40 89 ARG C CA 1
ATOM 2856 C C . ARG C 1 89 ? 32.753 -2.244 20.813 1.00 27.50 89 ARG C C 1
ATOM 2857 O O . ARG C 1 89 ? 31.605 -1.815 20.922 1.00 24.60 89 ARG C O 1
ATOM 2865 N N . LEU C 1 90 ? 33.831 -1.533 21.168 1.00 25.52 90 LEU C N 1
ATOM 2866 C CA . LEU C 1 90 ? 33.757 -0.105 21.504 1.00 26.21 90 LEU C CA 1
ATOM 2867 C C . LEU C 1 90 ? 34.586 0.572 20.443 1.00 28.61 90 LEU C C 1
ATOM 2868 O O . LEU C 1 90 ? 35.543 -0.035 19.985 1.00 27.16 90 LEU C O 1
ATOM 2873 N N . ASP C 1 91 ? 34.227 1.783 20.036 1.00 25.33 91 ASP C N 1
ATOM 2874 C CA . ASP C 1 91 ? 35.173 2.660 19.345 1.00 28.32 91 ASP C CA 1
ATOM 2875 C C . ASP C 1 91 ? 35.229 4.042 20.057 1.00 34.79 91 ASP C C 1
ATOM 2876 O O . ASP C 1 91 ? 34.975 4.089 21.259 1.00 33.45 91 ASP C O 1
ATOM 2881 N N . GLY C 1 92 ? 35.535 5.132 19.343 1.00 34.69 92 GLY C N 1
ATOM 2882 C CA . GLY C 1 92 ? 35.492 6.477 19.922 1.00 34.91 92 GLY C CA 1
ATOM 2883 C C . GLY C 1 92 ? 34.168 6.868 20.586 1.00 38.57 92 GLY C C 1
ATOM 2884 O O . GLY C 1 92 ? 34.122 7.144 21.796 1.00 38.05 92 GLY C O 1
ATOM 2885 N N . HIS C 1 93 ? 33.075 6.851 19.798 1.00 33.52 93 HIS C N 1
ATOM 2886 C CA A HIS C 1 93 ? 31.766 7.303 20.276 0.50 32.05 93 HIS C CA 1
ATOM 2887 C CA B HIS C 1 93 ? 31.745 7.346 20.167 0.50 32.09 93 HIS C CA 1
ATOM 2888 C C . HIS C 1 93 ? 30.685 6.221 20.238 1.00 29.91 93 HIS C C 1
ATOM 2889 O O . HIS C 1 93 ? 29.584 6.441 20.742 1.00 25.46 93 HIS C O 1
ATOM 2902 N N . ARG C 1 94 ? 31.006 5.028 19.701 1.00 24.55 94 ARG C N 1
ATOM 2903 C CA . ARG C 1 94 ? 30.014 3.955 19.557 1.00 23.36 94 ARG C CA 1
ATOM 2904 C C . ARG C 1 94 ? 30.252 2.762 20.450 1.00 27.34 94 ARG C C 1
ATOM 2905 O O . ARG C 1 94 ? 31.388 2.472 20.795 1.00 27.46 94 ARG C O 1
ATOM 2913 N N . ILE C 1 95 ? 29.170 2.093 20.847 1.00 24.81 95 ILE C N 1
ATOM 2914 C CA . ILE C 1 95 ? 29.184 0.832 21.594 1.00 24.18 95 ILE C CA 1
ATOM 2915 C C . ILE C 1 95 ? 28.324 -0.184 20.831 1.00 25.60 95 ILE C C 1
ATOM 2916 O O . ILE C 1 95 ? 27.154 0.078 20.585 1.00 24.76 95 ILE C O 1
ATOM 2921 N N . ALA C 1 96 ? 28.888 -1.345 20.492 1.00 21.72 96 ALA C N 1
ATOM 2922 C CA . ALA C 1 96 ? 28.119 -2.454 19.909 1.00 19.45 96 ALA C CA 1
ATOM 2923 C C . ALA C 1 96 ? 27.954 -3.523 20.980 1.00 26.52 96 ALA C C 1
ATOM 2924 O O . ALA C 1 96 ? 28.935 -3.965 21.581 1.00 27.84 96 ALA C O 1
ATOM 2926 N N . MET C 1 97 ? 26.693 -3.905 21.235 1.00 23.06 97 MET C N 1
ATOM 2927 C CA . MET C 1 97 ? 26.293 -4.917 22.207 1.00 24.19 97 MET C CA 1
ATOM 2928 C C . MET C 1 97 ? 25.560 -6.033 21.491 1.00 27.48 97 MET C C 1
ATOM 2929 O O . MET C 1 97 ? 24.927 -5.788 20.461 1.00 26.50 97 MET C O 1
ATOM 2934 N N . SER C 1 98 ? 25.671 -7.265 22.017 1.00 23.57 98 SER C N 1
ATOM 2935 C CA . SER C 1 98 ? 24.877 -8.415 21.578 1.00 21.64 98 SER C CA 1
ATOM 2936 C C . SER C 1 98 ? 24.057 -8.963 22.742 1.00 23.25 98 SER C C 1
ATOM 2937 O O . SER C 1 98 ? 24.361 -8.685 23.913 1.00 19.87 98 SER C O 1
ATOM 2940 N N . PHE C 1 99 ? 22.973 -9.678 22.412 1.00 19.40 99 PHE C N 1
ATOM 2941 C CA . PHE C 1 99 ? 21.974 -10.130 23.375 1.00 17.92 99 PHE C CA 1
ATOM 2942 C C . PHE C 1 99 ? 21.566 -11.540 23.063 1.00 22.36 99 PHE C C 1
ATOM 2943 O O . PHE C 1 99 ? 21.302 -11.862 21.900 1.00 22.10 99 PHE C O 1
ATOM 2951 N N . ASP C 1 100 ? 21.582 -12.402 24.087 1.00 19.61 100 ASP C N 1
ATOM 2952 C CA . ASP C 1 100 ? 20.859 -13.677 24.074 1.00 19.59 100 ASP C CA 1
ATOM 2953 C C . ASP C 1 100 ? 19.589 -13.521 24.910 1.00 21.07 100 ASP C C 1
ATOM 2954 O O . ASP C 1 100 ? 19.640 -12.926 25.985 1.00 17.34 100 ASP C O 1
ATOM 2959 N N . TYR C 1 101 ? 18.448 -14.025 24.410 1.00 18.60 101 TYR C N 1
ATOM 2960 C CA . TYR C 1 101 ? 17.197 -13.972 25.160 1.00 17.73 101 TYR C CA 1
ATOM 2961 C C . TYR C 1 101 ? 16.867 -15.380 25.521 1.00 21.46 101 TYR C C 1
ATOM 2962 O O . TYR C 1 101 ? 16.475 -16.185 24.653 1.00 20.52 101 TYR C O 1
ATOM 2971 N N . VAL C 1 102 ? 17.060 -15.704 26.787 1.00 19.37 102 VAL C N 1
ATOM 2972 C CA . VAL C 1 102 ? 16.948 -17.078 27.283 1.00 19.84 102 VAL C CA 1
ATOM 2973 C C . VAL C 1 102 ? 15.755 -17.186 28.230 1.00 24.95 102 VAL C C 1
ATOM 2974 O O . VAL C 1 102 ? 15.728 -16.516 29.272 1.00 23.49 102 VAL C O 1
ATOM 2978 N N . ARG C 1 103 ? 14.755 -18.001 27.853 1.00 21.84 103 ARG C N 1
ATOM 2979 C CA . ARG C 1 103 ? 13.703 -18.346 28.806 1.00 22.22 103 ARG C CA 1
ATOM 2980 C C . ARG C 1 103 ? 14.308 -19.297 29.859 1.00 28.23 103 ARG C C 1
ATOM 2981 O O . ARG C 1 103 ? 14.843 -20.359 29.510 1.00 26.94 103 ARG C O 1
ATOM 2989 N N . VAL C 1 104 ? 14.249 -18.893 31.137 1.00 25.29 104 VAL C N 1
ATOM 2990 C CA . VAL C 1 104 ? 14.741 -19.718 32.251 1.00 25.13 104 VAL C CA 1
ATOM 2991 C C . VAL C 1 104 ? 13.597 -20.348 33.050 1.00 27.85 104 VAL C C 1
ATOM 2992 O O . VAL C 1 104 ? 13.837 -21.215 33.877 1.00 28.78 104 VAL C O 1
ATOM 2996 N N . ALA C 1 105 ? 12.360 -19.872 32.850 1.00 25.29 105 ALA C N 1
ATOM 2997 C CA . ALA C 1 105 ? 11.166 -20.478 33.480 1.00 26.77 105 ALA C CA 1
ATOM 2998 C C . ALA C 1 105 ? 9.924 -20.064 32.704 1.00 29.48 105 ALA C C 1
ATOM 2999 O O . ALA C 1 105 ? 9.913 -18.968 32.150 1.00 24.87 105 ALA C O 1
ATOM 3001 N N . PRO C 1 106 ? 8.908 -20.941 32.550 1.00 29.81 106 PRO C N 1
ATOM 3002 C CA . PRO C 1 106 ? 8.855 -22.364 32.954 1.00 32.06 106 PRO C CA 1
ATOM 3003 C C . PRO C 1 106 ? 9.685 -23.235 32.006 1.00 40.86 106 PRO C C 1
ATOM 3004 O O . PRO C 1 106 ? 10.196 -22.734 30.994 1.00 41.15 106 PRO C O 1
ATOM 3008 N N . GLY C 1 107 ? 9.826 -24.516 32.352 1.00 39.54 107 GLY C N 1
ATOM 3009 C CA . GLY C 1 107 ? 10.466 -25.519 31.505 1.00 39.18 107 GLY C CA 1
ATOM 3010 C C . GLY C 1 107 ? 11.972 -25.361 31.447 1.00 42.62 107 GLY C C 1
ATOM 3011 O O . GLY C 1 107 ? 12.544 -24.590 32.234 1.00 40.24 107 GLY C O 1
ATOM 3012 N N . PRO C 1 108 ? 12.642 -26.079 30.509 1.00 40.65 108 PRO C N 1
ATOM 3013 C CA . PRO C 1 108 ? 14.123 -26.022 30.454 1.00 39.32 108 PRO C CA 1
ATOM 3014 C C . PRO C 1 108 ? 14.645 -24.719 29.843 1.00 39.00 108 PRO C C 1
ATOM 3015 O O . PRO C 1 108 ? 13.915 -24.090 29.066 1.00 35.98 108 PRO C O 1
ATOM 3019 N N . PRO C 1 109 ? 15.902 -24.300 30.155 1.00 34.23 109 PRO C N 1
ATOM 3020 C CA . PRO C 1 109 ? 16.449 -23.093 29.522 1.00 32.95 109 PRO C CA 1
ATOM 3021 C C . PRO C 1 109 ? 16.355 -23.154 27.995 1.00 38.10 109 PRO C C 1
ATOM 3022 O O . PRO C 1 109 ? 16.806 -24.131 27.394 1.00 40.65 109 PRO C O 1
ATOM 3026 N N . THR C 1 110 ? 15.721 -22.139 27.383 1.00 30.07 110 THR C N 1
ATOM 3027 C CA . THR C 1 110 ? 15.444 -22.109 25.949 1.00 29.34 110 THR C CA 1
ATOM 3028 C C . THR C 1 110 ? 15.902 -20.773 25.362 1.00 28.32 110 THR C C 1
ATOM 3029 O O . THR C 1 110 ? 15.468 -19.717 25.819 1.00 23.56 110 THR C O 1
ATOM 3033 N N . LEU C 1 111 ? 16.804 -20.831 24.376 1.00 25.20 111 LEU C N 1
ATOM 3034 C CA . LEU C 1 111 ? 17.167 -19.645 23.595 1.00 24.04 111 LEU C CA 1
ATOM 3035 C C . LEU C 1 111 ? 15.986 -19.223 22.686 1.00 28.21 111 LEU C C 1
ATOM 3036 O O . LEU C 1 111 ? 15.675 -19.885 21.696 1.00 29.67 111 LEU C O 1
ATOM 3041 N N . LEU C 1 112 ? 15.316 -18.140 23.052 1.00 25.61 112 LEU C N 1
ATOM 3042 C CA . LEU C 1 112 ? 14.159 -17.637 22.304 1.00 24.58 112 LEU C CA 1
ATOM 3043 C C . LEU C 1 112 ? 14.592 -16.876 21.090 1.00 28.04 112 LEU C C 1
ATOM 3044 O O . LEU C 1 112 ? 13.914 -16.921 20.056 1.00 28.82 112 LEU C O 1
ATOM 3049 N N . ALA C 1 113 ? 15.712 -16.144 21.227 1.00 20.96 113 ALA C N 1
ATOM 3050 C CA . ALA C 1 113 ? 16.096 -15.110 20.278 1.00 18.87 113 ALA C CA 1
ATOM 3051 C C . ALA C 1 113 ? 17.515 -14.670 20.574 1.00 21.59 113 ALA C C 1
ATOM 3052 O O . ALA C 1 113 ? 18.056 -14.946 21.656 1.00 20.98 113 ALA C O 1
ATOM 3054 N N . GLN C 1 114 ? 18.124 -13.992 19.598 1.00 17.55 114 GLN C N 1
ATOM 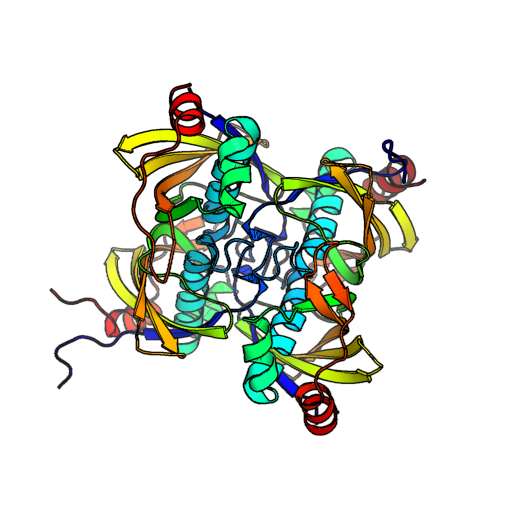3055 C CA . GLN C 1 114 ? 19.369 -13.257 19.799 1.00 17.34 114 GLN C CA 1
ATOM 3056 C C . GLN 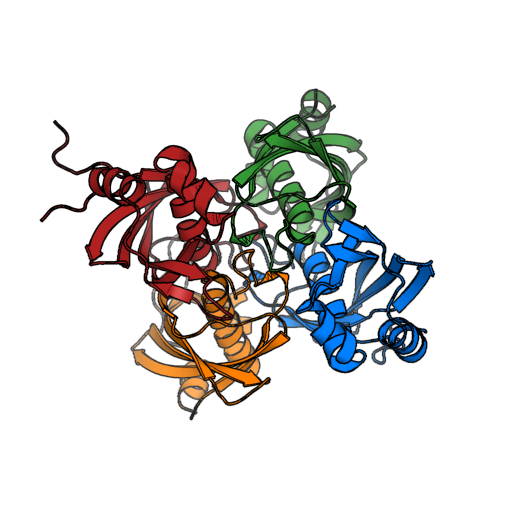C 1 114 ? 19.199 -11.897 19.163 1.00 24.56 114 GLN C C 1
ATOM 3057 O O . GLN C 1 114 ? 18.303 -11.711 18.325 1.00 22.58 114 GLN C O 1
ATOM 3063 N N . GLY C 1 115 ? 20.017 -10.954 19.595 1.00 21.42 115 GLY C N 1
ATOM 3064 C CA . GLY C 1 115 ? 19.941 -9.604 19.067 1.00 21.23 115 GLY C CA 1
ATOM 3065 C C . GLY C 1 115 ? 21.257 -8.871 19.130 1.00 25.01 115 GLY C C 1
ATOM 3066 O O . GLY C 1 115 ? 22.236 -9.370 19.710 1.00 24.20 115 GLY C O 1
ATOM 3067 N N . ARG C 1 116 ? 21.281 -7.686 18.491 1.00 20.26 116 ARG C N 1
ATOM 3068 C CA . ARG C 1 116 ? 22.445 -6.807 18.480 1.00 20.08 116 ARG C CA 1
ATOM 3069 C C . ARG C 1 116 ? 21.950 -5.391 18.425 1.00 24.03 116 ARG C C 1
ATOM 3070 O O . ARG C 1 116 ? 20.891 -5.142 17.858 1.00 22.17 116 ARG C O 1
ATOM 3078 N N . GLN C 1 117 ? 22.782 -4.450 18.900 1.00 21.92 117 GLN C N 1
ATOM 3079 C CA . GLN C 1 117 ? 22.482 -3.023 18.825 1.00 21.61 117 GLN C CA 1
ATOM 3080 C C . GLN C 1 117 ? 23.766 -2.221 18.883 1.00 21.32 117 GLN C C 1
ATOM 3081 O O . GLN C 1 117 ? 24.663 -2.552 19.652 1.00 20.36 117 GLN C O 1
ATOM 3087 N N . THR C 1 118 ? 23.855 -1.181 18.070 1.00 20.18 118 THR C N 1
ATOM 3088 C CA . THR C 1 118 ? 24.917 -0.172 18.218 1.00 20.62 118 THR C CA 1
ATOM 3089 C C . THR C 1 118 ? 24.319 1.113 18.724 1.00 22.13 118 THR C C 1
ATOM 3090 O O . THR C 1 118 ? 23.310 1.569 18.197 1.00 21.70 118 THR C O 1
ATOM 3094 N N . VAL C 1 119 ? 24.933 1.689 19.744 1.00 21.20 119 VAL C N 1
ATOM 3095 C CA . VAL C 1 119 ? 24.520 2.960 20.342 1.00 22.53 119 VAL C CA 1
ATOM 3096 C C . VAL C 1 119 ? 25.661 3.997 20.225 1.00 27.46 119 VAL C C 1
ATOM 3097 O O . VAL C 1 119 ? 26.844 3.621 20.277 1.00 25.50 119 VAL C O 1
ATOM 3101 N N . ALA C 1 120 ? 25.313 5.280 19.993 1.00 24.31 120 ALA C N 1
ATOM 3102 C CA . ALA C 1 120 ? 26.275 6.388 19.962 1.00 24.28 120 ALA C CA 1
ATOM 3103 C C . ALA C 1 120 ? 26.024 7.302 21.147 1.00 27.55 120 ALA C C 1
ATOM 3104 O O . ALA C 1 120 ? 24.867 7.514 21.498 1.00 26.89 120 ALA C O 1
ATOM 3106 N N . CYS C 1 121 ? 27.086 7.788 21.806 1.00 24.14 121 CYS C N 1
ATOM 3107 C CA . CYS C 1 121 ? 26.929 8.844 22.798 1.00 26.49 121 CYS C CA 1
ATOM 3108 C C . CYS C 1 121 ? 26.835 10.190 22.120 1.00 28.83 121 CYS C C 1
ATOM 3109 O O . CYS C 1 121 ? 27.678 10.534 21.299 1.00 25.85 121 CYS C O 1
ATOM 3112 N N . MET C 1 122 ? 25.800 10.941 22.460 1.00 26.34 122 MET C N 1
ATOM 3113 C CA . MET C 1 122 ? 25.523 12.213 21.832 1.00 28.12 122 MET C CA 1
ATOM 3114 C C . MET C 1 122 ? 25.118 13.271 22.857 1.00 31.17 122 MET C C 1
ATOM 3115 O O . MET C 1 122 ? 24.714 12.951 23.979 1.00 27.42 122 MET C O 1
ATOM 3120 N N . ARG C 1 123 ? 25.327 14.534 22.476 1.00 31.09 123 ARG C N 1
ATOM 3121 C CA . ARG C 1 123 ? 24.868 15.710 23.192 1.00 33.88 123 ARG C CA 1
ATOM 3122 C C . ARG C 1 123 ? 24.077 16.554 22.211 1.00 41.94 123 ARG C C 1
ATOM 3123 O O . ARG C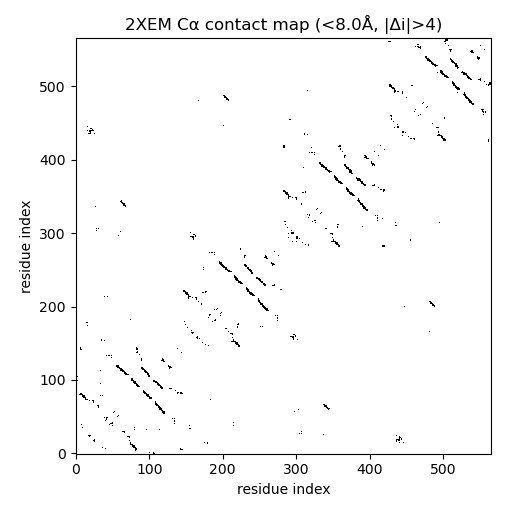 1 123 ? 24.379 16.561 21.010 1.00 40.01 123 ARG C O 1
ATOM 3131 N N . ARG C 1 124 ? 23.056 17.257 22.718 1.00 43.14 124 ARG C N 1
ATOM 3132 C CA . ARG C 1 124 ? 22.223 18.118 21.893 1.00 45.55 124 ARG C CA 1
ATOM 3133 C C . ARG C 1 124 ? 22.829 19.514 21.859 1.00 56.42 124 ARG C C 1
ATOM 3134 O O . ARG C 1 124 ? 23.073 20.108 22.911 1.00 57.64 124 ARG C O 1
ATOM 3142 N N . ALA C 1 125 ? 23.123 20.007 20.646 1.00 57.51 125 ALA C N 1
ATOM 3143 C CA . ALA C 1 125 ? 23.688 21.335 20.389 1.00 60.52 125 ALA C CA 1
ATOM 3144 C C . ALA C 1 125 ? 22.662 22.243 19.649 1.00 69.92 125 ALA C C 1
ATOM 3145 O O . ALA C 1 125 ? 21.468 21.937 19.638 1.00 69.52 125 ALA C O 1
ATOM 3147 N N . GLY C 1 126 ? 23.132 23.355 19.079 1.00 71.23 126 GLY C N 1
ATOM 3148 C CA . GLY C 1 126 ? 22.312 24.271 18.291 1.00 73.80 126 GLY C CA 1
ATOM 3149 C C . GLY C 1 126 ? 21.783 23.658 17.007 1.00 80.51 126 GLY C C 1
ATOM 3150 O O . GLY C 1 126 ? 20.614 23.855 16.658 1.00 80.68 126 GLY C O 1
ATOM 3151 N N . HIS C 1 127 ? 22.650 22.897 16.301 1.00 78.25 127 HIS C N 1
ATOM 3152 C CA . HIS C 1 127 ? 22.328 22.177 15.062 1.00 78.17 127 HIS C CA 1
ATOM 3153 C C . HIS C 1 127 ? 21.464 20.919 15.278 1.00 77.67 127 HIS C C 1
ATOM 3154 O O . HIS C 1 127 ? 20.676 20.569 14.395 1.00 78.33 127 HIS C O 1
ATOM 3161 N N . GLY C 1 128 ? 21.613 20.282 16.444 1.00 68.61 128 GLY C N 1
ATOM 3162 C CA . GLY C 1 128 ? 20.929 19.046 16.816 1.00 64.51 128 GLY C CA 1
ATOM 3163 C C . GLY C 1 128 ? 21.799 18.141 17.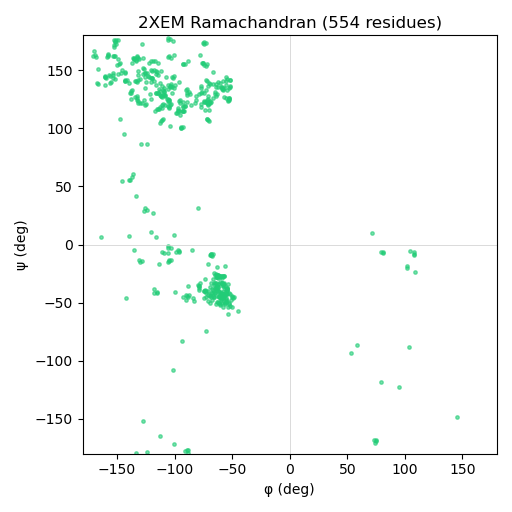667 1.00 61.93 128 GLY C C 1
ATOM 3164 O O . GLY C 1 128 ? 22.637 18.623 18.431 1.00 61.69 128 GLY C O 1
ATOM 3165 N N . LEU C 1 129 ? 21.619 16.822 17.541 1.00 53.65 129 LEU C N 1
ATOM 3166 C CA . LEU C 1 129 ? 22.468 15.851 18.241 1.00 50.39 129 LEU C CA 1
ATOM 3167 C C . LEU C 1 129 ? 23.849 15.746 17.597 1.00 52.62 129 LEU C C 1
ATOM 3168 O O . LEU C 1 129 ? 23.937 15.598 16.379 1.00 53.51 129 LEU C O 1
ATOM 3173 N N . GLU C 1 130 ? 24.920 15.829 18.414 1.00 47.74 130 GLU C N 1
ATOM 3174 C CA . GLU C 1 130 ? 26.335 15.760 17.992 1.00 47.05 130 GLU C CA 1
ATOM 3175 C C . GLU C 1 130 ? 27.132 14.672 18.725 1.00 47.02 130 GLU C C 1
ATOM 3176 O O . GLU C 1 130 ? 26.944 14.518 19.938 1.00 44.85 130 GLU C O 1
ATOM 3182 N N . PRO C 1 131 ? 28.030 13.921 18.032 1.00 43.41 131 PRO C N 1
ATOM 3183 C CA . PRO C 1 131 ? 28.746 12.823 18.707 1.00 41.62 131 PRO C CA 1
ATOM 3184 C C . PRO C 1 131 ? 29.712 13.307 19.779 1.00 40.51 131 PRO C C 1
ATOM 3185 O O . PRO C 1 131 ? 30.405 14.307 19.592 1.00 40.38 131 PRO C O 1
ATOM 3189 N N . VAL C 1 132 ? 29.729 12.597 20.917 1.00 33.03 132 VAL C N 1
ATOM 3190 C CA . VAL C 1 132 ? 30.659 12.830 22.028 1.00 30.91 132 VAL C CA 1
ATOM 3191 C C . VAL C 1 132 ? 31.351 11.508 22.377 1.00 32.70 132 VAL C C 1
ATOM 3192 O O . VAL C 1 132 ? 30.824 10.435 22.075 1.00 30.60 132 VAL C O 1
ATOM 3196 N N . GLU C 1 133 ? 32.490 11.579 23.057 1.00 29.98 133 GLU C N 1
ATOM 3197 C CA . GLU C 1 133 ? 33.213 10.385 23.529 1.00 29.99 133 GLU C CA 1
ATOM 3198 C C . GLU C 1 133 ? 32.337 9.573 24.501 1.00 28.62 133 GLU C C 1
ATOM 3199 O O . GLU C 1 133 ? 31.620 10.154 25.311 1.00 28.48 133 GLU C O 1
ATOM 3205 N N . VAL C 1 134 ? 32.355 8.245 24.391 1.00 24.51 134 VAL C N 1
ATOM 3206 C CA . VAL C 1 134 ? 31.791 7.348 25.417 1.00 22.79 134 VAL C CA 1
ATOM 3207 C C . VAL C 1 134 ? 32.516 7.668 26.757 1.00 26.65 134 VAL C C 1
ATOM 3208 O O . VAL C 1 134 ? 33.746 7.667 26.789 1.00 26.14 134 VAL C O 1
ATOM 3212 N N . PRO C 1 135 ? 31.788 7.957 27.843 1.00 22.15 135 PRO C N 1
ATOM 3213 C CA . PRO C 1 135 ? 32.455 8.201 29.127 1.00 22.88 135 PRO C CA 1
ATOM 3214 C C . PRO C 1 135 ? 33.306 6.992 29.563 1.00 27.45 135 PRO C C 1
ATOM 3215 O O . PRO C 1 135 ? 32.908 5.850 29.338 1.00 25.70 135 PRO C O 1
ATOM 3219 N N . ALA C 1 136 ? 34.494 7.243 30.136 1.00 24.48 136 ALA C N 1
ATOM 3220 C CA . ALA C 1 136 ? 35.416 6.198 30.597 1.00 23.74 136 ALA C CA 1
ATOM 3221 C C . ALA C 1 136 ? 34.758 5.226 31.569 1.00 25.61 136 ALA C C 1
ATOM 3222 O O . ALA C 1 136 ? 35.041 4.039 31.479 1.00 23.05 136 ALA C O 1
ATOM 3224 N N . GLU C 1 137 ? 33.862 5.711 32.483 1.00 22.64 137 GLU C N 1
ATOM 3225 C CA . GLU C 1 137 ? 33.100 4.873 33.425 1.00 22.79 137 GLU C CA 1
ATOM 3226 C C . GLU C 1 137 ? 32.304 3.791 32.692 1.00 26.71 137 GLU C C 1
ATOM 3227 O O . GLU C 1 137 ? 32.294 2.640 33.139 1.00 25.99 137 GLU C O 1
ATOM 3233 N N . LEU C 1 138 ? 31.663 4.162 31.559 1.00 22.17 138 LEU C N 1
ATOM 3234 C CA . LEU C 1 138 ? 30.886 3.223 30.759 1.00 20.71 138 LEU C CA 1
ATOM 3235 C C . LEU C 1 138 ? 31.788 2.215 30.033 1.00 21.69 138 LEU C C 1
ATOM 3236 O O . LEU C 1 138 ? 31.510 1.017 30.076 1.00 21.10 138 LEU C O 1
ATOM 3241 N N . ARG C 1 139 ? 32.841 2.687 29.365 1.00 17.25 139 ARG C N 1
ATOM 3242 C CA . ARG C 1 139 ? 33.799 1.799 28.693 1.00 18.72 139 ARG C CA 1
ATOM 3243 C C . ARG C 1 139 ? 34.392 0.767 29.664 1.00 25.25 139 ARG C C 1
ATOM 3244 O O . ARG C 1 139 ? 34.426 -0.416 29.335 1.00 25.44 139 ARG C O 1
ATOM 3252 N N . ARG C 1 140 ? 34.866 1.216 30.856 1.00 22.28 140 ARG C N 1
ATOM 3253 C CA . ARG C 1 140 ? 35.363 0.315 31.899 1.00 23.48 140 ARG C CA 1
ATOM 3254 C C . ARG C 1 140 ? 34.284 -0.676 32.371 1.00 26.92 140 ARG C C 1
ATOM 3255 O O . ARG C 1 140 ? 34.589 -1.866 32.468 1.00 27.87 140 ARG C O 1
ATOM 3263 N N . ALA C 1 141 ? 33.043 -0.186 32.679 1.00 22.30 141 ALA C N 1
ATOM 3264 C CA . ALA C 1 141 ? 31.931 -1.031 33.168 1.00 22.14 141 ALA C CA 1
ATOM 3265 C C . ALA C 1 141 ? 31.613 -2.157 32.183 1.00 26.79 141 ALA C C 1
ATOM 3266 O O . ALA C 1 141 ? 31.479 -3.308 32.585 1.00 27.39 141 ALA C O 1
ATOM 3268 N N . LEU C 1 142 ? 31.561 -1.830 30.908 1.00 24.29 142 LEU C N 1
ATOM 3269 C CA . LEU C 1 142 ? 31.232 -2.777 29.850 1.00 24.94 142 LEU C CA 1
ATOM 3270 C C . LEU C 1 142 ? 32.319 -3.832 29.662 1.00 29.65 142 LEU C C 1
ATOM 3271 O O . LEU C 1 142 ? 32.006 -5.007 29.472 1.00 29.56 142 LEU C O 1
ATOM 3276 N N . SER C 1 143 ? 33.591 -3.395 29.712 1.00 25.91 143 SER C N 1
ATOM 3277 C CA . SER C 1 143 ? 34.777 -4.245 29.600 1.00 27.16 143 SER C CA 1
ATOM 3278 C C . SER C 1 143 ? 34.888 -5.238 30.740 1.00 35.08 143 SER C C 1
ATOM 3279 O O . SER C 1 143 ? 35.474 -6.304 30.561 1.00 36.26 143 SER C O 1
ATOM 3282 N N . ARG C 1 144 ? 34.333 -4.890 31.905 1.00 33.12 144 ARG C N 1
ATOM 3283 C CA . ARG C 1 144 ? 34.423 -5.691 33.120 1.00 34.58 144 ARG C CA 1
ATOM 3284 C C . ARG C 1 144 ? 33.149 -6.508 33.340 1.00 38.19 144 ARG C C 1
ATOM 3285 O O . ARG C 1 144 ? 33.240 -7.676 33.704 1.00 37.22 144 ARG C O 1
ATOM 3293 N N . TYR C 1 145 ? 31.971 -5.912 33.089 1.00 35.47 145 TYR C N 1
ATOM 3294 C CA . TYR C 1 145 ? 30.695 -6.534 33.485 1.00 35.17 145 TYR C CA 1
ATOM 3295 C C . TYR C 1 145 ? 29.875 -7.141 32.359 1.00 38.64 145 TYR C C 1
ATOM 3296 O O . TYR C 1 145 ? 28.886 -7.835 32.627 1.00 38.45 145 TYR C O 1
ATOM 3305 N N . ALA C 1 146 ? 30.293 -6.923 31.116 1.00 35.30 146 ALA C N 1
ATOM 3306 C CA . ALA C 1 146 ? 29.539 -7.423 29.968 1.00 35.27 146 ALA C CA 1
ATOM 3307 C C . ALA C 1 146 ? 30.426 -8.124 28.918 1.00 39.42 146 ALA C C 1
ATOM 3308 O O . ALA C 1 146 ? 30.214 -7.967 27.731 1.00 38.44 146 ALA C O 1
ATOM 3310 N N . VAL C 1 147 ? 31.388 -8.941 29.353 1.00 38.92 147 VAL C N 1
ATOM 3311 C CA . VAL C 1 147 ? 32.317 -9.604 28.418 1.00 75.42 147 VAL C CA 1
ATOM 3312 C C . VAL C 1 147 ? 32.226 -11.131 28.401 1.00 99.95 147 VAL C C 1
ATOM 3313 O O . VAL C 1 147 ? 32.294 -11.765 29.449 1.00 64.51 147 VAL C O 1
ATOM 3317 N N . HIS D 1 4 ? -1.064 -4.120 65.764 1.00 75.71 4 HIS D N 1
ATOM 3318 C CA . HIS D 1 4 ? 0.135 -4.594 65.078 1.00 75.72 4 HIS D CA 1
ATOM 3319 C C . HIS D 1 4 ? 0.321 -3.896 63.715 1.00 76.92 4 HIS D C 1
ATOM 3320 O O . HIS D 1 4 ? 1.288 -3.149 63.555 1.00 75.84 4 HIS D O 1
ATOM 3327 N N . HIS D 1 5 ? -0.581 -4.156 62.739 1.00 72.13 5 HIS D N 1
ATOM 3328 C CA . HIS D 1 5 ? -0.729 -3.340 61.527 1.00 70.63 5 HIS D CA 1
ATOM 3329 C C . HIS D 1 5 ? -2.172 -2.843 61.401 1.00 75.28 5 HIS D C 1
ATOM 3330 O O . HIS D 1 5 ? -3.005 -3.502 60.773 1.00 74.12 5 HIS D O 1
ATOM 3337 N N . HIS D 1 6 ? -2.462 -1.693 62.052 1.00 73.40 6 HIS D N 1
ATOM 3338 C CA . HIS D 1 6 ? -3.709 -0.922 61.974 1.00 73.58 6 HIS D CA 1
ATOM 3339 C C . HIS D 1 6 ? -4.119 -0.803 60.498 1.00 74.26 6 HIS D C 1
ATOM 3340 O O . HIS D 1 6 ? -5.207 -1.251 60.130 1.00 72.12 6 HIS D O 1
ATOM 3347 N N . MET D 1 7 ? -3.228 -0.239 59.653 1.00 70.10 7 MET D N 1
ATOM 3348 C CA . MET D 1 7 ? -3.475 -0.168 58.221 1.00 68.67 7 MET D CA 1
ATOM 3349 C C . MET D 1 7 ? -3.226 -1.530 57.536 1.00 66.11 7 MET D C 1
ATOM 3350 O O . MET D 1 7 ? -2.245 -2.208 57.858 1.00 65.95 7 MET D O 1
ATOM 3355 N N . PRO D 1 8 ? -4.142 -1.973 56.648 1.00 57.14 8 PRO D N 1
ATOM 3356 C CA . PRO D 1 8 ? -3.910 -3.237 55.927 1.00 54.95 8 PRO D CA 1
ATOM 3357 C C . PRO D 1 8 ? -2.734 -3.197 54.949 1.00 53.20 8 PRO D C 1
ATOM 3358 O O . PRO D 1 8 ? -2.420 -2.165 54.362 1.00 50.43 8 PRO D O 1
ATOM 3362 N N . ASP D 1 9 ? -2.079 -4.335 54.788 1.00 48.20 9 ASP D N 1
ATOM 3363 C CA . ASP D 1 9 ? -0.982 -4.413 53.857 1.00 46.53 9 ASP D CA 1
ATOM 3364 C C . ASP D 1 9 ? -1.493 -4.387 52.414 1.00 42.17 9 ASP D C 1
ATOM 3365 O O . ASP D 1 9 ? -2.661 -4.686 52.114 1.00 41.29 9 ASP D O 1
ATOM 3370 N N . SER D 1 10 ? -0.642 -3.916 51.552 1.00 32.46 10 SER D N 1
ATOM 3371 C CA . SER D 1 10 ? -0.933 -3.977 50.154 1.00 29.56 10 SER D CA 1
ATOM 3372 C C . SER D 1 10 ? 0.029 -4.876 49.445 1.00 29.14 10 SER D C 1
ATOM 3373 O O . SER D 1 10 ? 1.110 -5.151 49.941 1.00 28.86 10 SER D O 1
ATOM 3376 N N . TYR D 1 11 ? -0.402 -5.393 48.299 1.00 22.52 11 TYR D N 1
ATOM 3377 C CA . TYR D 1 11 ? 0.470 -6.127 47.407 1.00 21.31 11 TYR D CA 1
ATOM 3378 C C . TYR D 1 11 ? 1.357 -5.130 46.651 1.00 23.71 11 TYR D C 1
ATOM 3379 O O . TYR D 1 11 ? 0.841 -4.153 46.086 1.00 20.52 11 TYR D O 1
ATOM 3388 N N . VAL D 1 12 ? 2.671 -5.389 46.617 1.00 19.38 12 VAL D N 1
ATOM 3389 C CA . VAL D 1 12 ? 3.623 -4.460 46.033 1.00 19.46 12 VAL D CA 1
ATOM 3390 C C . VAL D 1 12 ? 4.185 -5.041 44.756 1.00 23.95 12 VAL D C 1
ATOM 3391 O O . VAL D 1 12 ? 4.781 -6.129 44.781 1.00 23.02 12 VAL D O 1
ATOM 3395 N N . HIS D 1 13 ? 3.925 -4.343 43.616 1.00 19.24 13 HIS D N 1
ATOM 3396 C CA . HIS D 1 13 ? 4.611 -4.635 42.367 1.00 17.95 13 HIS D CA 1
ATOM 3397 C C . HIS D 1 13 ? 5.639 -3.557 42.121 1.00 23.39 13 HIS D C 1
ATOM 3398 O O . HIS D 1 13 ? 5.276 -2.394 41.985 1.00 21.90 13 HIS D O 1
ATOM 3405 N N . ARG D 1 14 ? 6.919 -3.937 42.066 1.00 22.50 14 ARG D N 1
ATOM 3406 C CA . ARG D 1 14 ? 8.026 -3.012 41.846 1.00 23.35 14 ARG D CA 1
ATOM 3407 C C . ARG D 1 14 ? 8.238 -2.808 40.346 1.00 26.50 14 ARG D C 1
ATOM 3408 O O . ARG D 1 14 ? 8.360 -3.776 39.601 1.00 25.39 14 ARG D O 1
ATOM 3416 N N . HIS D 1 15 ? 8.305 -1.549 39.907 1.00 22.39 15 HIS D N 1
ATOM 3417 C CA . HIS D 1 15 ? 8.563 -1.226 38.510 1.00 20.10 15 HIS D CA 1
ATOM 3418 C C . HIS D 1 15 ? 9.639 -0.150 38.392 1.00 23.36 15 HIS D C 1
ATOM 3419 O O . HIS D 1 15 ? 9.535 0.883 39.022 1.00 24.41 15 HIS D O 1
ATOM 3426 N N . VAL D 1 16 ? 10.677 -0.399 37.599 1.00 19.87 16 VAL D N 1
ATOM 3427 C CA . VAL D 1 16 ? 11.677 0.630 37.303 1.00 19.15 16 VAL D CA 1
ATOM 3428 C C . VAL D 1 16 ? 11.277 1.294 35.972 1.00 22.22 16 VAL D C 1
ATOM 3429 O O . VAL D 1 16 ? 11.105 0.605 34.969 1.00 19.32 16 VAL D O 1
ATOM 3433 N N . VAL D 1 17 ? 11.125 2.632 35.981 1.00 18.34 17 VAL D N 1
ATOM 3434 C CA . VAL D 1 17 ? 10.748 3.392 34.782 1.00 16.30 17 VAL D CA 1
ATOM 3435 C C . VAL D 1 17 ? 11.852 3.301 33.719 1.00 20.21 17 VAL D C 1
ATOM 3436 O O . VAL D 1 17 ? 13.045 3.575 34.003 1.00 17.87 17 VAL D O 1
ATOM 3440 N N . THR D 1 18 ? 11.451 2.942 32.492 1.00 16.27 18 THR D N 1
ATOM 3441 C CA . THR D 1 18 ? 12.410 2.881 31.376 1.00 16.01 18 THR D CA 1
ATOM 3442 C C . THR D 1 18 ? 12.227 4.072 30.456 1.00 19.73 18 THR D C 1
ATOM 3443 O O . THR D 1 18 ? 11.170 4.714 30.482 1.00 18.32 18 THR D O 1
ATOM 3447 N N . PHE D 1 19 ? 13.229 4.367 29.617 1.00 17.52 19 PHE D N 1
ATOM 3448 C CA . PHE D 1 19 ? 13.149 5.498 28.688 1.00 18.02 19 PHE D CA 1
ATOM 3449 C C . PHE D 1 19 ? 11.970 5.435 27.742 1.00 20.56 19 PHE D C 1
ATOM 3450 O O . PHE D 1 19 ? 11.405 6.484 27.407 1.00 20.42 19 PHE D O 1
ATOM 3458 N N . ASP D 1 20 ? 11.593 4.221 27.299 1.00 15.62 20 ASP D N 1
ATOM 3459 C CA . ASP D 1 20 ? 10.468 4.050 26.383 1.00 15.03 20 ASP D CA 1
ATOM 3460 C C . ASP D 1 20 ? 9.116 4.402 27.013 1.00 18.46 20 ASP D C 1
ATOM 3461 O O . ASP D 1 20 ? 8.111 4.470 26.293 1.00 18.54 20 ASP D O 1
ATOM 3466 N N . GLU D 1 21 ? 9.091 4.644 28.336 1.00 16.75 21 GLU D N 1
ATOM 3467 C CA . GLU D 1 21 ? 7.868 5.044 29.038 1.00 15.70 21 GLU D CA 1
ATOM 3468 C C . GLU D 1 21 ? 7.827 6.559 29.251 1.00 19.87 21 GLU D C 1
ATOM 3469 O O . GLU D 1 21 ? 6.824 7.105 29.726 1.00 17.13 21 GLU D O 1
ATOM 3475 N N . THR D 1 22 ? 8.915 7.231 28.908 1.00 17.47 22 THR D N 1
ATOM 3476 C CA . THR D 1 22 ? 8.957 8.669 28.992 1.00 18.12 22 THR D CA 1
ATOM 3477 C C . THR D 1 22 ? 8.454 9.275 27.672 1.00 24.73 22 THR D C 1
ATOM 3478 O O . THR D 1 22 ? 8.002 8.550 26.788 1.00 23.96 22 THR D O 1
ATOM 3482 N N . ASN D 1 23 ? 8.487 10.607 27.569 1.00 23.40 23 ASN D N 1
ATOM 3483 C CA . ASN D 1 23 ? 8.111 11.329 26.366 1.00 23.22 23 ASN D CA 1
ATOM 3484 C C . ASN D 1 23 ? 8.901 12.628 26.338 1.00 27.18 23 ASN D C 1
ATOM 3485 O O . ASN D 1 23 ? 9.653 12.900 27.275 1.00 23.53 23 ASN D O 1
ATOM 3490 N N . LEU D 1 24 ? 8.798 13.397 25.243 1.00 28.51 24 LEU D N 1
ATOM 3491 C CA . LEU D 1 24 ? 9.595 14.600 25.045 1.00 29.98 24 LEU D CA 1
ATOM 3492 C C . LEU D 1 24 ? 9.439 15.651 26.155 1.00 34.37 24 LEU D C 1
ATOM 3493 O O . LEU D 1 24 ? 10.379 16.393 26.383 1.00 33.49 24 LEU D O 1
ATOM 3498 N N . VAL D 1 25 ? 8.284 15.696 26.861 1.00 33.86 25 VAL D N 1
ATOM 3499 C CA . VAL D 1 25 ? 8.090 16.562 28.034 1.00 35.37 25 VAL D CA 1
ATOM 3500 C C . VAL D 1 25 ? 9.099 16.220 29.169 1.00 39.77 25 VAL D C 1
ATOM 3501 O O . VAL D 1 25 ? 9.463 17.103 29.937 1.00 42.38 25 VAL D O 1
ATOM 3505 N N . GLY D 1 26 ? 9.564 14.977 29.217 1.00 33.92 26 GLY D N 1
ATOM 3506 C CA . GLY D 1 26 ? 10.582 14.514 30.154 1.00 33.09 26 GLY D CA 1
ATOM 3507 C C . GLY D 1 26 ? 10.064 13.609 31.257 1.00 35.88 26 GLY D C 1
ATOM 3508 O O . GLY D 1 26 ? 10.851 13.030 32.012 1.00 39.33 26 GLY D O 1
ATOM 3509 N N . ASN D 1 27 ? 8.746 13.462 31.356 1.00 27.68 27 ASN D N 1
ATOM 3510 C CA . ASN D 1 27 ? 8.088 12.629 32.378 1.00 25.36 27 ASN D CA 1
ATOM 3511 C C . ASN D 1 27 ? 7.539 11.326 31.802 1.00 24.51 27 ASN D C 1
ATOM 3512 O O . ASN D 1 27 ? 7.608 11.107 30.587 1.00 22.78 27 ASN D O 1
ATOM 3517 N N . VAL D 1 28 ? 6.989 10.459 32.673 1.00 21.73 28 VAL D N 1
ATOM 3518 C CA . VAL D 1 28 ? 6.304 9.231 32.266 1.00 20.82 28 VAL D CA 1
ATOM 3519 C C . VAL D 1 28 ? 5.003 9.617 31.562 1.00 22.46 28 VAL D C 1
ATOM 3520 O O . VAL D 1 28 ? 4.183 10.344 32.136 1.00 19.90 28 VAL D O 1
ATOM 3524 N N . TYR D 1 29 ? 4.844 9.169 30.305 1.00 18.21 29 TYR D N 1
ATOM 3525 C CA . TYR D 1 29 ? 3.604 9.376 29.570 1.00 17.11 29 TYR D CA 1
ATOM 3526 C C . TYR D 1 29 ? 2.423 8.737 30.337 1.00 18.90 29 TYR D C 1
ATOM 3527 O O . TYR D 1 29 ? 2.536 7.586 30.782 1.00 15.92 29 TYR D O 1
ATOM 3536 N N . PHE D 1 30 ? 1.289 9.471 30.470 1.00 14.93 30 PHE D N 1
ATOM 3537 C CA . PHE D 1 30 ? 0.214 9.093 31.412 1.00 16.09 30 PHE D CA 1
ATOM 3538 C C . PHE D 1 30 ? -0.312 7.651 31.223 1.00 21.11 30 PHE D C 1
ATOM 3539 O O . PHE D 1 30 ? -0.610 6.980 32.212 1.00 18.96 30 PHE D O 1
ATOM 3547 N N . ALA D 1 31 ? -0.426 7.190 29.955 1.00 18.34 31 ALA D N 1
ATOM 3548 C CA . ALA D 1 31 ? -1.055 5.889 29.666 1.00 19.02 31 ALA D CA 1
ATOM 3549 C C . ALA D 1 31 ? -0.265 4.675 30.228 1.00 19.20 31 ALA D C 1
ATOM 3550 O O . ALA D 1 31 ? -0.862 3.626 30.459 1.00 17.43 31 ALA D O 1
ATOM 3552 N N . HIS D 1 32 ? 1.065 4.822 30.433 1.00 16.80 32 HIS D N 1
ATOM 3553 C CA . HIS D 1 32 ? 1.887 3.785 31.076 1.00 16.66 32 HIS D CA 1
ATOM 3554 C C . HIS D 1 32 ? 1.445 3.374 32.458 1.00 19.62 32 HIS D C 1
ATOM 3555 O O . HIS D 1 32 ? 1.572 2.202 32.814 1.00 20.21 32 HIS D O 1
ATOM 3562 N N . TYR D 1 33 ? 0.894 4.313 33.233 1.00 17.47 33 TYR D N 1
ATOM 3563 C CA . TYR D 1 33 ? 0.363 4.028 34.573 1.00 17.15 33 TYR D CA 1
ATOM 3564 C C . TYR D 1 33 ? -0.752 2.971 34.530 1.00 21.03 33 TYR D C 1
ATOM 3565 O O . TYR D 1 33 ? -0.898 2.184 35.472 1.00 20.87 33 TYR D O 1
ATOM 3574 N N . LEU D 1 34 ? -1.531 2.957 33.450 1.00 17.31 34 LEU D N 1
ATOM 3575 C CA . LEU D 1 34 ? -2.572 1.935 33.244 1.00 16.03 34 LEU D CA 1
ATOM 3576 C C . LEU D 1 34 ? -1.989 0.597 32.878 1.00 18.29 34 LEU D C 1
ATOM 3577 O O . LEU D 1 34 ? -2.486 -0.388 33.383 1.00 16.98 34 LEU D O 1
ATOM 3582 N N . HIS D 1 35 ? -0.917 0.541 32.039 1.00 14.75 35 HIS D N 1
ATOM 3583 C CA . HIS D 1 35 ? -0.190 -0.704 31.784 1.00 14.65 35 HIS D CA 1
ATOM 3584 C C . HIS D 1 35 ? 0.280 -1.323 33.081 1.00 19.13 35 HIS D C 1
ATOM 3585 O O . HIS D 1 35 ? 0.165 -2.530 33.246 1.00 18.13 35 HIS D O 1
ATOM 3592 N N . TRP D 1 36 ? 0.808 -0.485 34.006 1.00 17.19 36 TRP D N 1
ATOM 3593 C CA . TRP D 1 36 ? 1.360 -0.931 35.274 1.00 16.08 36 TRP D CA 1
ATOM 3594 C C . TRP D 1 36 ? 0.337 -1.616 36.183 1.00 18.80 36 TRP D C 1
ATOM 3595 O O . TRP D 1 36 ? 0.726 -2.477 36.965 1.00 15.63 36 TRP D O 1
ATOM 3606 N N . GLN D 1 37 ? -0.951 -1.244 36.072 1.00 18.24 37 GLN D N 1
ATOM 3607 C CA . GLN D 1 37 ? -2.066 -1.945 36.753 1.00 18.09 37 GLN D CA 1
ATOM 3608 C C . GLN D 1 37 ? -2.151 -3.389 36.275 1.00 20.52 37 GLN D C 1
ATOM 3609 O O . GLN D 1 37 ? -2.313 -4.293 37.093 1.00 19.90 37 GLN D O 1
ATOM 3615 N N 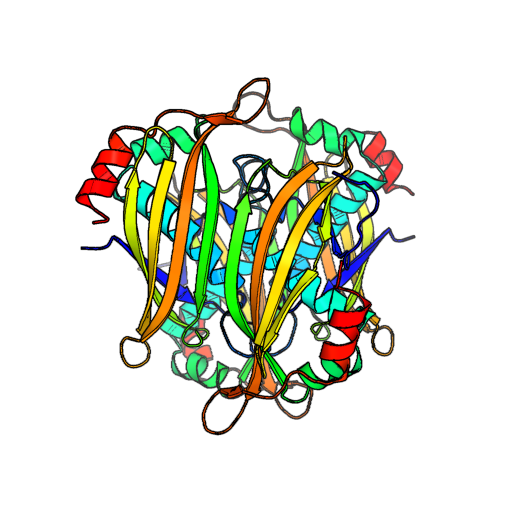. GLY D 1 38 ? -2.035 -3.572 34.953 1.00 16.98 38 GLY D N 1
ATOM 3616 C CA . GLY D 1 38 ? -1.998 -4.875 34.309 1.00 17.76 38 GLY D CA 1
ATOM 3617 C C . GLY D 1 38 ? -0.810 -5.686 34.809 1.00 20.32 38 GLY D C 1
ATOM 3618 O O . GLY D 1 38 ? -0.985 -6.825 35.229 1.00 18.95 38 GLY D O 1
ATOM 3619 N N . HIS D 1 39 ? 0.401 -5.107 34.763 1.00 17.50 39 HIS D N 1
ATOM 3620 C CA . HIS D 1 39 ? 1.621 -5.784 35.219 1.00 17.62 39 HIS D CA 1
ATOM 3621 C C . HIS D 1 39 ? 1.483 -6.197 36.686 1.00 21.47 39 HIS D C 1
ATOM 3622 O O . HIS D 1 39 ? 1.871 -7.305 37.073 1.00 20.95 39 HIS D O 1
ATOM 3629 N N . CYS D 1 40 ? 0.986 -5.274 37.512 1.00 18.72 40 CYS D N 1
ATOM 3630 C CA . CYS D 1 40 ? 0.736 -5.528 38.919 1.00 18.79 40 CYS D CA 1
ATOM 3631 C C . CYS D 1 40 ? -0.245 -6.699 39.143 1.00 21.07 40 CYS D C 1
ATOM 3632 O O . CYS D 1 40 ? 0.079 -7.606 39.903 1.00 22.01 40 CYS D O 1
ATOM 3635 N N . ARG D 1 41 ? -1.408 -6.703 38.479 1.00 17.02 41 ARG D N 1
ATOM 3636 C CA . ARG D 1 41 ? -2.397 -7.769 38.689 1.00 19.36 41 ARG D CA 1
ATOM 3637 C C . ARG D 1 41 ? -1.895 -9.128 38.209 1.00 23.47 41 ARG D C 1
ATOM 3638 O O . ARG D 1 41 ? -2.232 -10.131 38.815 1.00 22.04 41 ARG D O 1
ATOM 3646 N N . GLU D 1 42 ? -1.083 -9.157 37.133 1.00 22.51 42 GLU D N 1
ATOM 3647 C CA . GLU D 1 42 ? -0.465 -10.393 36.646 1.00 23.40 42 GLU D CA 1
ATOM 3648 C C . GLU D 1 42 ? 0.600 -10.922 37.609 1.00 26.34 42 GLU D C 1
ATOM 3649 O O . GLU D 1 42 ? 0.645 -12.116 37.828 1.00 26.93 42 GLU D O 1
ATOM 3655 N N . HIS D 1 43 ? 1.468 -10.037 38.146 1.00 24.78 43 HIS D N 1
ATOM 3656 C CA . HIS D 1 43 ? 2.514 -10.377 39.123 1.00 25.41 43 HIS D CA 1
ATOM 3657 C C . HIS D 1 43 ? 1.814 -10.934 40.389 1.00 27.34 43 HIS D C 1
ATOM 3658 O O . HIS D 1 43 ? 2.261 -11.937 40.946 1.00 27.65 43 HIS D O 1
ATOM 3665 N N . PHE D 1 44 ? 0.693 -10.324 40.794 1.00 23.36 44 PHE D N 1
ATOM 3666 C CA . PHE D 1 44 ? -0.136 -10.775 41.906 1.00 22.32 44 PHE D CA 1
ATOM 3667 C C . PHE D 1 44 ? -0.591 -12.221 41.728 1.00 26.08 44 PHE D C 1
ATOM 3668 O O . PHE D 1 44 ? -0.410 -13.022 42.637 1.00 26.01 44 PHE D O 1
ATOM 3676 N N . LEU D 1 45 ? -1.169 -12.543 40.567 1.00 23.60 45 LEU D N 1
ATOM 3677 C CA . LEU D 1 45 ? -1.528 -13.908 40.188 1.00 24.47 45 LEU D CA 1
ATOM 3678 C C . LEU D 1 45 ? -0.353 -14.873 40.248 1.00 29.41 45 LEU D C 1
ATOM 3679 O O . LEU D 1 45 ? -0.513 -15.946 40.801 1.00 27.86 45 LEU D O 1
ATOM 3684 N N . ALA D 1 46 ? 0.832 -14.500 39.692 1.00 27.00 46 ALA D N 1
ATOM 3685 C CA . ALA D 1 46 ? 2.015 -15.384 39.737 1.00 26.97 46 ALA D CA 1
ATOM 3686 C C . ALA D 1 46 ? 2.484 -15.657 41.189 1.00 30.24 46 ALA D C 1
ATOM 3687 O O . ALA D 1 46 ? 2.891 -16.781 41.511 1.00 29.55 46 ALA D O 1
ATOM 3689 N N . ASP D 1 47 ? 2.386 -14.649 42.064 1.00 24.78 47 ASP D N 1
ATOM 3690 C CA . ASP D 1 47 ? 2.811 -14.756 43.456 1.00 25.06 47 ASP D CA 1
ATOM 3691 C C . ASP D 1 47 ? 1.802 -15.478 44.340 1.00 32.12 47 ASP D C 1
ATOM 3692 O O . ASP D 1 47 ? 2.199 -16.237 45.214 1.00 33.78 47 ASP D O 1
ATOM 3697 N N . HIS D 1 48 ? 0.496 -15.244 44.133 1.00 28.90 48 HIS D N 1
ATOM 3698 C CA . HIS D 1 48 ? -0.506 -15.579 45.156 1.00 28.70 48 HIS D CA 1
ATOM 3699 C C . HIS D 1 48 ? -1.664 -16.422 44.646 1.00 31.33 48 HIS D C 1
ATOM 3700 O O . HIS D 1 48 ? -2.433 -16.937 45.442 1.00 29.41 48 HIS D O 1
ATOM 3707 N N . ALA D 1 49 ? -1.820 -16.525 43.326 1.00 29.18 49 ALA D N 1
ATOM 3708 C CA . ALA D 1 49 ? -2.878 -17.329 42.729 1.00 28.84 49 ALA D CA 1
ATOM 3709 C C . ALA D 1 49 ? -2.347 -18.081 41.488 1.00 31.14 49 ALA D C 1
ATOM 3710 O O . ALA D 1 49 ? -2.916 -17.937 40.404 1.00 29.78 49 ALA D O 1
ATOM 3712 N N . PRO D 1 50 ? -1.247 -18.887 41.615 1.00 29.46 50 PRO D N 1
ATOM 3713 C CA . PRO D 1 50 ? -0.641 -19.497 40.412 1.00 29.53 50 PRO D CA 1
ATOM 3714 C C . PRO D 1 50 ? -1.547 -20.438 39.618 1.00 32.35 50 PRO D C 1
ATOM 3715 O O . PRO D 1 50 ? -1.329 -20.595 38.426 1.00 32.52 50 PRO D O 1
ATOM 3719 N N . GLY D 1 51 ? -2.523 -21.074 40.278 1.00 29.42 51 GLY D N 1
ATOM 3720 C CA . GLY D 1 51 ? -3.514 -21.919 39.613 1.00 29.85 51 GLY D CA 1
ATOM 3721 C C . GLY D 1 51 ? -4.361 -21.120 38.642 1.00 37.92 51 GLY D C 1
ATOM 3722 O O . GLY D 1 51 ? -4.659 -21.598 37.544 1.00 40.57 51 GLY D O 1
ATOM 3723 N N . VAL D 1 52 ? -4.740 -19.881 39.029 1.00 32.56 52 VAL D N 1
ATOM 3724 C CA . VAL D 1 52 ? -5.494 -18.946 38.183 1.00 31.04 52 VAL D CA 1
ATOM 3725 C C . VAL D 1 52 ? -4.632 -18.512 36.983 1.00 34.44 52 VAL D C 1
ATOM 3726 O O . VAL D 1 52 ? -5.122 -18.494 35.855 1.00 31.82 52 VAL D O 1
ATOM 3730 N N . MET D 1 53 ? -3.359 -18.171 37.238 1.00 34.72 53 MET D N 1
ATOM 3731 C CA . MET D 1 53 ? -2.344 -17.841 36.221 1.00 35.75 53 MET D CA 1
ATOM 3732 C C . MET D 1 53 ? -2.309 -18.906 35.108 1.00 39.83 53 MET D C 1
ATOM 3733 O O . MET D 1 53 ? -2.332 -18.550 33.931 1.00 40.11 53 MET D O 1
ATOM 3738 N N . ALA D 1 54 ? -2.307 -20.198 35.484 1.00 36.89 54 ALA D N 1
ATOM 3739 C CA . ALA D 1 54 ? -2.323 -21.329 34.544 1.00 36.89 54 ALA D CA 1
ATOM 3740 C C . ALA D 1 54 ? -3.633 -21.398 33.738 1.00 40.35 54 ALA D C 1
ATOM 3741 O O . ALA D 1 54 ? -3.589 -21.658 32.533 1.00 41.96 54 ALA D O 1
ATOM 3743 N N . ALA D 1 55 ? -4.789 -21.141 34.399 1.00 35.45 55 ALA D N 1
ATOM 3744 C CA . ALA D 1 55 ? -6.112 -21.154 33.766 1.00 34.61 55 ALA D CA 1
ATOM 3745 C C . ALA D 1 55 ? -6.239 -20.068 32.690 1.00 38.86 55 ALA D C 1
ATOM 3746 O O . ALA D 1 55 ? -6.993 -20.255 31.743 1.00 39.44 55 ALA D O 1
ATOM 3748 N N . LEU D 1 56 ? -5.477 -18.960 32.813 1.00 34.69 56 LEU D N 1
ATOM 3749 C CA . LEU D 1 56 ? -5.402 -17.880 31.818 1.00 35.16 56 LEU D CA 1
ATOM 3750 C C . LEU D 1 56 ? -4.741 -18.254 30.479 1.00 46.17 56 LEU D C 1
ATOM 3751 O O . LEU D 1 56 ? -4.779 -17.440 29.537 1.00 46.21 56 LEU D O 1
ATOM 3756 N N . ALA D 1 57 ? -4.109 -19.454 30.405 1.00 45.74 57 ALA D N 1
ATOM 3757 C CA . ALA D 1 57 ? -3.590 -20.067 29.177 1.00 46.37 57 ALA D CA 1
ATOM 3758 C C . ALA D 1 57 ? -4.538 -21.174 28.720 1.00 53.65 57 ALA D C 1
ATOM 3759 O O . ALA D 1 57 ? -4.336 -21.760 27.659 1.00 56.36 57 ALA D O 1
ATOM 3761 N N . ASP D 1 58 ? -5.597 -21.430 29.504 1.00 50.52 58 ASP D N 1
ATOM 3762 C CA . ASP D 1 58 ? -6.522 -22.546 29.333 1.00 51.70 58 ASP D CA 1
ATOM 3763 C C . ASP D 1 58 ? -7.996 -22.073 29.253 1.00 53.06 58 ASP D C 1
ATOM 3764 O O . ASP D 1 58 ? -8.917 -22.788 29.665 1.00 53.38 58 ASP D O 1
ATOM 3769 N N . GLY D 1 59 ? -8.201 -20.871 28.720 1.00 47.67 59 GLY D N 1
ATOM 3770 C CA . GLY D 1 59 ? -9.538 -20.366 28.421 1.00 47.27 59 GLY D CA 1
ATOM 3771 C C . GLY D 1 59 ? -10.152 -19.363 29.385 1.00 47.93 59 GLY D C 1
ATOM 3772 O O . GLY D 1 59 ? -11.120 -18.685 29.017 1.00 48.75 59 GLY D O 1
ATOM 3773 N N . LEU D 1 60 ? -9.638 -19.273 30.634 1.00 39.93 60 LEU D N 1
ATOM 3774 C CA . LEU D 1 60 ? -10.056 -18.201 31.544 1.00 36.04 60 LEU D CA 1
ATOM 3775 C C . LEU D 1 60 ? -9.462 -16.862 31.075 1.00 33.05 60 LEU D C 1
ATOM 3776 O O . LEU D 1 60 ? -8.319 -16.822 30.640 1.00 30.97 60 LEU D O 1
ATOM 3781 N N . ALA D 1 61 ? -10.240 -15.785 31.162 1.00 27.74 61 ALA D N 1
ATOM 3782 C CA . ALA D 1 61 ? -9.797 -14.441 30.843 1.00 27.83 61 ALA D CA 1
ATOM 3783 C C . ALA D 1 61 ? -10.248 -13.451 31.911 1.00 32.41 61 ALA D C 1
ATOM 3784 O O . ALA D 1 61 ? -11.363 -13.546 32.451 1.00 30.68 61 ALA D O 1
ATOM 3786 N N . LEU D 1 62 ? -9.354 -12.509 32.223 1.00 31.48 62 LEU D N 1
ATOM 3787 C CA . LEU D 1 62 ? -9.688 -11.345 33.037 1.00 32.56 62 LEU D CA 1
ATOM 3788 C C . LEU D 1 62 ? -10.013 -10.205 32.106 1.00 34.76 62 LEU D C 1
ATOM 3789 O O . LEU D 1 62 ? -9.135 -9.719 31.377 1.00 36.42 62 LEU D O 1
ATOM 3794 N N . VAL D 1 63 ? -11.283 -9.810 32.087 1.00 28.52 63 VAL D N 1
ATOM 3795 C CA . VAL D 1 63 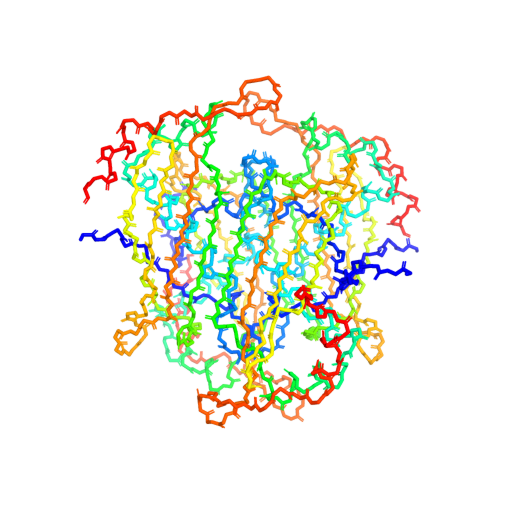? -11.754 -8.765 31.178 1.00 27.00 63 VAL D CA 1
ATOM 3796 C C . VAL D 1 63 ? -11.924 -7.454 31.970 1.00 27.45 63 VAL D C 1
ATOM 3797 O O . VAL D 1 63 ? -12.658 -7.423 32.966 1.00 25.35 63 VAL D O 1
ATOM 3801 N N . THR D 1 64 ? -11.210 -6.391 31.564 1.00 20.05 64 THR D N 1
ATOM 3802 C CA . THR D 1 64 ? -11.341 -5.093 32.212 1.00 19.00 64 THR D CA 1
ATOM 3803 C C . THR D 1 64 ? -12.707 -4.460 31.869 1.00 22.00 64 THR D C 1
ATOM 3804 O O . THR D 1 64 ? -13.077 -4.366 30.709 1.00 20.41 64 THR D O 1
ATOM 3808 N N . VAL D 1 65 ? -13.439 -4.050 32.901 1.00 18.88 65 VAL D N 1
ATOM 3809 C CA . VAL D 1 65 ? -14.768 -3.401 32.822 1.00 19.03 65 VAL D CA 1
ATOM 3810 C C . VAL D 1 65 ? -14.562 -1.882 32.802 1.00 22.34 65 VAL D C 1
ATOM 3811 O O . VAL D 1 65 ? -15.205 -1.157 32.035 1.00 22.45 65 VAL D O 1
ATOM 3815 N N . ASP D 1 66 ? -13.688 -1.398 33.675 1.00 18.60 66 ASP D N 1
ATOM 3816 C CA . ASP D 1 66 ? -13.324 0.021 33.725 1.00 18.64 66 ASP D CA 1
ATOM 3817 C C . ASP D 1 66 ? -11.966 0.197 34.389 1.00 21.42 66 ASP D C 1
ATOM 3818 O O . ASP D 1 66 ? -11.470 -0.728 35.028 1.00 22.51 66 ASP D O 1
ATOM 3823 N N . CYS D 1 67 ? -11.355 1.358 34.205 1.00 17.78 67 CYS D N 1
ATOM 3824 C CA . CYS D 1 67 ? -10.129 1.730 34.893 1.00 16.86 67 CYS D CA 1
ATOM 3825 C C . CYS D 1 67 ? -10.077 3.256 35.033 1.00 19.43 67 CYS D C 1
ATOM 3826 O O . CYS D 1 67 ? -10.797 3.980 34.338 1.00 17.43 67 CYS D O 1
ATOM 3829 N N . HIS D 1 68 ? -9.226 3.723 35.947 1.00 16.45 68 HIS D N 1
ATOM 3830 C CA . HIS D 1 68 ? -9.143 5.119 36.352 1.00 16.71 68 HIS D CA 1
ATOM 3831 C C . HIS D 1 68 ? -7.725 5.388 36.861 1.00 19.35 68 HIS D C 1
ATOM 3832 O O . HIS D 1 68 ? -7.095 4.492 37.439 1.00 14.80 68 HIS D O 1
ATOM 3839 N N . ALA D 1 69 ? -7.222 6.597 36.627 1.00 17.18 69 ALA D N 1
ATOM 3840 C CA . ALA D 1 69 ? -5.995 7.081 37.256 1.00 17.69 69 ALA D CA 1
ATOM 3841 C C . ALA D 1 69 ? -6.112 8.556 37.571 1.00 21.20 69 ALA D C 1
ATOM 3842 O O . ALA D 1 69 ? -6.737 9.292 36.813 1.00 16.54 69 ALA D O 1
ATOM 3844 N N . ASP D 1 70 ? -5.587 8.967 38.748 1.00 19.28 70 ASP D N 1
ATOM 3845 C CA . ASP D 1 70 ? -5.401 10.366 39.156 1.00 18.45 70 ASP D CA 1
ATOM 3846 C C . ASP D 1 70 ? -3.907 10.614 39.273 1.00 20.80 70 ASP D C 1
ATOM 3847 O O . ASP D 1 70 ? -3.222 9.834 39.937 1.00 21.12 70 ASP D O 1
ATOM 3852 N N . PHE D 1 71 ? -3.404 11.674 38.664 1.00 17.38 71 PHE D N 1
ATOM 3853 C CA . PHE D 1 71 ? -1.949 11.941 38.596 1.00 18.32 71 PHE D CA 1
ATOM 3854 C C . PHE D 1 71 ? -1.591 13.136 39.482 1.00 22.57 71 PHE D C 1
ATOM 3855 O O . PHE D 1 71 ? -2.272 14.164 39.420 1.00 22.62 71 PHE D O 1
ATOM 3863 N N . TYR D 1 72 ? -0.555 12.988 40.327 1.00 18.75 72 TYR D N 1
ATOM 3864 C CA . TYR D 1 72 ? -0.217 14.011 41.332 1.00 20.45 72 TYR D CA 1
ATOM 3865 C C . TYR D 1 72 ? 1.174 14.615 41.137 1.00 25.18 72 TYR D C 1
ATOM 3866 O O . TYR D 1 72 ? 1.351 15.809 41.317 1.00 26.25 72 TYR D O 1
ATOM 3875 N N . ALA D 1 73 ? 2.156 13.793 40.816 1.00 21.50 73 ALA D N 1
ATOM 3876 C CA . ALA D 1 73 ? 3.537 14.233 40.632 1.00 21.99 73 ALA D CA 1
ATOM 3877 C C . ALA D 1 73 ? 4.158 13.439 39.494 1.00 24.75 73 ALA D C 1
ATOM 3878 O O . ALA D 1 73 ? 3.821 12.269 39.318 1.00 23.28 73 ALA D O 1
ATOM 3880 N N . GLU D 1 74 ? 5.071 14.058 38.757 1.00 22.46 74 GLU D N 1
ATOM 3881 C CA A GLU D 1 74 ? 5.724 13.440 37.602 0.50 21.74 74 GLU D CA 1
ATOM 3882 C CA B GLU D 1 74 ? 5.730 13.442 37.597 0.50 21.94 74 GLU D CA 1
ATOM 3883 C C . GLU D 1 74 ? 6.690 12.298 37.979 1.00 27.26 74 GLU D C 1
ATOM 3884 O O . GLU D 1 74 ? 7.425 12.398 38.968 1.00 27.60 74 GLU D O 1
ATOM 3895 N N . GLY D 1 75 ? 6.638 11.219 37.201 1.00 23.25 75 GLY D N 1
ATOM 3896 C CA . GLY D 1 75 ? 7.639 10.158 37.233 1.00 23.38 75 GLY D CA 1
ATOM 3897 C C . GLY D 1 75 ? 8.719 10.432 36.191 1.00 28.13 75 GLY D C 1
ATOM 3898 O O . GLY D 1 75 ? 8.482 11.151 35.216 1.00 27.81 75 GLY D O 1
ATOM 3899 N N . SER D 1 76 ? 9.911 9.890 36.395 1.00 23.69 76 SER D N 1
ATOM 3900 C CA . SER D 1 76 ? 11.060 10.101 35.522 1.00 23.29 76 SER D CA 1
ATOM 3901 C C . SER D 1 76 ? 11.741 8.751 35.231 1.00 21.65 76 SER D C 1
ATOM 3902 O O . SER D 1 76 ? 11.586 7.818 36.011 1.00 19.10 76 SER D O 1
ATOM 3905 N N . ALA D 1 77 ? 12.514 8.660 34.130 1.00 17.67 77 ALA D N 1
ATOM 3906 C CA . ALA D 1 77 ? 13.348 7.492 33.834 1.00 18.10 77 ALA D CA 1
ATOM 3907 C C . ALA D 1 77 ? 14.245 7.114 35.018 1.00 22.56 77 ALA D C 1
ATOM 3908 O O . ALA D 1 77 ? 14.843 8.001 35.661 1.00 22.00 77 ALA D O 1
ATOM 3910 N N . PHE D 1 78 ? 14.326 5.798 35.302 1.00 19.43 78 PHE D N 1
ATOM 3911 C CA . PHE D 1 78 ? 15.112 5.183 36.380 1.00 20.41 78 PHE D CA 1
ATOM 3912 C C . PHE D 1 78 ? 14.448 5.244 37.744 1.00 24.21 78 PHE D C 1
ATOM 3913 O O . PHE D 1 78 ? 15.001 4.668 38.682 1.00 23.81 78 PHE D O 1
ATOM 3921 N N . ASP D 1 79 ? 13.293 5.950 37.884 1.00 20.81 79 ASP D N 1
ATOM 3922 C CA . ASP D 1 79 ? 12.526 5.938 39.135 1.00 20.52 79 ASP D CA 1
ATOM 3923 C C . ASP D 1 79 ? 12.116 4.516 39.460 1.00 24.51 79 ASP D C 1
ATOM 3924 O O . ASP D 1 79 ? 11.708 3.764 38.572 1.00 22.23 79 ASP D O 1
ATOM 3929 N N . GLU D 1 80 ? 12.281 4.142 40.723 1.00 22.19 80 GLU D N 1
ATOM 3930 C CA . GLU D 1 80 ? 11.750 2.882 41.215 1.00 21.69 80 GLU D CA 1
ATOM 3931 C C . GLU D 1 80 ? 10.367 3.167 41.814 1.00 23.08 80 GLU D C 1
ATOM 3932 O O . GLU D 1 80 ? 10.240 3.933 42.774 1.00 23.34 80 GLU D O 1
ATOM 3938 N N . VAL D 1 81 ? 9.332 2.608 41.184 1.00 17.28 81 VAL D N 1
ATOM 3939 C CA . VAL D 1 81 ? 7.941 2.872 41.545 1.00 17.09 81 VAL D CA 1
ATOM 3940 C C . VAL D 1 81 ? 7.357 1.610 42.139 1.00 22.28 81 VAL D C 1
ATOM 3941 O O . VAL D 1 81 ? 7.478 0.543 41.542 1.00 21.80 81 VAL D O 1
ATOM 3945 N N . GLU D 1 82 ? 6.759 1.730 43.335 1.00 19.78 82 GLU D N 1
ATOM 3946 C CA . GLU D 1 82 ? 5.963 0.641 43.883 1.00 19.02 82 GLU D CA 1
ATOM 3947 C C . GLU D 1 82 ? 4.509 0.839 43.480 1.00 21.71 82 GLU D C 1
ATOM 3948 O O . GLU D 1 82 ? 3.917 1.875 43.783 1.00 21.46 82 GLU D O 1
ATOM 3954 N N . VAL D 1 83 ? 3.976 -0.123 42.727 1.00 17.00 83 VAL D N 1
ATOM 3955 C CA . VAL D 1 83 ? 2.565 -0.150 42.355 1.00 17.26 83 VAL D CA 1
ATOM 3956 C C . VAL D 1 83 ? 1.881 -0.993 43.443 1.00 20.83 83 VAL D C 1
ATOM 3957 O O . VAL D 1 83 ? 2.010 -2.211 43.462 1.00 18.27 83 VAL D O 1
ATOM 3961 N N . ARG D 1 84 ? 1.234 -0.310 44.396 1.00 19.72 84 ARG D N 1
ATOM 3962 C CA . ARG D 1 84 ? 0.666 -0.942 45.573 1.00 19.65 84 ARG D CA 1
ATOM 3963 C C . ARG D 1 84 ? -0.805 -1.204 45.351 1.00 24.89 84 ARG D C 1
ATOM 3964 O O . ARG D 1 84 ? -1.582 -0.267 45.210 1.00 24.54 84 ARG D O 1
ATOM 3972 N N . MET D 1 85 ? -1.188 -2.480 45.306 1.00 23.00 85 MET D N 1
ATOM 3973 C CA . MET D 1 85 ? -2.546 -2.896 44.989 1.00 23.16 85 MET D CA 1
ATOM 3974 C C . MET D 1 85 ? -3.346 -3.318 46.224 1.00 24.25 85 MET D C 1
ATOM 3975 O O . MET D 1 85 ? -2.849 -4.041 47.089 1.00 22.82 85 MET D O 1
ATOM 3980 N N . MET D 1 86 ? -4.610 -2.904 46.270 1.00 20.85 86 MET D N 1
ATOM 3981 C CA . MET D 1 86 ? -5.560 -3.362 47.290 1.00 22.14 86 MET D CA 1
ATOM 3982 C C . MET D 1 86 ? -6.870 -3.794 46.669 1.00 24.61 86 MET D C 1
ATOM 3983 O O . MET D 1 86 ? -7.267 -3.251 45.639 1.00 23.74 86 MET D O 1
ATOM 3988 N N . LEU D 1 87 ? -7.540 -4.766 47.296 1.00 21.51 87 LEU D N 1
ATOM 3989 C CA . LEU D 1 87 ? -8.900 -5.133 46.932 1.00 22.67 87 LEU D CA 1
ATOM 3990 C C . LEU D 1 87 ? -9.891 -4.111 47.493 1.00 27.80 87 LEU D C 1
ATOM 3991 O O . LEU D 1 87 ? -9.946 -3.899 48.703 1.00 26.81 87 LEU D O 1
ATOM 3996 N N . ASP D 1 88 ? -10.671 -3.468 46.605 1.00 27.71 88 ASP D N 1
ATOM 3997 C CA . ASP D 1 88 ? -11.780 -2.590 47.028 1.00 27.98 88 ASP D CA 1
ATOM 3998 C C . ASP D 1 88 ? -13.037 -3.355 47.317 1.00 31.35 88 ASP D C 1
ATOM 3999 O O . ASP D 1 88 ? -13.673 -3.124 48.343 1.00 30.53 88 ASP D O 1
ATOM 4004 N N . ARG D 1 89 ? -13.421 -4.239 46.392 1.00 30.34 89 ARG D N 1
ATOM 4005 C CA . ARG D 1 89 ? -14.596 -5.085 46.570 1.00 33.12 89 ARG D CA 1
ATOM 4006 C C . ARG D 1 89 ? -14.634 -6.214 45.561 1.00 38.01 89 ARG D C 1
ATOM 4007 O O . ARG D 1 89 ? -14.098 -6.098 44.448 1.00 34.49 89 ARG D O 1
ATOM 4015 N N . LEU D 1 90 ? -15.250 -7.307 45.983 1.00 37.78 90 LEU D N 1
ATOM 4016 C CA . LEU D 1 90 ? -15.505 -8.483 45.185 1.00 40.79 90 LEU D CA 1
ATOM 4017 C C . LEU D 1 90 ? -16.994 -8.570 45.132 1.00 50.50 90 LEU D C 1
ATOM 4018 O O . LEU D 1 90 ? -17.629 -8.695 46.177 1.00 52.13 90 LEU D O 1
ATOM 4023 N N . ASP D 1 91 ? -17.561 -8.401 43.928 1.00 50.05 91 ASP D N 1
ATOM 4024 C CA . ASP D 1 91 ? -19.004 -8.363 43.694 1.00 51.77 91 ASP D CA 1
ATOM 4025 C C . ASP D 1 91 ? -19.398 -9.325 42.562 1.00 55.75 91 ASP D C 1
ATOM 4026 O O . ASP D 1 91 ? -19.465 -8.918 41.396 1.00 54.74 91 ASP D O 1
ATOM 4031 N N . GLY D 1 92 ? -19.622 -10.595 42.931 1.00 52.64 92 GLY D N 1
ATOM 4032 C CA . GLY D 1 92 ? -19.998 -11.669 42.017 1.00 52.25 92 GLY D CA 1
ATOM 4033 C C . GLY D 1 92 ? -18.816 -12.228 41.253 1.00 53.99 92 GLY D C 1
ATOM 4034 O O . GLY D 1 92 ? -17.916 -12.822 41.858 1.00 55.35 92 GLY D O 1
ATOM 4035 N N . HIS D 1 93 ? -18.856 -12.096 39.903 1.00 45.52 93 HIS D N 1
ATOM 4036 C CA . HIS D 1 93 ? -17.770 -12.358 38.957 1.00 42.98 93 HIS D CA 1
ATOM 4037 C C . HIS D 1 93 ? -16.833 -11.128 38.815 1.00 37.05 93 HIS D C 1
ATOM 4038 O O . HIS D 1 93 ? -15.836 -11.222 38.115 1.00 35.84 93 HIS D O 1
ATOM 4045 N N . ARG D 1 94 ? -17.159 -9.992 39.464 1.00 29.76 94 ARG D N 1
ATOM 4046 C CA . ARG D 1 94 ? -16.367 -8.762 39.372 1.00 28.40 94 ARG D CA 1
ATOM 4047 C C . ARG D 1 94 ? -15.443 -8.503 40.558 1.00 33.10 94 ARG D C 1
ATOM 4048 O O . ARG D 1 94 ? -15.779 -8.805 41.701 1.00 34.04 94 ARG D O 1
ATOM 4056 N N . ILE D 1 95 ? -14.277 -7.927 40.263 1.00 28.29 95 ILE D N 1
ATOM 4057 C CA . ILE D 1 95 ? -13.235 -7.577 41.225 1.00 26.89 95 ILE D CA 1
ATOM 4058 C C . ILE D 1 95 ? -12.870 -6.118 40.984 1.00 29.72 95 ILE D C 1
ATOM 4059 O O . ILE D 1 95 ? -12.422 -5.778 39.896 1.00 28.17 95 ILE D O 1
ATOM 4064 N N . ALA D 1 96 ? -13.011 -5.275 42.005 1.00 25.57 96 ALA D N 1
ATOM 4065 C CA . ALA D 1 96 ? -12.531 -3.893 41.976 1.00 24.33 96 ALA D CA 1
ATOM 4066 C C . ALA D 1 96 ? -11.276 -3.809 42.825 1.00 26.97 96 ALA D C 1
ATOM 4067 O O . ALA D 1 96 ? -11.278 -4.228 43.981 1.00 26.30 96 ALA D O 1
ATOM 4069 N N . MET D 1 97 ? -10.187 -3.331 42.216 1.00 23.93 97 MET D N 1
ATOM 4070 C CA . MET D 1 97 ? -8.866 -3.128 42.821 1.00 23.17 97 MET D CA 1
ATOM 4071 C C . MET D 1 97 ? -8.534 -1.658 42.804 1.00 25.29 97 MET D C 1
ATOM 4072 O O . MET D 1 97 ? -8.981 -0.959 41.898 1.00 24.46 97 MET D O 1
ATOM 4077 N N . SER D 1 98 ? -7.763 -1.191 43.798 1.00 20.74 98 SER D N 1
ATOM 4078 C CA . SER D 1 98 ? -7.207 0.164 43.839 1.00 20.20 98 SER D CA 1
ATOM 4079 C C . SER D 1 98 ? -5.686 0.132 43.930 1.00 21.65 98 SER D C 1
ATOM 4080 O O . SER D 1 98 ? -5.107 -0.873 44.345 1.00 18.32 98 SER D O 1
ATOM 4083 N N . PHE D 1 99 ? -5.041 1.225 43.484 1.00 19.13 99 PHE D N 1
ATOM 4084 C CA . PHE D 1 99 ? -3.584 1.294 43.299 1.00 18.11 99 PHE D CA 1
ATOM 4085 C C . PHE D 1 99 ? -3.068 2.621 43.795 1.00 21.40 99 PHE D C 1
ATOM 4086 O O . PHE D 1 99 ? -3.672 3.650 43.500 1.00 21.41 99 PHE D O 1
ATOM 4094 N N . ASP D 1 100 ? -1.995 2.580 44.606 1.00 17.27 100 ASP D N 1
ATOM 4095 C CA . ASP D 1 100 ? -1.149 3.721 44.886 1.00 16.91 100 ASP D CA 1
ATOM 4096 C C . ASP D 1 100 ? 0.134 3.532 44.092 1.00 21.62 100 ASP D C 1
ATOM 4097 O O . ASP D 1 100 ? 0.671 2.427 44.063 1.00 21.91 100 ASP D O 1
ATOM 4102 N N . TYR D 1 101 ? 0.620 4.597 43.433 1.00 17.31 101 TYR D N 1
ATOM 4103 C CA . TYR D 1 101 ? 1.896 4.516 42.707 1.00 17.72 101 TYR D CA 1
ATOM 4104 C C . TYR D 1 101 ? 2.871 5.381 43.464 1.00 21.07 101 TYR D C 1
ATOM 4105 O O . TYR D 1 101 ? 2.755 6.608 43.444 1.00 21.91 101 TYR D O 1
ATOM 4114 N N . VAL D 1 102 ? 3.807 4.739 44.155 1.00 17.09 102 VAL D N 1
ATOM 4115 C CA . VAL D 1 102 ? 4.721 5.432 45.053 1.00 17.98 102 VAL D CA 1
ATOM 4116 C C . VAL D 1 102 ? 6.152 5.330 44.524 1.00 23.10 102 VAL D C 1
ATOM 4117 O O . VAL D 1 102 ? 6.683 4.217 44.407 1.00 23.07 102 VAL D O 1
ATOM 4121 N N . ARG D 1 103 ? 6.769 6.481 44.182 1.00 18.93 103 ARG D N 1
ATOM 4122 C CA . ARG D 1 103 ? 8.210 6.485 43.926 1.00 19.40 103 ARG D CA 1
ATOM 4123 C C . ARG D 1 103 ? 8.940 6.291 45.259 1.00 22.37 103 ARG D C 1
ATOM 4124 O O . ARG D 1 103 ? 8.745 7.092 46.173 1.00 20.83 103 ARG D O 1
ATOM 4132 N N . VAL D 1 104 ? 9.756 5.226 45.361 1.00 18.35 104 VAL D N 1
ATOM 4133 C CA . VAL D 1 104 ? 10.555 4.917 46.555 1.00 20.59 104 VAL D CA 1
ATOM 4134 C C . VAL D 1 104 ? 12.038 5.232 46.364 1.00 27.38 104 VAL D C 1
ATOM 4135 O O . VAL D 1 104 ? 12.783 5.236 47.328 1.00 27.99 104 VAL D O 1
ATOM 4139 N N . ALA D 1 105 ? 12.471 5.462 45.115 1.00 25.48 105 ALA D N 1
ATOM 4140 C CA . ALA D 1 105 ? 13.846 5.882 44.821 1.00 26.01 105 ALA D CA 1
ATOM 4141 C C . ALA D 1 105 ? 13.896 6.516 43.428 1.00 28.65 105 ALA D C 1
ATOM 4142 O O . ALA D 1 105 ? 13.109 6.123 42.564 1.00 26.20 105 ALA D O 1
ATOM 4144 N N . PRO D 1 106 ? 14.732 7.551 43.197 1.00 25.77 106 PRO D N 1
ATOM 4145 C CA . PRO D 1 106 ? 15.555 8.293 44.178 1.00 27.63 106 PRO D CA 1
ATOM 4146 C C . PRO D 1 106 ? 14.680 9.232 45.010 1.00 34.39 106 PRO D C 1
ATOM 4147 O O . PRO D 1 106 ? 13.480 9.359 44.750 1.00 31.27 106 PRO D O 1
ATOM 4151 N N . GLY D 1 107 ? 15.288 9.873 46.016 1.00 36.06 107 GLY D N 1
ATOM 4152 C CA . GLY D 1 107 ? 14.646 10.922 46.802 1.00 35.57 107 GLY D CA 1
ATOM 4153 C C . GLY D 1 107 ? 13.639 10.361 47.777 1.00 39.45 107 GLY D C 1
ATOM 4154 O O . GLY D 1 107 ? 13.571 9.133 47.955 1.00 38.07 107 GLY D O 1
ATOM 4155 N N . PRO D 1 108 ? 12.819 11.243 48.408 1.00 36.59 108 PRO D N 1
ATOM 4156 C CA . PRO D 1 108 ? 11.864 10.753 49.430 1.00 36.09 108 PRO D CA 1
ATOM 4157 C C . PRO D 1 108 ? 10.662 10.014 48.831 1.00 36.63 108 PRO D C 1
ATOM 4158 O O . PRO D 1 108 ? 10.311 10.280 47.679 1.00 34.74 108 PRO D O 1
ATOM 4162 N N . PRO D 1 109 ? 10.015 9.092 49.581 1.00 31.46 109 PRO D N 1
ATOM 4163 C CA . PRO D 1 109 ? 8.802 8.437 49.048 1.00 29.08 109 PRO D CA 1
ATOM 4164 C C . PRO D 1 109 ? 7.772 9.468 48.577 1.00 31.98 109 PRO D C 1
ATOM 4165 O O . PRO D 1 109 ? 7.431 10.377 49.336 1.00 33.82 109 PRO D O 1
ATOM 4169 N N . THR D 1 110 ? 7.318 9.352 47.317 1.00 24.26 110 THR D N 1
ATOM 4170 C CA . THR D 1 110 ? 6.413 10.310 46.701 1.00 23.37 110 THR D CA 1
ATOM 4171 C C . THR D 1 110 ? 5.259 9.584 46.031 1.00 26.90 110 THR D C 1
ATOM 4172 O O . THR D 1 110 ? 5.475 8.714 45.181 1.00 23.44 110 THR D O 1
ATOM 4176 N N . LEU D 1 111 ? 4.020 9.930 46.426 1.00 24.49 111 LEU D N 1
ATOM 4177 C CA . LEU D 1 111 ? 2.823 9.444 45.746 1.00 20.70 111 LEU D CA 1
ATOM 4178 C C . LEU D 1 111 ? 2.715 10.116 44.372 1.00 25.42 111 LEU D C 1
ATOM 4179 O O . LEU D 1 111 ? 2.423 11.307 44.275 1.00 27.44 111 LEU D O 1
ATOM 4184 N N . LEU D 1 112 ? 2.972 9.359 43.316 1.00 20.97 112 LEU D N 1
ATOM 4185 C CA . LEU D 1 112 ? 2.926 9.878 41.941 1.00 19.78 112 LEU D CA 1
ATOM 4186 C C . LEU D 1 112 ? 1.520 9.976 41.441 1.00 22.11 112 LEU D C 1
ATOM 4187 O O . LEU D 1 112 ? 1.185 10.910 40.722 1.00 21.10 112 LEU D O 1
ATOM 4192 N N . ALA D 1 113 ? 0.682 9.013 41.840 1.00 18.32 113 ALA D N 1
ATOM 4193 C CA . ALA D 1 113 ? -0.605 8.753 41.222 1.00 16.15 113 ALA D CA 1
ATOM 4194 C C . ALA D 1 113 ? -1.379 7.769 42.055 1.00 21.55 113 ALA D C 1
ATOM 4195 O O . ALA D 1 113 ? -0.807 7.072 42.912 1.00 18.97 113 ALA D O 1
ATOM 4197 N N . GLN D 1 114 ? -2.703 7.724 41.825 1.00 18.29 114 GLN D N 1
ATOM 4198 C CA . GLN D 1 114 ? -3.542 6.636 42.329 1.00 17.41 114 GLN D CA 1
ATOM 4199 C C . GLN D 1 114 ? -4.388 6.118 41.176 1.00 21.53 114 GLN D C 1
ATOM 4200 O O . GLN D 1 114 ? -4.551 6.806 40.167 1.00 18.89 114 GLN D O 1
ATOM 4206 N N . GLY D 1 115 ? -4.880 4.897 41.314 1.00 17.55 115 GLY D N 1
ATOM 4207 C CA . GLY D 1 115 ? -5.713 4.315 40.278 1.00 15.78 115 GLY D CA 1
ATOM 4208 C C . GLY D 1 115 ? -6.710 3.317 40.792 1.00 18.33 115 GLY D C 1
ATOM 4209 O O . GLY D 1 115 ? -6.685 2.933 41.970 1.00 18.58 115 GLY D O 1
ATOM 4210 N N . ARG D 1 116 ? -7.598 2.885 39.889 1.00 15.53 116 ARG D N 1
ATOM 4211 C CA . ARG D 1 116 ? -8.611 1.882 40.193 1.00 17.32 116 ARG D CA 1
ATOM 4212 C C . ARG D 1 116 ? -8.894 1.128 38.925 1.00 20.58 116 ARG D C 1
ATOM 4213 O O . ARG D 1 116 ? -8.801 1.701 37.838 1.00 20.60 116 ARG D O 1
ATOM 4221 N N . GLN D 1 117 ? -9.353 -0.113 39.068 1.00 16.23 117 GLN D N 1
ATOM 4222 C CA . GLN D 1 117 ? -9.754 -0.926 37.926 1.00 17.64 117 GLN D CA 1
ATOM 4223 C C . GLN D 1 117 ? -10.791 -1.930 38.391 1.00 21.71 117 GLN D C 1
ATOM 4224 O O . GLN D 1 117 ? -10.667 -2.457 39.505 1.00 19.90 117 GLN D O 1
ATOM 4230 N N . THR D 1 118 ? -11.788 -2.215 37.532 1.00 17.42 118 THR D N 1
ATOM 4231 C CA . THR D 1 118 ? -12.703 -3.334 37.757 1.00 17.50 118 THR D CA 1
ATOM 4232 C C . THR D 1 118 ? -12.463 -4.354 36.687 1.00 19.54 118 THR D C 1
ATOM 4233 O O . THR D 1 118 ? -12.412 -4.007 35.515 1.00 16.83 118 THR D O 1
ATOM 4237 N N . VAL D 1 119 ? -12.330 -5.613 37.084 1.00 17.60 119 VAL D N 1
ATOM 4238 C CA . VAL D 1 119 ? -12.190 -6.730 36.150 1.00 18.94 119 VAL D CA 1
ATOM 4239 C C . VAL D 1 119 ? -13.307 -7.753 36.321 1.00 27.78 119 VAL D C 1
ATOM 4240 O O . VAL D 1 119 ? -13.843 -7.907 37.420 1.00 28.76 119 VAL D O 1
ATOM 4244 N N . ALA D 1 120 ? -13.663 -8.441 35.249 1.00 25.36 120 ALA D N 1
ATOM 4245 C CA . ALA D 1 120 ? -14.619 -9.543 35.309 1.00 27.71 120 ALA D CA 1
ATOM 4246 C C . ALA D 1 120 ? -13.900 -10.840 34.916 1.00 33.51 120 ALA D C 1
ATOM 4247 O O . ALA D 1 120 ? -13.093 -10.840 33.985 1.00 31.76 120 ALA D O 1
ATOM 4249 N N . CYS D 1 121 ? -14.160 -11.929 35.648 1.00 32.73 121 CYS D N 1
ATOM 4250 C CA . CYS D 1 121 ? -13.663 -13.249 35.301 1.00 34.35 121 CYS D CA 1
ATOM 4251 C C . CYS D 1 121 ? -14.592 -13.840 34.243 1.00 33.93 121 CYS D C 1
ATOM 4252 O O . CYS D 1 121 ? -15.807 -13.917 34.453 1.00 31.06 121 CYS D O 1
ATOM 4255 N N . MET D 1 122 ? -14.021 -14.226 33.104 1.00 31.70 122 MET D N 1
ATOM 4256 C CA . MET D 1 122 ? -14.786 -14.785 31.991 1.00 34.99 122 MET D CA 1
ATOM 4257 C C . MET D 1 122 ? -14.097 -15.990 31.389 1.00 43.20 122 MET D C 1
ATOM 4258 O O . MET D 1 122 ? -12.899 -16.184 31.572 1.00 41.91 122 MET D O 1
ATOM 4263 N N . ARG D 1 123 ? -14.862 -16.793 30.662 1.00 45.81 123 ARG D N 1
ATOM 4264 C CA . ARG D 1 123 ? -14.343 -17.903 29.876 1.00 49.16 123 ARG D CA 1
ATOM 4265 C C . ARG D 1 123 ? -14.760 -17.759 28.407 1.00 59.99 123 ARG D C 1
ATOM 4266 O O . ARG D 1 123 ? -15.815 -17.189 28.112 1.00 58.80 123 ARG D O 1
ATOM 4274 N N . ARG D 1 124 ? -13.901 -18.224 27.488 1.00 62.93 124 ARG D N 1
ATOM 4275 C CA . ARG D 1 124 ? -14.226 -18.247 26.061 1.00 66.19 124 ARG D CA 1
ATOM 4276 C C . ARG D 1 124 ? -15.229 -19.366 25.806 1.00 74.00 124 ARG D C 1
ATOM 4277 O O . ARG D 1 124 ? -14.932 -20.533 26.086 1.00 74.11 124 ARG D O 1
ATOM 4285 N N . ALA D 1 125 ? -16.447 -18.992 25.365 1.00 73.02 125 ALA D N 1
ATOM 4286 C CA . ALA D 1 125 ? -17.509 -19.946 25.049 1.00 75.77 125 ALA D CA 1
ATOM 4287 C C . ALA D 1 125 ? -17.466 -20.273 23.551 1.00 82.96 125 ALA D C 1
ATOM 4288 O O . ALA D 1 125 ? -16.861 -21.282 23.174 1.00 83.44 125 ALA D O 1
ATOM 4290 N N . GLY D 1 126 ? -18.077 -19.416 22.727 1.00 81.05 126 GLY D N 1
ATOM 4291 C CA . GLY D 1 126 ? -18.034 -19.516 21.273 1.00 82.56 126 GLY D CA 1
ATOM 4292 C C . GLY D 1 126 ? -17.040 -18.523 20.718 1.00 86.29 126 GLY D C 1
ATOM 4293 O O . GLY D 1 126 ? -15.829 -18.707 20.870 1.00 84.48 126 GLY D O 1
ATOM 4294 N N . HIS D 1 127 ? -17.550 -17.462 20.076 1.00 84.69 127 HIS D N 1
ATOM 4295 C CA . HIS D 1 127 ? -16.733 -16.326 19.647 1.00 84.14 127 HIS D CA 1
ATOM 4296 C C . HIS D 1 127 ? -16.861 -15.141 20.628 1.00 82.94 127 HIS D C 1
ATOM 4297 O O . HIS D 1 127 ? -16.346 -14.044 20.369 1.00 81.41 127 HIS D O 1
ATOM 4304 N N . GLY D 1 128 ? -17.534 -15.399 21.751 1.00 75.96 128 GLY D N 1
ATOM 4305 C CA . GLY D 1 128 ? -17.684 -14.460 22.856 1.00 72.23 128 GLY D CA 1
ATOM 4306 C C . GLY D 1 128 ? -17.208 -15.007 24.187 1.00 69.54 128 GLY D C 1
ATOM 4307 O O . GLY D 1 128 ? -16.704 -16.130 24.282 1.00 69.52 128 GLY D O 1
ATOM 4308 N N . LEU D 1 129 ? -17.351 -14.196 25.224 1.00 60.81 129 LEU D N 1
ATOM 4309 C CA . LEU D 1 129 ? -16.994 -14.584 26.585 1.00 57.28 129 LEU D CA 1
ATOM 4310 C C . LEU D 1 129 ? -18.236 -14.551 27.457 1.00 57.30 129 LEU D C 1
ATOM 4311 O O . LEU D 1 129 ? -19.159 -13.773 27.199 1.00 56.10 129 LEU D O 1
ATOM 4316 N N . GLU D 1 130 ? -18.267 -15.411 28.479 1.00 52.54 130 GLU D N 1
ATOM 4317 C CA . GLU D 1 130 ? -19.370 -15.470 29.440 1.00 52.27 130 GLU D CA 1
ATOM 4318 C C . GLU D 1 130 ? -18.868 -15.339 30.900 1.00 53.58 130 GLU D C 1
ATOM 4319 O O . GLU D 1 130 ? -17.755 -15.812 31.182 1.00 50.88 130 GLU D O 1
ATOM 4325 N N . PRO D 1 131 ? -19.662 -14.716 31.826 1.00 49.72 131 PRO D N 1
ATOM 4326 C CA . PRO D 1 131 ? -19.206 -14.572 33.220 1.00 47.78 131 PRO D CA 1
ATOM 4327 C C . PRO D 1 131 ? -18.993 -15.910 33.900 1.00 47.38 131 PRO D C 1
ATOM 4328 O O . PRO D 1 131 ? -19.750 -16.853 33.678 1.00 47.40 131 PRO D O 1
ATOM 4332 N N . VAL D 1 132 ? -17.923 -15.992 34.692 1.00 40.10 132 VAL D N 1
ATOM 4333 C CA . VAL D 1 132 ? -17.613 -17.138 35.544 1.00 39.92 132 VAL D CA 1
ATOM 4334 C C . VAL D 1 132 ? -17.392 -16.576 36.952 1.00 38.99 132 VAL D C 1
ATOM 4335 O O . VAL D 1 132 ? -16.899 -15.454 37.090 1.00 36.16 132 VAL D O 1
ATOM 4339 N N . GLU D 1 133 ? -17.768 -17.347 37.992 1.00 33.72 133 GLU D N 1
ATOM 4340 C CA . GLU D 1 133 ? -17.465 -17.010 39.380 1.00 33.23 133 GLU D CA 1
ATOM 4341 C C . GLU D 1 133 ? -15.970 -16.714 39.549 1.00 33.71 133 GLU D C 1
ATOM 4342 O O . GLU D 1 133 ? -15.158 -17.376 38.890 1.00 33.42 133 GLU D O 1
ATOM 4348 N N . VAL D 1 134 ? -15.595 -15.720 40.378 1.00 27.68 134 VAL D N 1
ATOM 4349 C CA . VAL D 1 134 ? -14.187 -15.524 40.733 1.00 25.42 134 VAL D CA 1
ATOM 4350 C C . VAL D 1 134 ? -13.640 -16.871 41.282 1.00 30.23 134 VAL D C 1
ATOM 4351 O O . VAL D 1 134 ? -14.251 -17.437 42.183 1.00 31.07 134 VAL D O 1
ATOM 4355 N N . PRO D 1 135 ? -12.550 -17.440 40.715 1.00 26.48 135 PRO D N 1
ATOM 4356 C CA . PRO D 1 135 ? -12.006 -18.696 41.284 1.00 25.75 135 PRO D CA 1
ATOM 4357 C C . PRO D 1 135 ? -11.700 -18.551 42.773 1.00 26.86 135 PRO D C 1
ATOM 4358 O O . PRO D 1 135 ? -11.251 -17.491 43.199 1.00 23.72 135 PRO D O 1
ATOM 4362 N N . ALA D 1 136 ? -11.955 -19.615 43.560 1.00 27.22 136 ALA D N 1
ATOM 4363 C CA . ALA D 1 136 ? -11.753 -19.627 45.019 1.00 27.31 136 ALA D CA 1
ATOM 4364 C C . ALA D 1 136 ? -10.340 -19.157 45.412 1.00 29.64 136 ALA D C 1
ATOM 4365 O O . ALA D 1 136 ? -10.195 -18.346 46.320 1.00 28.07 136 ALA D O 1
ATOM 4367 N N . GLU D 1 137 ? -9.316 -19.616 44.662 1.00 26.64 137 GLU D N 1
ATOM 4368 C CA . GLU D 1 137 ? -7.913 -19.299 44.904 1.00 25.85 137 GLU D CA 1
ATOM 4369 C C . GLU D 1 137 ? -7.653 -17.789 44.819 1.00 29.66 137 GLU D C 1
ATOM 4370 O O . GLU D 1 137 ? -6.906 -17.250 45.649 1.00 29.71 137 GLU D O 1
ATOM 4376 N N . LEU D 1 138 ? -8.274 -17.121 43.823 1.00 22.75 138 LEU D N 1
ATOM 4377 C CA . LEU D 1 138 ? -8.146 -15.691 43.616 1.00 20.80 138 LEU D CA 1
ATOM 4378 C C . LEU D 1 138 ? -8.913 -14.912 44.700 1.00 24.58 138 LEU D C 1
ATOM 4379 O O . LEU D 1 138 ? -8.376 -13.958 45.242 1.00 22.31 138 LEU D O 1
ATOM 4384 N N . ARG D 1 139 ? -10.152 -15.321 45.017 1.00 23.19 139 ARG D N 1
ATOM 4385 C CA . ARG D 1 139 ? -10.931 -14.759 46.130 1.00 25.04 139 ARG D CA 1
ATOM 4386 C C . ARG D 1 139 ? -10.082 -14.756 47.421 1.00 30.73 139 ARG D C 1
ATOM 4387 O O . ARG D 1 139 ? -9.909 -13.711 48.056 1.00 30.74 139 ARG D O 1
ATOM 4395 N N . ARG D 1 140 ? -9.545 -15.932 47.765 1.00 27.26 140 ARG D N 1
ATOM 4396 C CA . ARG D 1 140 ? -8.658 -16.202 48.887 1.00 28.79 140 ARG D CA 1
ATOM 4397 C C . ARG D 1 140 ? -7.432 -15.242 48.887 1.00 30.28 140 ARG D C 1
ATOM 4398 O O . ARG D 1 140 ? -7.137 -14.602 49.889 1.00 29.87 140 ARG D O 1
ATOM 4406 N N . ALA D 1 141 ? -6.760 -15.126 47.753 1.00 26.11 141 ALA D N 1
ATOM 4407 C CA . ALA D 1 141 ? -5.544 -14.315 47.600 1.00 23.75 141 ALA D CA 1
ATOM 4408 C C . ALA D 1 141 ? -5.843 -12.790 47.740 1.00 27.69 141 ALA D C 1
ATOM 4409 O O . ALA D 1 141 ? -5.157 -12.085 48.503 1.00 27.57 141 ALA D O 1
ATOM 4411 N N . LEU D 1 142 ? -6.884 -12.294 47.035 1.00 24.57 142 LEU D N 1
ATOM 4412 C CA . LEU D 1 142 ? -7.273 -10.866 47.105 1.00 24.37 142 LEU D CA 1
ATOM 4413 C C . LEU D 1 142 ? -7.781 -10.438 48.481 1.00 27.52 142 LEU D C 1
ATOM 4414 O O . LEU D 1 142 ? -7.519 -9.312 48.886 1.00 25.34 142 LEU D O 1
ATOM 4419 N N . SER D 1 143 ? -8.491 -11.331 49.210 1.00 25.51 143 SER D N 1
ATOM 4420 C CA . SER D 1 143 ? -9.058 -10.988 50.515 1.00 26.61 143 SER D CA 1
ATOM 4421 C C . SER D 1 143 ? -8.002 -10.647 51.561 1.00 29.80 143 SER D C 1
ATOM 4422 O O . SER D 1 143 ? -8.302 -9.945 52.513 1.00 30.13 143 SER D O 1
ATOM 4425 N N . ARG D 1 144 ? -6.758 -11.055 51.348 1.00 26.39 144 ARG D N 1
ATOM 4426 C CA . ARG D 1 144 ? -5.641 -10.700 52.244 1.00 26.92 144 ARG D CA 1
ATOM 4427 C C . ARG D 1 144 ? -5.245 -9.226 52.131 1.00 28.87 144 ARG D C 1
ATOM 4428 O O . ARG D 1 144 ? -4.564 -8.708 53.012 1.00 27.60 144 ARG D O 1
ATOM 4436 N N . TYR D 1 145 ? -5.682 -8.549 51.044 1.00 25.27 145 TYR D N 1
ATOM 4437 C CA . TYR D 1 145 ? -5.377 -7.139 50.782 1.00 25.32 145 TYR D CA 1
ATOM 4438 C C . TYR D 1 145 ? -6.642 -6.276 50.718 1.00 27.19 145 TYR D C 1
ATOM 4439 O O . TYR D 1 145 ? -6.654 -5.268 50.000 1.00 26.67 145 TYR D O 1
ATOM 4448 N N . ALA D 1 146 ? -7.706 -6.694 51.414 1.00 24.17 146 ALA D N 1
ATOM 4449 C CA . ALA D 1 146 ? -8.972 -5.955 51.450 1.00 25.35 146 ALA D CA 1
ATOM 4450 C C . ALA D 1 146 ? -8.857 -4.576 52.114 1.00 30.00 146 ALA D C 1
ATOM 4451 O O . ALA D 1 146 ? -8.303 -4.434 53.212 1.00 29.13 146 ALA D O 1
ATOM 4453 N N . VAL D 1 147 ? -9.397 -3.563 51.423 1.00 27.23 147 VAL D N 1
ATOM 4454 C CA . VAL D 1 147 ? -9.599 -2.216 51.968 1.00 27.84 147 VAL D CA 1
ATOM 4455 C C . VAL D 1 147 ? -10.605 -2.352 53.119 1.00 32.07 147 VAL D C 1
ATOM 4456 O O . VAL D 1 147 ? -11.565 -3.095 52.977 1.00 31.88 147 VAL D O 1
ATOM 4460 N N . VAL D 1 148 ? -10.354 -1.698 54.256 1.00 31.48 148 VAL D N 1
ATOM 4461 C CA . VAL D 1 148 ? -11.257 -1.747 55.423 1.00 35.31 148 VAL D CA 1
ATOM 4462 C C . VAL D 1 148 ? -12.033 -0.438 55.642 1.00 44.12 148 VAL D C 1
ATOM 4463 O O . VAL D 1 148 ? -11.492 0.653 55.421 1.00 45.13 148 VAL D O 1
ATOM 4467 N N . ALA D 1 149 ? -13.293 -0.561 56.092 1.00 43.58 149 ALA D N 1
ATOM 4468 C CA . ALA D 1 149 ? -14.135 0.561 56.524 1.00 55.69 149 ALA D CA 1
ATOM 4469 C C . ALA D 1 149 ? -13.633 1.184 57.845 1.00 90.73 149 ALA D C 1
ATOM 4470 O O . ALA D 1 149 ? -13.048 0.504 58.696 1.00 51.90 149 ALA D O 1
#

Foldseek 3Di:
DDLDDPFQWDKDFAAPVQADPVQFGDPCVLVVVVVVRVLVLCVVQPVVVVVCCVVFKDKAWPDKFKDFDATHHHGFIWIWGKAWDDFDFFKTKIKTFIWGPDDDHTDGGMIMITMIGIWGQDPVGTDGHGDDPSVVVSRVPHRHD/DWDKDKDAAAPVQADPVFFGDPCVVVVVVVVRVLVLCVVQPVVVVVCCVPFKDWAWPDKDKFFDATHHHGFIWIWIKAFPDDDFFKTKIKTFIWGPDDDHTDGGMIMMIMIGIWGDPDHGIHGHGDDPSRVVSRVD/DFQWDKDAAAPVQADPVAFGDPCVVVVVVVVSVLVLCVVQPVVVVVCCVVFKDKAWPDKFKDFDATHHHGFIWIWTKAWDDDDFFKTKIKTFIWGPDDDHTDGGMIMITMIGIWGQDPVGTDGDGDDPSVVVSRVPHHD/DCPFAAWQWDKDAAAPVQADPVAFGDPCVVVVVVVVSVLVLCVVQPVVVNVCCVVFKDKAWPDKDKDFDATHHHRFIWIWTKAWADDDWQKTKIKTFIWGPDDDHTDGGMIMMTMIGIWGDDDVDTDGDGDPPSRVVSRVSRHDDD

CATH classification: 3.10.129.10

Solvent-accessible surface area: 24157 Å² total; per-residue (Å²): 174,115,125,148,41,102,19,14,18,20,145,30,41,0,7,17,12,16,0,4,49,25,19,16,10,8,11,0,23,7,0,17,0,0,0,26,0,18,10,68,1,3,39,72,51,0,66,43,4,54,64,33,14,97,116,37,20,6,26,25,10,23,34,2,24,0,36,30,120,40,49,0,41,22,38,5,54,0,15,0,19,0,40,36,79,109,53,85,38,41,87,1,10,6,22,1,36,0,3,42,27,45,91,56,103,46,37,59,0,0,65,4,114,3,14,1,0,0,28,131,119,39,91,176,36,42,82,85,51,123,5,36,52,66,3,106,168,6,0,64,177,79,0,72,128,155,47,37,69,20,141,28,48,1,17,18,12,17,0,5,50,46,29,21,8,8,11,0,22,6,0,18,0,0,0,23,0,41,9,34,23,13,36,84,94,0,77,38,5,30,70,33,26,98,120,11,10,5,41,46,12,27,24,1,25,0,39,31,118,40,71,0,48,14,34,5,43,0,37,0,74,13,89,69,92,161,51,74,54,42,99,5,22,12,36,3,60,0,11,41,43,38,89,56,104,104,38,72,0,0,69,3,108,1,20,9,5,0,28,122,95,100,88,193,44,76,115,81,39,147,4,36,66,74,6,126,59,14,22,92,232,158,39,14,66,20,141,28,53,1,19,16,12,16,0,4,53,31,26,19,8,8,12,0,22,6,0,18,0,0,0,24,0,19,10,74,2,3,44,72,53,0,66,44,2,52,63,27,8,97,112,44,7,4,24,31,10,24,36,1,23,0,38,31,120,40,47,1,48,14,38,5,43,0,37,0,69,0,51,33,78,122,54,55,46,46,82,3,13,6,22,2,35,0,11,42,41,39,91,57,105,103,38,71,1,0,63,4,114,1,14,2,3,0,27,92,114,57,89,193,20,34,94,82,42,130,1,39,49,63,4,66,169,6,2,58,176,85,0,93,218,139,196,158,44,89,32,10,66,21,141,23,56,1,18,17,13,18,0,3,63,61,28,26,7,7,11,0,21,7,0,18,0,0,0,26,0,20,11,72,2,3,40,72,57,0,66,42,5,50,63,34,10,95,121,15,21,4,27,40,11,26,35,1,18,0,37,30,121,39,83,1,50,15,36,5,42,0,36,0,74,2,34,12,37,142,59,106,53,48,99,2,7,6,27,3,53,0,11,40,43,38,90,57,103,105,35,69,0,0,65,4,106,1,20,1,3,0,24,120,173,70,68,194,35,50,72,78,41,142,13,36,72,41,4,134,147,1,4,49,128,21,37,74,101,152